Protein 7BQP (pdb70)

InterPro domains:
  IPR001077 O-methyltransferase, C-terminal domain [PF00891] (242-370)
  IPR012967 Caffeic acid 3-O-methyltransferase-like, dimerisation domain [PF08100] (73-146)
  IPR016461 O-methyltransferase-like [PS51683] (73-458)
  IPR029063 S-adenosyl-L-methionine-dependent methyltransferase superfamily [G3DSA:3.40.50.150] (156-455)
  IPR029063 S-adenosyl-L-methionine-dependent methyltransferase superfamily [SSF53335] (246-435)
  IPR036388 Winged helix-like DNA-binding domain superfamily [G3DSA:1.10.10.10] (67-148)
  IPR036390 Winged helix DNA-binding domain superfamily [SSF46785] (73-147)

Nearest PDB structures (foldseek):
  7bqp-assembly1_A-2  TM=1.002E+00  e=1.481E-89  Hymenoscyphus scutula
  7bqo-assembly1_A-2  TM=1.002E+00  e=9.772E-89  Hymenoscyphus scutula
  7bqj-assembly1_B  TM=9.889E-01  e=2.517E-76  Aspergillus bombycis
  7bql-assembly1_A  TM=9.900E-01  e=5.178E-76  Aspergillus bombycis
  7bqk-assembly1_B  TM=9.877E-01  e=4.147E-76  Aspergillus bombycis

Organism: NCBI:txid109264

CATH classification: 1.10.10.10

B-factor: mean 17.96, std 7.84, range [7.63, 72.77]

Radius of gyration: 23.18 Å; Cα contacts (8 Å, |Δi|>4): 765; chains: 1; bounding box: 71×62×52 Å

Secondary structure (DSSP, 8-state):
--HHHHHHHHHHHHHHHHHHHHHTTPPPP-SSTTS-SS----HHHHHHHHHHHHHHHHHHHHHHHHHHHHHHHHHHHHHHHHHHHHHHHTTHHHHS-TTS-EEHHHHHHHHT--HHHHHHHHHHHHTTTSSB-SSTTEEB--HHHHTTTT-HHHHHHHHHIIIIIIIIIGGGHHHHHHHH-S---TTSSGGGTTPPTT----HHHHHHH--S-EETTEESTTHHHHHHHHHHHHHHHSSTT-GGGHHHHS-GGGG-SEEEEETT-TT-HHHHHHHHH-TTEEEEEEE---TTHHHHHHHHS-GGGTTSSSEEEEE--TTS-----S-SEEEEES-GGGS-HHHHHHHHHHHHHT--TTT-EEEEEEEBTT--BPPGGG----TT-STT-HHHHHHHHHHHHHHHHHS---B-HHHHHHHHHHH-TTEEEEEEE--TT-SEEEEEEEE--

Solvent-accessible surface area: 22601 Å² total; per-residue (Å²): 115,68,108,76,85,19,50,70,69,36,105,69,20,57,71,70,12,36,69,58,4,138,160,86,144,76,125,91,60,52,108,128,30,98,19,36,66,100,26,28,67,59,9,96,1,3,60,7,76,4,90,38,66,38,14,44,86,33,42,54,73,78,77,74,23,106,70,46,84,122,166,127,96,82,125,56,70,107,85,30,76,76,4,49,50,46,0,5,148,76,75,0,5,72,10,1,32,96,120,111,39,20,21,4,88,88,0,14,135,120,26,58,3,94,53,137,148,0,95,162,10,0,65,45,2,45,99,150,86,24,1,44,80,74,104,122,22,63,0,15,7,6,20,74,0,3,125,14,45,119,32,51,23,8,15,0,79,22,9,7,33,28,41,1,7,95,46,66,1,47,106,74,40,104,78,3,74,173,111,58,39,142,45,68,34,24,107,42,1,4,48,4,34,141,38,158,106,74,99,57,80,66,6,75,47,34,0,23,82,38,74,147,30,98,35,53,64,5,163,14,120,0,10,39,6,3,11,23,8,6,6,43,47,58,65,16,86,32,41,34,16,32,1,69,7,0,57,92,11,15,79,1,36,109,28,39,188,8,38,0,0,0,8,13,3,16,9,2,24,13,0,7,37,0,0,73,51,64,88,94,2,38,0,5,0,3,31,145,80,23,109,28,0,101,136,19,1,67,63,89,15,42,90,117,1,106,88,54,28,46,4,115,27,65,50,23,84,65,82,39,134,19,76,25,160,127,4,40,0,0,0,0,5,40,10,0,16,49,10,15,71,148,78,0,22,53,1,0,116,37,3,7,110,29,15,60,46,196,135,4,52,0,0,0,8,0,8,1,65,76,6,5,62,30,8,97,157,31,114,183,134,96,24,1,22,9,120,90,1,29,9,44,190,56,3,45,40,35,38,99,39,20,52,6,7,18,12,2,63,8,2,45,58,113,66,0,34,79,6,0,85,72,6,19,109,72,1,43,36,111,34,3,31,21,3,23,7,4,1,5,0,6,0,14,2,20,7,73,168

Structure (mmCIF, N/CA/C/O backbone):
data_7BQP
#
_entry.id   7BQP
#
_cell.length_a   97.165
_cell.length_b   146.449
_cell.length_c   89.845
_cell.angle_alpha   90.000
_cell.angle_beta   90.000
_cell.angle_gamma   90.000
#
_symmetry.space_group_name_H-M   'C 2 2 21'
#
loop_
_entity.id
_entity.type
_entity.pdbx_description
1 polymer HpiI
2 non-polymer (4S)-2-METHYL-2,4-PENTANEDIOL
3 non-polymer 1,2-ETHANEDIOL
4 non-polymer GLYCEROL
5 water water
#
loop_
_atom_site.group_PDB
_atom_site.id
_atom_site.type_symbol
_atom_site.label_atom_id
_atom_site.label_alt_id
_atom_site.label_comp_id
_atom_site.label_asym_id
_atom_site.label_entity_id
_atom_site.label_seq_id
_atom_site.pdbx_PDB_ins_code
_atom_site.Cartn_x
_atom_site.Cartn_y
_atom_site.Cartn_z
_atom_site.occupancy
_atom_site.B_iso_or_equiv
_atom_site.auth_seq_id
_atom_site.auth_comp_id
_atom_site.auth_asym_id
_atom_site.auth_atom_id
_atom_site.pdbx_PDB_model_num
ATOM 1 N N . ALA A 1 2 ? 139.137 149.713 125.008 1.00 23.91 2 ALA A N 1
ATOM 2 C CA . ALA A 1 2 ? 140.063 149.420 123.909 1.00 24.00 2 ALA A CA 1
ATOM 3 C C . ALA A 1 2 ? 141.408 148.940 124.457 1.00 24.79 2 ALA A C 1
ATOM 4 O O . ALA A 1 2 ? 141.899 149.428 125.481 1.00 25.80 2 ALA A O 1
ATOM 6 N N . THR A 1 3 ? 141.970 147.949 123.784 1.00 22.89 3 THR A N 1
ATOM 7 C CA . THR A 1 3 ? 143.333 147.519 123.995 1.00 24.03 3 THR A CA 1
ATOM 8 C C . THR A 1 3 ? 143.977 147.445 122.628 1.00 15.78 3 THR A C 1
ATOM 9 O O . THR A 1 3 ? 143.283 147.354 121.598 1.00 18.21 3 THR A O 1
ATOM 13 N N . ILE A 1 4 ? 145.293 147.456 122.607 1.00 15.54 4 ILE A N 1
ATOM 14 C CA . ILE A 1 4 ? 145.977 147.384 121.327 1.00 17.78 4 ILE A CA 1
ATOM 15 C C . ILE A 1 4 ? 145.625 146.084 120.604 1.00 17.22 4 ILE A C 1
ATOM 16 O O . ILE A 1 4 ? 145.482 146.069 119.373 1.00 16.02 4 ILE A O 1
ATOM 21 N N . SER A 1 5 ? 145.464 144.978 121.350 1.00 15.73 5 SER A N 1
ATOM 22 C CA . SER A 1 5 ? 145.130 143.694 120.732 1.00 15.64 5 SER A CA 1
ATOM 23 C C . SER A 1 5 ? 143.740 143.681 120.157 1.00 16.05 5 SER A C 1
ATOM 24 O O . SER A 1 5 ? 143.537 143.137 119.068 1.00 16.80 5 SER A O 1
ATOM 27 N N . ASN A 1 6 ? 142.747 144.225 120.877 1.00 16.93 6 ASN A N 1
ATOM 28 C CA . ASN A 1 6 ? 141.396 144.179 120.319 1.00 17.10 6 ASN A CA 1
ATOM 29 C C . ASN A 1 6 ? 141.252 145.143 119.145 1.00 17.06 6 ASN A C 1
ATOM 30 O O . ASN A 1 6 ? 140.452 144.868 118.240 1.00 15.54 6 ASN A O 1
ATOM 35 N N . LEU A 1 7 ? 141.948 146.288 119.165 1.00 14.64 7 LEU A N 1
ATOM 36 C CA . LEU A 1 7 ? 141.925 147.162 117.991 1.00 13.02 7 LEU A CA 1
ATOM 37 C C . LEU A 1 7 ? 142.572 146.460 116.812 1.00 14.60 7 LEU A C 1
ATOM 38 O O . LEU A 1 7 ? 142.055 146.525 115.696 1.00 14.54 7 LEU A O 1
ATOM 43 N N . ALA A 1 8 ? 143.693 145.768 117.028 1.00 14.04 8 ALA A N 1
ATOM 44 C CA . ALA A 1 8 ? 144.330 145.048 115.926 1.00 14.46 8 ALA A CA 1
ATOM 45 C C . ALA A 1 8 ? 143.421 143.979 115.349 1.00 15.06 8 ALA A C 1
ATOM 46 O O . ALA A 1 8 ? 143.351 143.806 114.129 1.00 15.52 8 ALA A O 1
ATOM 48 N N . SER A 1 9 ? 142.699 143.252 116.206 1.00 16.07 9 SER A N 1
ATOM 49 C CA A SER A 1 9 ? 141.785 142.227 115.719 0.51 15.86 9 SER A CA 1
ATOM 50 C CA B SER A 1 9 ? 141.806 142.226 115.690 0.49 15.86 9 SER A CA 1
ATOM 51 C C . SER A 1 9 ? 140.645 142.841 114.919 1.00 17.10 9 SER A C 1
ATOM 52 O O . SER A 1 9 ? 140.230 142.301 113.881 1.00 16.20 9 SER A O 1
ATOM 57 N N . ASP A 1 10 ? 140.104 143.955 115.397 1.00 14.67 10 ASP A N 1
ATOM 58 C CA . ASP A 1 10 ? 139.030 144.614 114.655 1.00 14.51 10 ASP A CA 1
ATOM 59 C C . ASP A 1 10 ? 139.528 145.118 113.299 1.00 14.85 10 ASP A C 1
ATOM 60 O O . ASP A 1 10 ? 138.843 144.962 112.270 1.00 15.50 10 ASP A O 1
ATOM 65 N N . ILE A 1 11 ? 140.752 145.654 113.259 1.00 14.46 11 ILE A N 1
ATOM 66 C CA . ILE A 1 11 ? 141.352 146.064 111.985 1.00 13.82 11 ILE A CA 1
ATOM 67 C C . ILE A 1 11 ? 141.426 144.876 111.029 1.00 16.00 11 ILE A C 1
ATOM 68 O O . ILE A 1 11 ? 141.050 144.987 109.851 1.00 15.14 11 ILE A O 1
ATOM 73 N N . GLN A 1 12 ? 141.852 143.698 111.520 1.00 16.08 12 GLN A N 1
ATOM 74 C CA . GLN A 1 12 ? 141.963 142.560 110.624 1.00 16.59 12 GLN A CA 1
ATOM 75 C C . GLN A 1 12 ? 140.596 142.169 110.080 1.00 15.86 12 GLN A C 1
ATOM 76 O O . GLN A 1 12 ? 140.472 141.878 108.886 1.00 17.23 12 GLN A O 1
ATOM 82 N N . SER A 1 13 ? 139.562 142.223 110.907 1.00 13.83 13 SER A N 1
ATOM 83 C CA A SER A 1 13 ? 138.216 141.872 110.446 0.59 16.33 13 SER A CA 1
ATOM 84 C CA B SER A 1 13 ? 138.217 141.876 110.454 0.41 16.34 13 SER A CA 1
ATOM 85 C C . SER A 1 13 ? 137.721 142.840 109.372 1.00 17.31 13 SER A C 1
ATOM 86 O O . SER A 1 13 ? 137.172 142.412 108.341 1.00 16.38 13 SER A O 1
ATOM 91 N N . GLN A 1 14 ? 137.935 144.146 109.572 1.00 14.16 14 GLN A N 1
ATOM 92 C CA . GLN A 1 14 ? 137.489 145.152 108.613 1.00 14.03 14 GLN A CA 1
ATOM 93 C C . GLN A 1 14 ? 138.265 145.062 107.306 1.00 14.12 14 GLN A C 1
ATOM 94 O O . GLN A 1 14 ? 137.677 145.081 106.21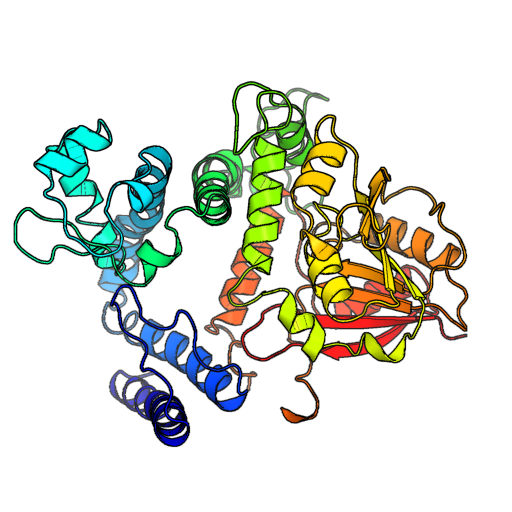8 1.00 14.08 14 GLN A O 1
ATOM 100 N N . VAL A 1 15 ? 139.583 144.866 107.406 1.00 13.06 15 VAL A N 1
ATOM 101 C CA . VAL A 1 15 ? 140.396 144.670 106.220 1.00 16.48 15 VAL A CA 1
ATOM 102 C C . VAL A 1 15 ? 139.931 143.433 105.476 1.00 16.21 15 VAL A C 1
ATOM 103 O O . VAL A 1 15 ? 139.895 143.418 104.232 1.00 17.44 15 VAL A O 1
ATOM 107 N N . ASP A 1 16 ? 139.582 142.380 106.196 1.00 16.31 16 ASP A N 1
ATOM 108 C CA . ASP A 1 16 ? 139.213 141.163 105.478 1.00 16.60 16 ASP A CA 1
ATOM 109 C C . ASP A 1 16 ? 137.934 141.391 104.685 1.00 15.58 16 ASP A C 1
ATOM 110 O O . ASP A 1 16 ? 137.796 140.871 103.569 1.00 17.01 16 ASP A O 1
ATOM 115 N N . VAL A 1 17 ? 136.946 142.107 105.233 1.00 14.74 17 VAL A N 1
ATOM 116 C CA . VAL A 1 17 ? 135.744 142.429 104.459 1.00 14.58 17 VAL A CA 1
ATOM 117 C C . VAL A 1 17 ? 136.112 143.147 103.166 1.00 15.11 17 VAL A C 1
ATOM 118 O O . VAL A 1 17 ? 135.644 142.792 102.076 1.00 16.42 17 VAL A O 1
ATOM 122 N N . ILE A 1 18 ? 136.950 144.191 103.262 1.00 14.66 18 ILE A N 1
ATOM 123 C CA . ILE A 1 18 ? 137.277 145.012 102.101 1.00 14.11 18 ILE A CA 1
ATOM 124 C C . ILE A 1 18 ? 138.087 144.204 101.110 1.00 13.35 18 ILE A C 1
ATOM 125 O O . ILE A 1 18 ? 137.749 144.156 99.915 1.00 13.48 18 ILE A O 1
ATOM 130 N N . ASP A 1 19 ? 139.162 143.566 101.578 1.00 14.52 19 ASP A N 1
ATOM 131 C CA . ASP A 1 19 ? 140.043 142.797 100.695 1.00 15.40 19 ASP A CA 1
ATOM 132 C C . ASP A 1 19 ? 139.312 141.654 100.003 1.00 16.10 19 ASP A C 1
ATOM 133 O O . ASP A 1 19 ? 139.518 141.421 98.794 1.00 17.12 19 ASP A O 1
ATOM 138 N N . SER A 1 20 ? 138.420 140.968 100.711 1.00 15.87 20 SER A N 1
ATOM 139 C CA . SER A 1 20 ? 137.677 139.880 100.082 1.00 17.52 20 SER A CA 1
ATOM 140 C C . SER A 1 20 ? 136.797 140.411 98.970 1.00 18.15 20 SER A C 1
ATOM 141 O O . SER A 1 20 ? 136.662 139.762 97.919 1.00 16.88 20 SER A O 1
ATOM 144 N N . TYR A 1 21 ? 136.126 141.550 99.190 1.00 14.55 21 TYR A N 1
ATOM 145 C CA . TYR A 1 21 ? 135.286 142.114 98.158 1.00 15.78 21 TYR A CA 1
ATOM 146 C C . TYR A 1 21 ? 136.110 142.560 96.952 1.00 12.56 21 TYR A C 1
ATOM 147 O O . TYR A 1 21 ? 135.728 142.284 95.801 1.00 14.61 21 TYR A O 1
ATOM 156 N N . LEU A 1 22 ? 137.240 143.226 97.176 1.00 12.34 22 LEU A N 1
ATOM 157 C CA . LEU A 1 22 ? 138.050 143.652 96.052 1.00 13.77 22 LEU A CA 1
ATOM 158 C C . LEU A 1 22 ? 138.485 142.454 95.221 1.00 15.32 22 LEU A C 1
ATOM 159 O O . LEU A 1 22 ? 138.430 142.493 93.984 1.00 14.43 22 LEU A O 1
ATOM 164 N N . LYS A 1 23 ? 138.913 141.383 95.881 1.00 15.69 23 LYS A N 1
ATOM 165 C CA . LYS A 1 23 ? 139.424 140.222 95.143 1.00 15.04 23 LYS A CA 1
ATOM 166 C C . LYS A 1 23 ? 138.293 139.530 94.415 1.00 15.70 23 LYS A C 1
ATOM 167 O O . LYS A 1 23 ? 138.433 139.206 93.221 1.00 18.38 23 LYS A O 1
ATOM 173 N N . LYS A 1 24 ? 137.138 139.401 95.043 1.00 14.97 24 LYS A N 1
ATOM 174 C CA . LYS A 1 24 ? 136.006 138.724 94.426 1.00 16.74 24 LYS A CA 1
ATOM 175 C C . LYS A 1 24 ? 135.587 139.422 93.145 1.00 18.97 24 LYS A C 1
ATOM 176 O O . LYS A 1 24 ? 135.194 138.766 92.156 1.00 19.92 24 LYS A O 1
ATOM 182 N N . HIS A 1 25 ? 135.669 140.759 93.122 1.00 14.27 25 HIS A N 1
ATOM 183 C CA . HIS A 1 25 ? 135.194 141.561 92.013 1.00 14.11 25 HIS A CA 1
ATOM 184 C C . HIS A 1 25 ? 136.301 142.078 91.103 1.00 12.92 25 HIS A C 1
ATOM 185 O O . HIS A 1 25 ? 136.029 142.938 90.245 1.00 14.25 25 HIS A O 1
ATOM 192 N N . ASN A 1 26 ? 137.496 141.549 91.245 1.00 13.55 26 ASN A N 1
ATOM 193 C CA . ASN A 1 26 ? 138.607 141.911 90.376 1.00 13.02 26 ASN A CA 1
ATOM 194 C C . ASN A 1 26 ? 138.876 143.410 90.364 1.00 13.29 26 ASN A C 1
ATOM 195 O O . ASN A 1 26 ? 139.193 144.017 89.336 1.00 12.97 26 ASN A O 1
ATOM 200 N N . LEU A 1 27 ? 138.770 144.004 91.550 1.00 12.53 27 LEU A N 1
ATOM 201 C CA . LEU A 1 27 ? 138.977 145.448 91.723 1.00 12.30 27 LEU A CA 1
ATOM 202 C C . LEU A 1 27 ? 140.407 145.763 92.117 1.00 12.07 27 LEU A C 1
ATOM 203 O O . LEU A 1 27 ? 141.067 144.982 92.825 1.00 14.22 27 LEU A O 1
ATOM 208 N N . GLN A 1 28 ? 140.895 146.915 91.630 1.00 12.76 28 GLN A N 1
ATOM 209 C CA . GLN A 1 28 ? 142.238 147.364 92.024 1.00 13.09 28 GLN A CA 1
ATOM 210 C C . GLN A 1 28 ? 142.365 147.602 93.524 1.00 12.98 28 GLN A C 1
ATOM 211 O O . GLN A 1 28 ? 141.465 148.150 94.165 1.00 13.35 28 GLN A O 1
ATOM 217 N N . GLN A 1 29 ? 143.499 147.209 94.076 1.00 14.05 29 GLN A N 1
ATOM 218 C CA . GLN A 1 29 ? 143.802 147.497 95.484 1.00 12.78 29 GLN A CA 1
ATOM 219 C C . GLN A 1 29 ? 144.236 148.950 95.651 1.00 13.97 29 GLN A C 1
ATOM 220 O O . GLN A 1 29 ? 145.102 149.417 94.907 1.00 14.79 29 GLN A O 1
ATOM 226 N N . PRO A 1 30 ? 143.680 149.683 96.613 1.00 12.07 30 PRO A N 1
ATOM 227 C CA . PRO A 1 30 ? 144.241 151.017 96.938 1.00 13.58 30 PRO A CA 1
ATOM 228 C C . PRO A 1 30 ? 145.695 150.896 97.351 1.00 12.48 30 PRO A C 1
ATOM 229 O O . PRO A 1 30 ? 146.118 149.913 97.949 1.00 12.73 30 PRO A O 1
ATOM 233 N N . SER A 1 31 ? 146.471 151.912 97.017 1.00 11.20 31 SER A N 1
ATOM 234 C CA . SER A 1 31 ? 147.867 152.029 97.427 1.00 11.87 31 SER A CA 1
ATOM 235 C C . SER A 1 31 ? 148.185 153.522 97.553 1.00 11.28 31 SER A C 1
ATOM 236 O O . SER A 1 31 ? 147.302 154.374 97.392 1.00 11.36 31 SER A O 1
ATOM 239 N N . PHE A 1 32 ? 149.461 153.827 97.749 1.00 11.67 32 PHE A N 1
ATOM 240 C CA . PHE A 1 32 ? 149.924 155.211 97.643 1.00 11.47 32 PHE A CA 1
ATOM 241 C C . PHE A 1 32 ? 150.540 155.548 96.298 1.00 12.36 32 PHE A C 1
ATOM 242 O O . PHE A 1 32 ? 151.060 156.653 96.128 1.00 11.63 32 PHE A O 1
ATOM 250 N N . GLU A 1 33 ? 150.452 154.634 95.320 1.00 12.35 33 GLU A N 1
ATOM 251 C CA . GLU A 1 33 ? 150.934 154.955 93.993 1.00 12.77 33 GLU A CA 1
ATOM 252 C C . GLU A 1 33 ? 150.043 156.002 93.329 1.00 12.14 33 GLU A C 1
ATOM 253 O O . GLU A 1 33 ? 148.842 156.118 93.602 1.00 12.65 33 GLU A O 1
ATOM 259 N N . VAL A 1 34 ? 150.622 156.726 92.356 1.00 12.15 34 VAL A N 1
ATOM 260 C CA . VAL A 1 34 ? 149.922 157.779 91.627 1.00 12.82 34 VAL A CA 1
ATOM 261 C C . VAL A 1 34 ? 148.597 157.310 91.058 1.00 13.21 34 VAL A C 1
ATOM 262 O O . VAL A 1 34 ? 147.577 158.035 91.122 1.00 14.22 34 VAL A O 1
ATOM 266 N N . ASP A 1 35 ? 148.558 156.092 90.483 1.00 13.18 35 ASP A N 1
ATOM 267 C CA . ASP A 1 35 ? 147.340 155.626 89.836 1.00 13.33 35 ASP A CA 1
ATOM 268 C C . ASP A 1 35 ? 146.516 154.698 90.700 1.00 14.06 35 ASP A C 1
ATOM 269 O O . ASP A 1 35 ? 145.663 153.972 90.179 1.00 15.20 35 ASP A O 1
ATOM 274 N N . SER A 1 36 ? 146.682 154.754 92.017 1.00 13.32 36 SER A N 1
ATOM 275 C CA . SER A 1 36 ? 145.755 154.015 92.876 1.00 12.07 36 SER A CA 1
ATOM 276 C C . SER A 1 36 ? 144.324 154.465 92.594 1.00 11.53 36 SER A C 1
ATOM 277 O O . SER A 1 36 ? 144.083 155.643 92.326 1.00 12.79 36 SER A O 1
ATOM 280 N N . PRO A 1 37 ? 143.326 153.588 92.752 1.00 11.66 37 PRO A N 1
ATOM 281 C CA . PRO A 1 37 ? 141.958 154.070 92.857 1.00 13.02 37 PRO A CA 1
ATOM 282 C C . PRO A 1 37 ? 141.880 155.135 93.955 1.00 11.24 37 PRO A C 1
ATOM 283 O O . PRO A 1 37 ? 142.568 155.059 94.980 1.00 11.41 37 PRO A O 1
ATOM 287 N N . SER A 1 38 ? 140.973 156.094 93.767 1.00 11.01 38 SER A N 1
ATOM 288 C CA . SER A 1 38 ? 140.876 157.207 94.700 1.00 10.98 38 SER A CA 1
ATOM 289 C C . SER A 1 38 ? 139.860 156.947 95.787 1.00 11.08 38 SER A C 1
ATOM 290 O O . SER A 1 38 ? 139.752 157.762 96.728 1.00 11.14 38 SER A O 1
ATOM 293 N N . GLU A 1 39 ? 139.132 155.839 95.717 1.00 11.25 39 GLU A N 1
ATOM 294 C CA . GLU A 1 39 ? 138.071 155.507 96.659 1.00 12.07 39 GLU A CA 1
ATOM 295 C C . GLU A 1 39 ? 137.877 154.004 96.594 1.00 12.72 39 GLU A C 1
ATOM 296 O O . GLU A 1 39 ? 138.403 153.339 95.688 1.00 13.93 39 GLU A O 1
ATOM 302 N N . LEU A 1 40 ? 137.152 153.502 97.539 1.00 12.27 40 LEU A N 1
ATOM 303 C CA . LEU A 1 40 ? 136.717 152.113 97.624 1.00 13.38 40 LEU A CA 1
ATOM 304 C C . LEU A 1 40 ? 135.303 151.997 97.083 1.00 14.25 40 LEU A C 1
ATOM 305 O O . LEU A 1 40 ? 134.603 153.000 96.896 1.00 13.64 40 LEU A O 1
ATOM 310 N N . PRO A 1 41 ? 134.852 150.763 96.779 1.00 13.06 41 PRO A N 1
ATOM 311 C CA . PRO A 1 41 ? 133.516 150.594 96.210 1.00 14.37 41 PRO A CA 1
ATOM 312 C C . PRO A 1 41 ? 132.435 151.185 97.095 1.00 15.22 41 PRO A C 1
ATOM 313 O O . PRO A 1 41 ? 132.533 151.177 98.322 1.00 14.71 41 PRO A O 1
ATOM 317 N N . LEU A 1 42 ? 131.340 151.594 96.464 1.00 16.08 42 LEU A N 1
ATOM 318 C CA . LEU A 1 42 ? 130.237 152.168 97.227 1.00 16.61 42 LEU A CA 1
ATOM 319 C C . LEU A 1 42 ? 129.314 151.122 97.829 1.00 13.99 42 LEU A C 1
ATOM 320 O O . LEU A 1 42 ? 128.446 151.485 98.629 1.00 16.00 42 LEU A O 1
ATOM 325 N N . ASP A 1 43 ? 129.555 149.842 97.573 1.00 14.33 43 ASP A N 1
ATOM 326 C CA . ASP A 1 43 ? 128.825 148.779 98.263 1.00 15.85 43 ASP A CA 1
ATOM 327 C C . ASP A 1 43 ? 128.734 149.092 99.750 1.00 15.53 43 ASP A C 1
ATOM 328 O O . ASP A 1 43 ? 129.751 149.413 100.382 1.00 14.01 43 ASP A O 1
ATOM 333 N N . ALA A 1 44 ? 127.537 148.990 100.304 1.00 13.83 44 ALA A N 1
ATOM 334 C CA . ALA A 1 44 ? 127.303 149.477 101.649 1.00 15.61 44 ALA A CA 1
ATOM 335 C C . ALA A 1 44 ? 128.137 148.731 102.669 1.00 15.77 44 ALA A C 1
ATOM 336 O O . ALA A 1 44 ? 128.646 149.338 103.622 1.00 16.17 44 ALA A O 1
ATOM 338 N N . ASN A 1 45 ? 128.282 147.418 102.540 1.00 14.63 45 ASN A N 1
ATOM 339 C CA . ASN A 1 45 ? 129.069 146.665 103.504 1.00 15.36 45 ASN A CA 1
ATOM 340 C C . ASN A 1 45 ? 130.557 147.005 103.406 1.00 14.85 45 ASN A C 1
ATOM 341 O O . ASN A 1 45 ? 131.251 147.084 104.439 1.00 15.42 45 ASN A O 1
ATOM 346 N N . VAL A 1 46 ? 131.056 147.274 102.194 1.00 13.75 46 VAL A N 1
ATOM 347 C CA . VAL A 1 46 ? 132.434 147.721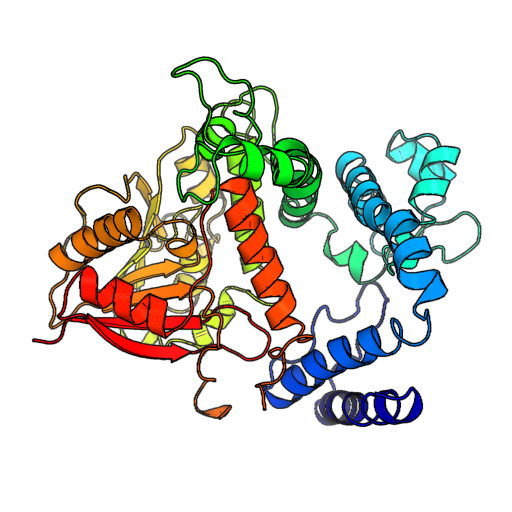 102.044 1.00 13.49 46 VAL A CA 1
ATOM 348 C C . VAL A 1 46 ? 132.610 149.087 102.690 1.00 14.25 46 VAL A C 1
ATOM 349 O O . VAL A 1 46 ? 133.605 149.316 103.402 1.00 13.14 46 VAL A O 1
ATOM 353 N N . GLN A 1 47 ? 131.678 150.011 102.445 1.00 13.02 47 GLN A N 1
ATOM 354 C CA . GLN A 1 47 ? 131.817 151.341 103.031 1.00 13.24 47 GLN A CA 1
ATOM 355 C C . GLN A 1 47 ? 131.670 151.300 104.546 1.00 13.70 47 GLN A C 1
ATOM 356 O O . GLN A 1 47 ? 132.423 151.995 105.257 1.00 12.60 47 GLN A O 1
ATOM 362 N N . ARG A 1 48 ? 130.830 150.414 105.096 1.00 11.86 48 ARG A N 1
ATOM 363 C CA . ARG A 1 48 ? 130.762 150.308 106.539 1.00 12.10 48 ARG A CA 1
ATOM 364 C C . ARG A 1 48 ? 132.091 149.844 107.092 1.00 12.76 48 ARG A C 1
ATOM 365 O O . A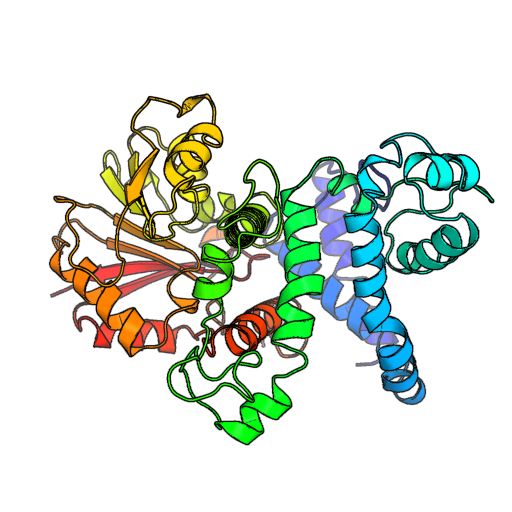RG A 1 48 ? 132.587 150.396 108.084 1.00 12.98 48 ARG A O 1
ATOM 373 N N . ALA A 1 49 ? 132.690 148.842 106.465 1.00 12.10 49 ALA A N 1
ATOM 374 C CA . ALA A 1 49 ? 133.989 148.348 106.881 1.00 13.22 49 ALA A CA 1
ATOM 375 C C . ALA A 1 49 ? 135.049 149.435 106.750 1.00 11.29 49 ALA A C 1
ATOM 376 O O . ALA A 1 49 ? 135.913 149.570 107.629 1.00 12.79 49 ALA A O 1
ATOM 378 N N . ARG A 1 50 ? 135.026 150.196 105.664 1.00 11.92 50 ARG A N 1
ATOM 379 C CA . ARG A 1 50 ? 135.983 151.298 105.500 1.00 11.38 50 ARG A CA 1
ATOM 380 C C . ARG A 1 50 ? 135.856 152.321 106.622 1.00 10.91 50 ARG A C 1
ATOM 381 O O . ARG A 1 50 ? 136.867 152.749 107.196 1.00 10.87 50 ARG A O 1
ATOM 389 N N . LEU A 1 51 ? 134.631 152.748 106.917 1.00 10.34 51 LEU A N 1
ATOM 390 C CA . LEU A 1 51 ? 134.446 153.785 107.927 1.00 11.02 51 LEU A CA 1
ATOM 391 C C . LEU A 1 51 ? 134.924 153.283 109.277 1.00 12.49 51 LEU A C 1
ATOM 392 O O . LEU A 1 51 ? 135.622 153.998 110.015 1.00 12.20 51 LEU A O 1
ATOM 397 N N . LYS A 1 52 ? 134.627 152.007 109.592 1.00 12.06 52 LYS A N 1
ATOM 398 C CA . LYS A 1 52 ? 135.090 151.420 110.839 1.00 12.06 52 LYS A CA 1
ATOM 399 C C . LYS A 1 52 ? 136.598 151.266 110.861 1.00 12.30 52 LYS A C 1
ATOM 400 O O . LYS A 1 52 ? 137.214 151.464 111.910 1.00 12.51 52 LYS A O 1
ATOM 406 N N . LEU A 1 53 ? 137.201 150.878 109.712 1.00 11.09 53 LEU A N 1
ATOM 407 C CA . LEU A 1 53 ? 138.650 150.731 109.627 1.00 10.34 53 LEU A CA 1
ATOM 408 C C . LEU A 1 53 ? 139.356 152.057 109.864 1.00 11.34 53 LEU A C 1
ATOM 409 O O . LEU A 1 53 ? 140.358 152.091 110.577 1.00 11.60 53 LEU A O 1
ATOM 414 N N . ILE A 1 54 ? 138.873 153.140 109.258 1.00 10.15 54 ILE A N 1
ATOM 415 C CA . ILE A 1 54 ? 139.529 154.428 109.503 1.00 11.18 54 ILE A CA 1
ATOM 416 C C . ILE A 1 54 ? 139.535 154.723 110.984 1.00 11.40 54 ILE A C 1
ATOM 417 O O . ILE A 1 54 ? 140.571 155.095 111.541 1.00 10.92 54 ILE A O 1
ATOM 422 N N . GLU A 1 55 ? 138.381 154.563 111.626 1.00 10.67 55 GLU A N 1
ATOM 423 C CA . GLU A 1 55 ? 138.237 154.878 113.036 1.00 11.29 55 GLU A CA 1
ATOM 424 C C . GLU A 1 55 ? 139.113 153.977 113.889 1.00 11.04 55 GLU A C 1
ATOM 425 O O . GLU A 1 55 ? 139.807 154.460 114.799 1.00 11.62 55 GLU A O 1
ATOM 431 N N . THR A 1 56 ? 139.138 152.679 113.613 1.00 11.09 56 THR A N 1
ATOM 432 C CA . THR A 1 56 ? 139.885 151.766 114.463 1.00 11.18 56 THR A CA 1
ATOM 433 C C . THR A 1 56 ? 141.394 151.939 114.288 1.00 10.70 56 THR A C 1
ATOM 434 O O . THR A 1 56 ? 142.132 151.935 115.300 1.00 11.16 56 THR A O 1
ATOM 438 N N . ALA A 1 57 ? 141.857 152.152 113.035 1.00 10.62 57 ALA A N 1
ATOM 439 C CA . ALA A 1 57 ? 143.259 152.419 112.800 1.00 9.94 57 ALA A CA 1
ATOM 440 C C . ALA A 1 57 ? 143.698 153.714 113.474 1.00 11.17 57 ALA A C 1
ATOM 441 O O . ALA A 1 57 ? 144.800 153.804 114.050 1.00 11.18 57 ALA A O 1
ATOM 443 N N . THR A 1 58 ? 142.877 154.760 113.344 1.00 11.42 58 THR A N 1
ATOM 444 C CA . THR A 1 58 ? 143.211 156.032 113.997 1.00 12.32 58 THR A CA 1
ATOM 445 C C . THR A 1 58 ? 143.233 155.857 115.511 1.00 10.09 58 THR A C 1
ATOM 446 O O . THR A 1 58 ? 144.128 156.385 116.182 1.00 11.06 58 THR A O 1
ATOM 450 N N . SER A 1 59 ? 142.294 155.101 116.079 1.00 10.30 59 SER A N 1
ATOM 451 C CA . SER A 1 59 ? 142.303 154.896 117.516 1.00 10.66 59 SER A CA 1
ATOM 452 C C . SER A 1 59 ? 143.543 154.150 117.951 1.00 10.88 59 SER A C 1
ATOM 453 O O . SER A 1 59 ? 144.105 154.459 119.006 1.00 11.32 59 SER A O 1
ATOM 456 N N . LEU A 1 60 ? 143.991 153.164 117.157 1.00 10.07 60 LEU A N 1
ATOM 457 C CA . LEU A 1 60 ? 145.172 152.401 117.525 1.00 10.30 60 LEU A CA 1
ATOM 458 C C . LEU A 1 60 ? 146.408 153.285 117.478 1.00 10.45 60 LEU A C 1
ATOM 459 O O . LEU A 1 60 ? 147.261 153.197 118.375 1.00 11.65 60 LEU A O 1
ATOM 464 N N A ALA A 1 61 ? 146.521 154.146 116.462 0.16 9.93 61 ALA A N 1
ATOM 465 N N B ALA A 1 61 ? 146.529 154.144 116.452 0.84 9.85 61 ALA A N 1
ATOM 466 C CA A ALA A 1 61 ? 147.634 155.090 116.426 0.16 10.93 61 ALA A CA 1
ATOM 467 C CA B ALA A 1 61 ? 147.656 155.074 116.445 0.84 10.98 61 ALA A CA 1
ATOM 468 C C A ALA A 1 61 ? 147.609 156.014 117.636 0.16 9.98 61 ALA A C 1
ATOM 469 C C B ALA A 1 61 ? 147.619 155.993 117.658 0.84 9.90 61 ALA A C 1
ATOM 470 O O A ALA A 1 61 ? 148.654 156.293 118.239 0.16 10.73 61 ALA A O 1
ATOM 471 O O B ALA A 1 61 ? 148.661 156.244 118.289 0.84 10.70 61 ALA A O 1
ATOM 474 N N . ASN A 1 62 ? 146.416 156.492 118.006 1.00 9.38 62 ASN A N 1
ATOM 475 C CA . ASN A 1 62 ? 146.266 157.373 119.170 1.00 9.64 62 ASN A CA 1
ATOM 476 C C . ASN A 1 62 ? 146.702 156.649 120.451 1.00 9.88 62 ASN A C 1
ATOM 477 O O . ASN A 1 62 ? 147.475 157.194 121.269 1.00 10.50 62 ASN A O 1
ATOM 482 N N . LEU A 1 63 ? 146.248 155.405 120.624 1.00 9.73 63 LEU A N 1
ATOM 483 C CA . LEU A 1 63 ? 146.631 154.623 121.801 1.00 11.09 63 LEU A CA 1
ATOM 484 C C . LEU A 1 63 ? 148.135 154.334 121.854 1.00 10.28 63 LEU A C 1
ATOM 485 O O . LEU A 1 63 ? 148.730 154.404 122.938 1.00 12.06 63 LEU A O 1
ATOM 490 N N . ALA A 1 64 ? 148.744 154.017 120.700 1.00 10.32 64 ALA A N 1
ATOM 491 C CA . ALA A 1 64 ? 150.168 153.750 120.670 1.00 10.70 64 ALA A CA 1
ATOM 492 C C . ALA A 1 64 ? 150.974 155.011 120.920 1.00 11.12 64 ALA A C 1
ATOM 493 O O . ALA A 1 64 ? 152.038 154.944 121.557 1.00 11.03 64 ALA A O 1
ATOM 495 N N . ILE A 1 65 ? 150.512 156.175 120.420 1.00 9.58 65 ILE A N 1
ATOM 496 C CA . ILE A 1 65 ? 151.177 157.418 120.814 1.00 10.71 65 ILE A CA 1
ATOM 497 C C . ILE A 1 65 ? 151.124 157.563 122.327 1.00 9.92 65 ILE A C 1
ATOM 498 O O . ILE A 1 65 ? 152.144 157.902 122.957 1.00 10.13 65 ILE A O 1
ATOM 503 N N . GLY A 1 66 ? 149.933 157.343 122.900 1.00 9.75 66 GLY A N 1
ATOM 504 C CA . GLY A 1 66 ? 149.717 157.361 124.323 1.00 10.00 66 GLY A CA 1
ATOM 505 C C . GLY A 1 66 ? 149.390 158.752 124.830 1.00 10.10 66 GLY A C 1
ATOM 506 O O . GLY A 1 66 ? 149.502 159.773 124.131 1.00 10.43 66 GLY A O 1
ATOM 507 N N . SER A 1 67 ? 149.060 158.847 126.112 1.00 10.02 67 SER A N 1
ATOM 508 C CA . SER A 1 67 ? 148.617 160.139 126.635 1.00 10.17 67 SER A CA 1
ATOM 509 C C . SER A 1 67 ? 149.775 161.086 126.877 1.00 9.03 67 SER A C 1
ATOM 510 O O . SER A 1 67 ? 149.621 162.282 126.686 1.00 10.30 67 SER A O 1
ATOM 513 N N . ALA A 1 68 ? 150.967 160.590 127.234 1.00 10.43 68 ALA A N 1
ATOM 514 C CA . ALA A 1 68 ? 152.058 161.508 127.490 1.00 10.00 68 ALA A CA 1
ATOM 515 C C . ALA A 1 68 ? 152.446 162.274 126.228 1.00 9.87 68 ALA A C 1
ATOM 516 O O . ALA A 1 68 ? 152.686 163.488 126.291 1.00 10.95 68 ALA A O 1
ATOM 518 N N . ASP A 1 69 ? 152.467 161.616 125.043 1.00 10.22 69 ASP A N 1
ATOM 519 C CA . ASP A 1 69 ? 152.834 162.322 123.822 1.00 9.87 69 ASP A CA 1
ATOM 520 C C . ASP A 1 69 ? 151.640 162.917 123.105 1.00 10.49 69 ASP A C 1
ATOM 521 O O . ASP A 1 69 ? 151.825 163.592 122.083 1.00 11.20 69 ASP A O 1
ATOM 526 N N . HIS A 1 70 ? 150.428 162.789 123.619 1.00 9.96 70 HIS A N 1
ATOM 527 C CA . HIS A 1 70 ? 149.225 163.226 122.891 1.00 10.15 70 HIS A CA 1
ATOM 528 C C . HIS A 1 70 ? 149.252 164.730 122.605 1.00 10.55 70 HIS A C 1
ATOM 529 O O . HIS A 1 70 ? 149.210 165.137 121.428 1.00 10.48 70 HIS A O 1
ATOM 536 N N . LEU A 1 71 ? 149.257 165.587 123.647 1.00 10.10 71 LEU A N 1
ATOM 537 C CA . LEU A 1 71 ? 149.281 167.043 123.430 1.00 9.76 71 LEU A CA 1
ATOM 538 C C . LEU A 1 71 ? 150.650 167.517 123.016 1.00 9.53 71 LEU A C 1
ATOM 539 O O . LEU A 1 71 ? 150.768 168.417 122.160 1.00 10.44 71 LEU A O 1
ATOM 544 N N . ARG A 1 72 ? 151.698 166.928 123.564 1.00 9.60 72 ARG A N 1
ATOM 545 C CA . ARG A 1 72 ? 153.054 167.282 123.192 1.00 10.00 72 ARG A CA 1
ATOM 546 C C . ARG A 1 72 ? 153.235 167.221 121.674 1.00 10.62 72 ARG A C 1
ATOM 547 O O . ARG A 1 72 ? 153.627 168.223 121.042 1.00 11.20 72 ARG A O 1
ATOM 555 N N . TRP A 1 73 ? 152.826 166.102 121.051 1.00 10.11 73 TRP A N 1
ATOM 556 C CA . TRP A 1 73 ? 153.028 165.952 119.616 1.00 10.87 73 TRP A CA 1
ATOM 557 C C . TRP A 1 73 ? 151.961 166.692 118.824 1.00 10.17 73 TRP A C 1
ATOM 558 O O . TRP A 1 73 ? 152.284 167.322 117.821 1.00 10.92 73 TRP A O 1
ATOM 569 N N . HIS A 1 74 ? 150.711 166.653 119.276 1.00 10.13 74 HIS A N 1
ATOM 570 C CA . HIS A 1 74 ? 149.664 167.262 118.480 1.00 10.28 74 HIS A CA 1
ATOM 571 C C . HIS A 1 74 ? 149.903 168.750 118.304 1.00 11.17 74 HIS A C 1
ATOM 572 O O . HIS A 1 74 ? 149.799 169.283 117.179 1.00 11.05 74 HIS A O 1
ATOM 579 N N . CYS A 1 75 ? 150.198 169.458 119.408 1.00 10.16 75 CYS A N 1
ATOM 580 C CA . CYS A 1 75 ? 150.319 170.896 119.302 1.00 11.27 75 CYS A CA 1
ATOM 581 C C . CYS A 1 75 ? 151.613 171.291 118.634 1.00 12.40 75 CYS A C 1
ATOM 582 O O . CYS A 1 75 ? 151.700 172.428 118.168 1.00 14.01 75 CYS A O 1
ATOM 585 N N . MET A 1 76 ? 152.617 170.402 118.585 1.00 10.22 76 MET A N 1
ATOM 586 C CA . MET A 1 76 ? 153.792 170.627 117.735 1.00 11.58 76 MET A CA 1
ATOM 587 C C . MET A 1 76 ? 153.460 170.503 116.259 1.00 11.47 76 MET A C 1
ATOM 588 O O . MET A 1 76 ? 153.797 171.390 115.462 1.00 12.02 76 MET A O 1
ATOM 593 N N . ASN A 1 77 ? 152.898 169.384 115.863 1.00 10.27 77 ASN A N 1
ATOM 594 C CA . ASN A 1 77 ? 152.860 168.978 114.469 1.00 10.46 77 ASN A CA 1
ATOM 595 C C . ASN A 1 77 ? 151.657 169.333 113.622 1.00 11.25 77 ASN A C 1
ATOM 596 O O . ASN A 1 77 ? 151.794 169.684 112.522 1.00 12.00 77 ASN A O 1
ATOM 601 N N . ASN A 1 78 ? 150.489 169.203 114.203 1.00 11.87 78 ASN A N 1
ATOM 602 C CA . ASN A 1 78 ? 149.285 169.305 113.416 1.00 13.33 78 ASN A CA 1
ATOM 603 C C . ASN A 1 78 ? 149.041 170.577 112.611 1.00 11.17 78 ASN A C 1
ATOM 604 O O . ASN A 1 78 ? 148.707 170.494 111.486 1.00 11.35 78 ASN A O 1
ATOM 609 N N . LYS A 1 79 ? 149.322 171.706 113.199 1.00 10.97 79 LYS A N 1
ATOM 610 C CA . LYS A 1 79 ? 149.167 172.946 112.491 1.00 11.38 79 LYS A CA 1
ATOM 611 C C . LYS A 1 79 ? 150.098 172.999 111.253 1.00 10.84 79 LYS A C 1
ATOM 612 O O . LYS A 1 79 ? 149.771 173.627 110.316 1.00 12.35 79 LYS A O 1
ATOM 618 N N . TYR A 1 80 ? 151.205 172.283 111.269 1.00 10.83 80 TYR A N 1
ATOM 619 C CA . TYR A 1 80 ? 152.081 172.309 110.112 1.00 10.10 80 TYR A CA 1
ATOM 620 C C . TYR A 1 80 ? 151.555 171.508 108.955 1.00 10.55 80 TYR A C 1
ATOM 621 O O . TYR A 1 80 ? 151.999 171.746 107.833 1.00 11.45 80 TYR A O 1
ATOM 630 N N . ASP A 1 81 ? 150.643 170.560 109.164 1.00 9.93 81 ASP A N 1
ATOM 631 C CA . ASP A 1 81 ? 150.066 169.915 107.992 1.00 10.64 81 ASP A CA 1
ATOM 632 C C . ASP A 1 81 ? 149.344 170.932 107.131 1.00 10.42 81 ASP A C 1
ATOM 633 O O . ASP A 1 81 ? 149.383 170.858 105.898 1.00 11.25 81 ASP A O 1
ATOM 638 N N . ASP A 1 82 ? 148.701 171.894 107.773 1.00 10.47 82 ASP A N 1
ATOM 639 C CA . ASP A 1 82 ? 147.996 172.947 107.054 1.00 10.15 82 ASP A CA 1
ATOM 640 C C . ASP A 1 82 ? 148.971 173.932 106.449 1.00 11.47 82 ASP A C 1
ATOM 641 O O . ASP A 1 82 ? 148.771 174.383 105.309 1.00 12.14 82 ASP A O 1
ATOM 646 N N . MET A 1 83 ? 150.001 174.310 107.192 1.00 10.25 83 MET A N 1
ATOM 647 C CA . MET A 1 83 ? 150.994 175.231 106.628 1.00 10.44 83 MET A CA 1
ATOM 648 C C . MET A 1 83 ? 151.688 174.618 105.421 1.00 11.05 83 MET A C 1
ATOM 649 O O . MET A 1 83 ? 151.987 175.327 104.431 1.00 11.32 83 MET A O 1
ATOM 654 N N . VAL A 1 84 ? 152.007 173.332 105.475 1.00 11.22 84 VAL A N 1
ATOM 655 C CA . VAL A 1 84 ? 152.565 172.642 104.314 1.00 10.27 84 VAL A CA 1
ATOM 656 C C . VAL A 1 84 ? 151.640 172.762 103.116 1.00 10.16 84 VAL A C 1
ATOM 657 O O . VAL A 1 84 ? 152.090 173.076 102.000 1.00 10.06 84 VAL A O 1
ATOM 661 N N . LEU A 1 85 ? 150.346 172.503 103.294 1.00 10.07 85 LEU A N 1
ATOM 662 C CA . LEU A 1 85 ? 149.386 172.670 102.212 1.00 10.25 85 LEU A CA 1
ATOM 663 C C . LEU A 1 85 ? 149.359 174.087 101.694 1.00 10.16 85 LEU A C 1
ATOM 664 O O . LEU A 1 85 ? 149.189 174.288 100.483 1.00 9.76 85 LEU A O 1
ATOM 669 N N . HIS A 1 86 ? 149.494 175.066 102.579 1.00 10.72 86 HIS A N 1
ATOM 670 C CA . HIS A 1 86 ? 149.549 176.455 102.167 1.00 10.30 86 HIS A CA 1
ATOM 671 C C . HIS A 1 86 ? 150.683 176.672 101.174 1.00 10.83 86 HIS A C 1
ATOM 672 O O . HIS A 1 86 ? 150.498 177.261 100.094 1.00 10.59 86 HIS A O 1
ATOM 679 N N . PHE A 1 87 ? 151.884 176.188 101.502 1.00 10.14 87 PHE A N 1
ATOM 680 C CA . PHE A 1 87 ? 153.005 176.244 100.564 1.00 11.09 87 PHE A CA 1
ATOM 681 C C . PHE A 1 87 ? 152.751 175.477 99.286 1.00 10.91 87 PHE A C 1
ATOM 682 O O . PHE A 1 87 ? 153.073 175.981 98.179 1.00 11.30 87 PHE A O 1
ATOM 690 N N . LEU A 1 88 ? 152.256 174.242 99.397 1.00 10.44 88 LEU A N 1
ATOM 691 C CA . LEU A 1 88 ? 152.054 173.442 98.209 1.00 11.17 88 LEU A CA 1
ATOM 692 C C . LEU A 1 88 ? 151.104 174.113 97.244 1.00 10.17 88 LEU A C 1
ATOM 693 O O . LEU A 1 88 ? 151.322 174.044 96.023 1.00 11.77 88 LEU A O 1
ATOM 698 N N . ALA A 1 89 ? 150.061 174.746 97.757 1.00 10.80 89 ALA A N 1
ATOM 699 C CA . ALA A 1 89 ? 149.113 175.432 96.889 1.00 10.78 89 ALA A CA 1
ATOM 700 C C . ALA A 1 89 ? 149.709 176.738 96.371 1.00 10.87 89 ALA A C 1
ATOM 701 O O . ALA A 1 89 ? 149.649 177.002 95.163 1.00 12.65 89 ALA A O 1
ATOM 703 N N . ARG A 1 90 ? 150.276 177.575 97.235 1.00 10.73 90 ARG A N 1
ATOM 704 C CA . ARG A 1 90 ? 150.711 178.891 96.749 1.00 11.23 90 ARG A CA 1
ATOM 705 C C . ARG A 1 90 ? 151.900 178.781 95.813 1.00 13.02 90 ARG A C 1
ATOM 706 O O . ARG A 1 90 ? 152.069 179.663 94.962 1.00 13.99 90 ARG A O 1
ATOM 714 N N . TYR A 1 91 ? 152.729 177.764 95.930 1.00 11.63 91 TYR A N 1
ATOM 715 C CA . TYR A 1 91 ? 153.850 177.579 95.010 1.00 12.46 91 TYR A CA 1
ATOM 716 C C . TYR A 1 91 ? 153.522 176.596 93.916 1.00 12.03 91 TYR A C 1
ATOM 717 O O . TYR A 1 91 ? 154.402 176.252 93.106 1.00 14.27 91 TYR A O 1
ATOM 726 N N . ASN A 1 92 ? 152.281 176.170 93.828 1.00 11.89 92 ASN A N 1
ATOM 727 C CA . ASN A 1 92 ? 151.820 175.264 92.781 1.00 12.84 92 ASN A CA 1
ATOM 728 C C . ASN A 1 92 ? 152.708 174.039 92.636 1.00 13.01 92 ASN A C 1
ATOM 729 O O . ASN A 1 92 ? 153.049 173.595 91.535 1.00 14.34 92 ASN A O 1
ATOM 734 N N . ILE A 1 93 ? 153.015 173.413 93.775 1.00 12.48 93 ILE A N 1
ATOM 735 C CA . ILE A 1 93 ? 153.905 172.271 93.781 1.00 11.82 93 ILE A CA 1
ATOM 736 C C . ILE A 1 93 ? 153.222 171.051 93.186 1.00 11.87 93 ILE A C 1
ATOM 737 O O . ILE A 1 93 ? 153.902 170.209 92.575 1.00 12.86 93 ILE A O 1
ATOM 742 N N . PHE A 1 94 ? 151.915 170.892 93.354 1.00 12.16 94 PHE A N 1
ATOM 743 C CA . PHE A 1 94 ? 151.250 169.741 92.741 1.00 11.46 94 PHE A CA 1
ATOM 744 C C . PHE A 1 94 ? 151.490 169.715 91.235 1.00 12.20 94 PHE A C 1
ATOM 745 O O . PHE A 1 94 ? 151.766 168.648 90.655 1.00 13.66 94 PHE A O 1
ATOM 753 N N . ASP A 1 95 ? 151.347 170.877 90.585 1.00 13.61 95 ASP A N 1
ATOM 754 C CA . ASP A 1 95 ? 151.467 170.930 89.127 1.00 11.91 95 ASP A CA 1
ATOM 755 C C . ASP A 1 95 ? 152.923 170.911 88.727 1.00 15.27 95 ASP A C 1
ATOM 756 O O . ASP A 1 95 ? 153.229 170.424 87.636 1.00 15.99 95 ASP A O 1
ATOM 761 N N . ALA A 1 96 ? 153.846 171.388 89.561 1.00 13.20 96 ALA A N 1
ATOM 762 C CA . ALA A 1 96 ? 155.257 171.439 89.185 1.00 13.40 96 ALA A CA 1
ATOM 763 C C . ALA A 1 96 ? 155.931 170.088 89.255 1.00 14.65 96 ALA A C 1
ATOM 764 O O . ALA A 1 96 ? 156.931 169.874 88.574 1.00 16.13 96 ALA A O 1
ATOM 766 N N . VAL A 1 97 ? 155.427 169.145 90.041 1.00 13.79 97 VAL A N 1
ATOM 767 C CA . VAL A 1 97 ? 155.973 167.793 90.078 1.00 13.79 97 VAL A CA 1
ATOM 768 C C . VAL A 1 97 ? 155.255 167.000 88.992 1.00 12.99 97 VAL A C 1
ATOM 769 O O . VAL A 1 97 ? 154.024 166.913 89.024 1.00 13.97 97 VAL A O 1
ATOM 773 N N . PRO A 1 98 ? 155.951 166.476 87.989 1.00 14.50 98 PRO A N 1
ATOM 774 C CA . PRO A 1 98 ? 155.238 165.747 86.928 1.00 15.74 98 PRO A CA 1
ATOM 775 C C . PRO A 1 98 ? 154.497 164.545 87.505 1.00 14.02 98 PRO A C 1
ATOM 776 O O . PRO A 1 98 ? 154.970 163.882 88.423 1.00 15.09 98 PRO A O 1
ATOM 780 N N . ARG A 1 99 ? 153.339 164.248 86.912 1.00 14.17 99 ARG A N 1
ATOM 781 C CA . ARG A 1 99 ? 152.502 163.180 87.444 1.00 13.48 99 ARG A CA 1
ATOM 782 C C . ARG A 1 99 ? 153.267 161.871 87.560 1.00 16.10 99 ARG A C 1
ATOM 783 O O . ARG A 1 99 ? 153.201 161.179 88.588 1.00 15.48 99 ARG A O 1
ATOM 791 N N . ASN A 1 100 ? 153.983 161.487 86.497 1.00 16.85 100 ASN A N 1
ATOM 792 C CA . ASN A 1 100 ? 154.496 160.125 86.374 1.00 17.75 100 ASN A CA 1
ATOM 793 C C . ASN A 1 100 ? 156.006 160.044 86.470 1.00 20.58 100 ASN A C 1
ATOM 794 O O . ASN A 1 100 ? 156.568 158.953 86.255 1.00 22.66 100 ASN A O 1
ATOM 799 N N . GLU A 1 101 ? 156.679 161.147 86.796 1.00 18.11 101 GLU A N 1
ATOM 800 C CA A GLU A 1 101 ? 158.135 161.186 86.878 0.50 21.25 101 GLU A CA 1
ATOM 801 C CA B GLU A 1 101 ? 158.127 161.124 86.910 0.50 21.27 101 GLU A CA 1
ATOM 802 C C . GLU A 1 101 ? 158.544 161.799 88.206 1.00 17.34 101 GLU A C 1
ATOM 803 O O . GLU A 1 101 ? 157.746 162.489 88.866 1.00 18.85 101 GLU A O 1
ATOM 814 N N . SER A 1 102 ? 159.797 161.582 88.581 1.00 17.01 102 SER A N 1
ATOM 815 C CA . SER A 1 102 ? 160.393 162.291 89.710 1.00 16.60 102 SER A CA 1
ATOM 816 C C . SER A 1 102 ? 161.063 163.562 89.219 1.00 17.78 102 SER A C 1
ATOM 817 O O . SER A 1 102 ? 161.329 163.730 88.021 1.00 20.93 102 SER A O 1
ATOM 820 N N . ILE A 1 103 ? 161.310 164.477 90.140 1.00 16.07 103 ILE A N 1
ATOM 821 C CA . ILE A 1 103 ? 161.996 165.741 89.826 1.00 16.44 103 ILE A CA 1
ATOM 822 C C . ILE A 1 103 ? 162.924 166.046 90.984 1.00 15.78 103 ILE A C 1
ATOM 823 O O . ILE A 1 103 ? 162.580 165.831 92.150 1.00 15.56 103 ILE A O 1
ATOM 828 N N . SER A 1 104 ? 164.143 166.466 90.676 1.00 15.55 104 SER A N 1
ATOM 829 C CA . SER A 1 104 ? 165.048 166.755 91.759 1.00 14.24 104 SER A CA 1
ATOM 830 C C . SER A 1 104 ? 164.565 167.970 92.578 1.00 13.50 104 SER A C 1
ATOM 831 O O . SER A 1 104 ? 163.906 168.855 92.060 1.00 13.65 104 SER A O 1
ATOM 834 N N . TYR A 1 105 ? 165.005 168.037 93.839 1.00 14.19 105 TYR A N 1
ATOM 835 C CA . TYR A 1 105 ? 164.735 169.245 94.619 1.00 14.16 105 TYR A CA 1
ATOM 836 C C . TYR A 1 105 ? 165.338 170.477 93.948 1.00 15.02 105 TYR A C 1
ATOM 837 O O . TYR A 1 105 ? 164.735 171.544 93.952 1.00 15.04 105 TYR A O 1
ATOM 846 N N . VAL A 1 106 ? 166.505 170.326 93.323 1.00 15.26 106 VAL A N 1
ATOM 847 C CA . VAL A 1 106 ? 167.132 171.451 92.630 1.00 15.95 106 VAL A CA 1
ATOM 848 C C . VAL A 1 106 ? 166.234 171.963 91.511 1.00 13.16 106 VAL A C 1
ATOM 849 O O . VAL A 1 106 ? 165.964 173.164 91.423 1.00 15.15 106 VAL A O 1
ATOM 853 N N . GLU A 1 107 ? 165.745 171.056 90.667 1.00 14.09 107 GLU A N 1
ATOM 854 C CA . GLU A 1 107 ? 164.901 171.464 89.556 1.00 14.20 107 GLU A CA 1
ATOM 855 C C . GLU A 1 107 ? 163.544 171.965 90.035 1.00 14.26 107 GLU A C 1
ATOM 856 O O . GLU A 1 107 ? 162.987 172.915 89.475 1.00 14.16 107 GLU A O 1
ATOM 862 N N . LEU A 1 108 ? 162.978 171.308 91.065 1.00 12.88 108 LEU A N 1
ATOM 863 C CA . LEU A 1 108 ? 161.672 171.737 91.581 1.00 13.50 108 LEU A CA 1
ATOM 864 C C . LEU A 1 108 ? 161.751 173.130 92.188 1.00 11.76 108 LEU A C 1
ATOM 865 O O . LEU A 1 108 ? 160.899 173.984 91.920 1.00 12.55 108 LEU A O 1
ATOM 870 N N . SER A 1 109 ? 162.801 173.355 92.996 1.00 12.81 109 SER A N 1
ATOM 871 C CA . SER A 1 109 ? 163.031 174.672 93.582 1.00 14.02 109 SER A CA 1
ATOM 872 C C . SER A 1 109 ? 163.067 175.756 92.499 1.00 13.75 109 SER A C 1
ATOM 873 O O . SER A 1 109 ? 162.438 176.816 92.609 1.00 14.51 109 SER A O 1
ATOM 876 N N . GLN A 1 110 ? 163.805 175.474 91.424 1.00 15.20 110 GLN A N 1
ATOM 877 C CA . GLN A 1 110 ? 163.942 176.431 90.336 1.00 15.87 110 GLN A CA 1
ATOM 878 C C . GLN A 1 110 ? 162.618 176.648 89.620 1.00 14.47 110 GLN A C 1
ATOM 879 O O . GLN A 1 110 ? 162.232 177.780 89.314 1.00 16.12 110 GLN A O 1
ATOM 885 N N . LYS A 1 111 ? 161.868 175.575 89.357 1.00 15.66 111 LYS A N 1
ATOM 886 C CA . LYS A 1 111 ? 160.602 175.745 88.660 1.00 14.69 111 LYS A CA 1
ATOM 887 C C . LYS A 1 111 ? 159.656 176.682 89.404 1.00 15.70 111 LYS A C 1
ATOM 888 O O . LYS A 1 111 ? 158.930 177.466 88.799 1.00 17.45 111 LYS A O 1
ATOM 894 N N . ILE A 1 112 ? 159.592 176.548 90.731 1.00 13.62 112 ILE A N 1
ATOM 895 C CA . ILE A 1 112 ? 158.581 177.233 91.536 1.00 13.35 112 ILE A CA 1
ATOM 896 C C . ILE A 1 112 ? 159.097 178.494 92.216 1.00 13.81 112 ILE A C 1
ATOM 897 O O . ILE A 1 112 ? 158.277 179.246 92.780 1.00 15.18 112 ILE A O 1
ATOM 902 N N . GLY A 1 113 ? 160.413 178.762 92.153 1.00 13.84 113 GLY A N 1
ATOM 903 C CA . GLY A 1 113 ? 160.947 179.945 92.825 1.00 14.93 113 GLY A CA 1
ATOM 904 C C . GLY A 1 113 ? 160.863 179.888 94.336 1.00 15.87 113 GLY A C 1
ATOM 905 O O . GLY A 1 113 ? 160.625 180.920 94.976 1.00 17.87 113 GLY A O 1
ATOM 906 N N . LEU A 1 114 ? 161.070 178.708 94.933 1.00 14.82 114 LEU A N 1
ATOM 907 C CA . LEU A 1 114 ? 161.118 178.582 96.396 1.00 14.45 114 LEU A CA 1
ATOM 908 C C . LEU A 1 114 ? 162.501 178.061 96.729 1.00 13.26 114 LEU A C 1
ATOM 909 O O . LEU A 1 114 ? 162.851 176.967 96.274 1.00 14.59 114 LEU A O 1
ATOM 914 N N . PRO A 1 115 ? 163.309 178.774 97.508 1.00 13.50 115 PRO A N 1
ATOM 915 C CA . PRO A 1 115 ? 164.666 178.313 97.797 1.00 14.22 115 PRO A CA 1
ATOM 916 C C . PRO A 1 115 ? 164.672 176.869 98.289 1.00 15.29 115 PRO A C 1
ATOM 917 O O . PRO A 1 115 ? 163.844 176.452 99.134 1.00 13.33 115 PRO A O 1
ATOM 921 N N . GLU A 1 116 ? 165.634 176.111 97.787 1.00 13.98 116 GLU A N 1
ATOM 922 C CA . GLU A 1 116 ? 165.652 174.664 97.944 1.00 15.32 116 GLU A CA 1
ATOM 923 C C . GLU A 1 116 ? 165.699 174.243 99.404 1.00 14.10 116 GLU A C 1
ATOM 924 O O . GLU A 1 116 ? 165.078 173.236 99.788 1.00 14.44 116 GLU A O 1
ATOM 930 N N . HIS A 1 117 ? 166.446 174.951 100.251 1.00 14.64 117 HIS A N 1
ATOM 931 C CA . HIS A 1 117 ? 166.551 174.514 101.629 1.00 16.75 117 HIS A CA 1
ATOM 932 C C . HIS A 1 117 ? 165.188 174.608 102.321 1.00 14.95 117 HIS A C 1
ATOM 933 O O . HIS A 1 117 ? 164.807 173.725 103.108 1.00 17.11 117 HIS A O 1
ATOM 940 N N . ARG A 1 118 ? 164.395 175.640 101.994 1.00 13.03 118 ARG A N 1
ATOM 941 C CA . ARG A 1 118 ? 163.065 175.787 102.565 1.00 13.48 118 ARG A CA 1
ATOM 942 C C . ARG A 1 118 ? 162.101 174.788 101.940 1.00 13.28 118 ARG A C 1
ATOM 943 O O . ARG A 1 118 ? 161.293 174.174 102.646 1.00 13.61 118 ARG A O 1
ATOM 951 N N . LEU A 1 119 ? 162.174 174.594 100.624 1.00 11.73 119 LEU A N 1
ATOM 952 C CA . LEU A 1 119 ? 161.383 173.557 99.961 1.00 10.97 119 LEU A CA 1
ATOM 953 C C . LEU A 1 119 ? 161.564 172.196 100.630 1.00 11.02 119 LEU A C 1
ATOM 954 O O . LEU A 1 119 ? 160.579 171.479 100.864 1.00 12.23 119 LEU A O 1
ATOM 959 N N . ARG A 1 120 ? 162.813 171.823 100.888 1.00 11.10 120 ARG A N 1
ATOM 960 C CA . ARG A 1 120 ? 163.129 170.530 101.490 1.00 12.01 120 ARG A CA 1
ATOM 961 C C . ARG A 1 120 ? 162.503 170.326 102.866 1.00 11.06 120 ARG A C 1
ATOM 962 O O . ARG A 1 120 ? 162.112 169.214 103.221 1.00 13.61 120 ARG A O 1
ATOM 970 N N . ARG A 1 121 ? 162.413 171.403 103.636 1.00 11.90 121 ARG A N 1
ATOM 971 C CA . ARG A 1 121 ? 161.852 171.337 104.979 1.00 11.92 121 ARG A CA 1
ATOM 972 C C . ARG A 1 121 ? 160.335 171.231 104.948 1.00 11.97 121 ARG A C 1
ATOM 973 O O . ARG A 1 121 ? 159.746 170.521 105.789 1.00 13.10 121 ARG A O 1
ATOM 981 N N . ILE A 1 122 ? 159.684 171.876 103.968 1.00 11.46 122 ILE A N 1
ATOM 982 C CA . ILE A 1 122 ? 158.250 171.718 103.756 1.00 12.14 122 ILE A CA 1
ATOM 983 C C . ILE A 1 122 ? 157.944 170.298 103.279 1.00 11.26 122 ILE A C 1
ATOM 984 O O . ILE A 1 122 ? 157.006 169.636 103.792 1.00 11.40 122 ILE A O 1
ATOM 989 N N . MET A 1 123 ? 158.688 169.806 102.263 1.00 10.72 123 MET A N 1
ATOM 990 C CA . MET A 1 123 ? 158.377 168.479 101.727 1.00 10.80 123 MET A CA 1
ATOM 991 C C . MET A 1 123 ? 158.551 167.412 102.776 1.00 11.91 123 MET A C 1
ATOM 992 O O . MET A 1 123 ? 157.773 166.438 102.824 1.00 12.76 123 MET A O 1
ATOM 997 N N . SER A 1 124 ? 159.529 167.573 103.655 1.00 11.49 124 SER A N 1
ATOM 998 C CA A SER A 1 124 ? 159.730 166.564 104.685 0.44 12.69 124 SER A CA 1
ATOM 999 C CA B SER A 1 124 ? 159.737 166.577 104.704 0.56 12.69 124 SER A CA 1
ATOM 1000 C C . SER A 1 124 ? 158.463 166.371 105.503 1.00 11.97 124 SER A C 1
ATOM 1001 O O . SER A 1 124 ? 158.097 165.237 105.846 1.00 13.88 124 SER A O 1
ATOM 1006 N N . MET A 1 125 ? 157.778 167.449 105.835 1.00 10.19 125 MET A N 1
ATOM 1007 C CA . MET A 1 125 ? 156.539 167.304 106.583 1.00 9.95 125 MET A CA 1
ATOM 1008 C C . MET A 1 125 ? 155.421 166.744 105.704 1.00 11.13 125 MET A C 1
ATOM 1009 O O . MET A 1 125 ? 154.595 165.925 106.172 1.00 10.51 125 MET A O 1
ATOM 1014 N N . ALA A 1 126 ? 155.335 167.189 104.443 1.00 10.43 126 ALA A N 1
ATOM 1015 C CA . ALA A 1 126 ? 154.320 166.644 103.530 1.00 9.92 126 ALA A CA 1
ATOM 1016 C C . ALA A 1 126 ? 154.369 165.121 103.431 1.00 10.69 126 ALA A C 1
ATOM 1017 O O . ALA A 1 126 ? 153.322 164.442 103.442 1.00 9.97 126 ALA A O 1
ATOM 1019 N N . TYR A 1 127 ? 155.565 164.573 103.331 1.00 9.94 127 TYR A N 1
ATOM 1020 C CA . TYR A 1 127 ? 155.699 163.137 103.122 1.00 9.86 127 TYR A CA 1
ATOM 1021 C C . TYR A 1 127 ? 155.073 162.335 104.239 1.00 10.10 127 TYR A C 1
ATOM 1022 O O . TYR A 1 127 ? 154.621 161.198 104.014 1.00 11.09 127 TYR A O 1
ATOM 1031 N N . THR A 1 128 ? 155.071 162.897 105.460 1.00 10.09 128 THR A N 1
ATOM 1032 C CA . THR A 1 128 ? 154.541 162.175 106.626 1.00 10.71 128 THR A CA 1
ATOM 1033 C C . THR A 1 128 ? 153.051 161.983 106.549 1.00 11.67 128 THR A C 1
ATOM 1034 O O . THR A 1 128 ? 152.524 161.142 107.285 1.00 13.43 128 THR A O 1
ATOM 1038 N N . ARG A 1 129 ? 152.356 162.686 105.642 1.00 11.06 129 ARG A N 1
ATOM 1039 C CA . ARG A 1 129 ? 150.933 162.460 105.399 1.00 12.42 129 ARG A CA 1
ATOM 1040 C C . ARG A 1 129 ? 150.720 161.731 104.093 1.00 11.17 129 ARG A C 1
ATOM 1041 O O . ARG A 1 129 ? 149.615 161.772 103.515 1.00 11.36 129 ARG A O 1
ATOM 1049 N N . HIS A 1 130 ? 151.761 161.066 103.589 1.00 10.68 130 HIS A N 1
ATOM 1050 C CA . HIS A 1 130 ? 151.636 160.388 102.279 1.00 10.99 130 HIS A CA 1
ATOM 1051 C C . HIS A 1 130 ? 151.218 161.366 101.190 1.00 11.40 130 HIS A C 1
ATOM 1052 O O . HIS A 1 130 ? 150.473 161.002 100.265 1.00 11.19 130 HIS A O 1
ATOM 1059 N N . LEU A 1 131 ? 151.742 162.593 101.244 1.00 10.64 131 LEU A N 1
ATOM 1060 C CA . LEU A 1 131 ? 151.492 163.644 100.250 1.00 11.60 131 LEU A CA 1
ATOM 1061 C C . LEU A 1 131 ? 152.843 163.913 99.621 1.00 11.37 131 LEU A C 1
ATOM 1062 O O . LEU A 1 131 ? 153.695 164.540 100.240 1.00 11.40 131 LEU A O 1
ATOM 1067 N N . PHE A 1 132 ? 153.028 163.404 98.393 1.00 10.76 132 PHE A N 1
ATOM 1068 C CA . PHE A 1 132 ? 154.318 163.316 97.713 1.00 10.85 132 PHE A CA 1
ATOM 1069 C C . PHE A 1 132 ? 155.188 162.317 98.448 1.00 12.81 132 PHE A C 1
ATOM 1070 O O . PHE A 1 132 ? 154.865 161.872 99.567 1.00 12.18 132 PHE A O 1
ATOM 1078 N N . CYS A 1 133 ? 156.311 161.978 97.838 1.00 11.79 133 CYS A N 1
ATOM 1079 C CA . CYS A 1 133 ? 157.271 161.043 98.415 1.00 11.76 133 CYS A CA 1
ATOM 1080 C C . CYS A 1 133 ? 158.644 161.417 97.878 1.00 13.93 133 CYS A C 1
ATOM 1081 O O . CYS A 1 133 ? 158.776 162.213 96.951 1.00 13.86 133 CYS A O 1
ATOM 1084 N N . GLU A 1 134 ? 159.674 160.789 98.448 1.00 16.48 134 GLU A N 1
ATOM 1085 C CA . GLU A 1 134 ? 161.060 160.979 98.037 1.00 18.23 134 GLU A CA 1
ATOM 1086 C C . GLU A 1 134 ? 161.520 159.609 97.553 1.00 18.10 134 GLU A C 1
ATOM 1087 O O . GLU A 1 134 ? 162.027 158.801 98.356 1.00 20.69 134 GLU A O 1
ATOM 1093 N N . PRO A 1 135 ? 161.392 159.307 96.271 1.00 16.72 135 PRO A N 1
ATOM 1094 C CA . PRO A 1 135 ? 161.675 157.925 95.821 1.00 20.71 135 PRO A CA 1
ATOM 1095 C C . PRO A 1 135 ? 163.148 157.570 95.833 1.00 29.35 135 PRO A C 1
ATOM 1096 O O . PRO A 1 135 ? 163.496 156.401 96.041 1.00 30.96 135 PRO A O 1
ATOM 1100 N N . LYS A 1 136 ? 164.022 158.545 95.615 1.00 24.45 136 LYS A N 1
ATOM 1101 C CA . LYS A 1 136 ? 165.465 158.388 95.770 1.00 25.36 136 LYS A CA 1
ATOM 1102 C C . LYS A 1 136 ? 165.964 159.665 96.429 1.00 29.80 136 LYS A C 1
ATOM 1103 O O . LYS A 1 136 ? 165.302 160.712 96.332 1.00 21.42 136 LYS A O 1
ATOM 1109 N N . PRO A 1 137 ? 167.085 159.610 97.149 1.00 27.04 137 PRO A N 1
ATOM 1110 C CA . PRO A 1 137 ? 167.591 160.825 97.792 1.00 24.18 137 PRO A CA 1
ATOM 1111 C C . PRO A 1 137 ? 167.742 161.928 96.759 1.00 21.58 137 PRO A C 1
ATOM 1112 O O . PRO A 1 137 ? 168.192 161.702 95.630 1.00 21.85 137 PRO A O 1
ATOM 1116 N N . GLY A 1 138 ? 167.267 163.126 97.115 1.00 19.34 138 GLY A N 1
ATOM 1117 C CA . GLY A 1 138 ? 167.384 164.270 96.235 1.00 19.53 138 GLY A CA 1
ATOM 1118 C C . GLY A 1 138 ? 166.222 164.529 95.293 1.00 15.68 138 GLY A C 1
ATOM 1119 O O . GLY A 1 138 ? 166.255 165.525 94.573 1.00 17.07 138 GLY A O 1
ATOM 1120 N N . PHE A 1 139 ? 165.201 163.659 95.273 1.00 16.07 139 PHE A N 1
ATOM 1121 C CA . PHE A 1 139 ? 164.155 163.711 94.270 1.00 16.73 139 PHE A CA 1
ATOM 1122 C C . PHE A 1 139 ? 162.792 163.587 94.927 1.00 16.41 139 PHE A C 1
ATOM 1123 O O . PHE A 1 139 ? 162.645 162.981 95.994 1.00 17.71 139 PHE A O 1
ATOM 1131 N N . VAL A 1 140 ? 161.806 164.183 94.253 1.00 12.94 140 VAL A N 1
ATOM 1132 C CA . VAL A 1 140 ? 160.410 164.277 94.714 1.00 12.48 140 VAL A CA 1
ATOM 1133 C C . VAL A 1 140 ? 159.525 163.619 93.665 1.00 13.94 140 VAL A C 1
ATOM 1134 O O . VAL A 1 140 ? 159.744 163.811 92.461 1.00 14.24 140 VAL A O 1
ATOM 1138 N N . ALA A 1 141 ? 158.515 162.856 94.098 1.00 12.87 141 ALA A N 1
ATOM 1139 C CA . ALA A 1 141 ? 157.509 162.342 93.176 1.00 12.33 141 ALA A CA 1
ATOM 1140 C C . ALA A 1 141 ? 156.137 162.445 93.819 1.00 10.94 141 ALA A C 1
ATOM 1141 O O . ALA A 1 141 ? 156.013 162.667 95.034 1.00 12.07 141 ALA A O 1
ATOM 1143 N N . HIS A 1 142 ? 155.092 162.285 93.029 1.00 11.71 142 HIS A N 1
ATOM 1144 C CA . HIS A 1 142 ? 153.725 162.270 93.549 1.00 10.79 142 HIS A CA 1
ATOM 1145 C C . HIS A 1 142 ? 153.396 160.972 94.285 1.00 12.18 142 HIS A C 1
ATOM 1146 O O . HIS A 1 142 ? 154.051 159.930 94.133 1.00 12.59 142 HIS A O 1
ATOM 1153 N N . THR A 1 143 ? 152.349 161.055 95.089 1.00 10.53 143 THR A N 1
ATOM 1154 C CA . THR A 1 143 ? 151.639 159.881 95.639 1.00 10.93 143 THR A CA 1
ATOM 1155 C C . THR A 1 143 ? 150.207 159.922 95.122 1.00 10.16 143 THR A C 1
ATOM 1156 O O . THR A 1 143 ? 149.756 160.869 94.469 1.00 10.94 143 THR A O 1
ATOM 1160 N N . SER A 1 144 ? 149.450 158.889 95.489 1.00 10.82 144 SER A N 1
ATOM 1161 C CA . SER A 1 144 ? 148.021 158.902 95.180 1.00 10.40 144 SER A CA 1
ATOM 1162 C C . SER A 1 144 ? 147.365 160.205 95.620 1.00 9.97 144 SER A C 1
ATOM 1163 O O . SER A 1 144 ? 146.641 160.859 94.869 1.00 10.91 144 SER A O 1
ATOM 1166 N N . ASN A 1 145 ? 147.613 160.574 96.881 1.00 10.26 145 ASN A N 1
ATOM 1167 C CA . ASN A 1 145 ? 146.956 161.719 97.482 1.00 10.49 145 ASN A CA 1
ATOM 1168 C C . ASN A 1 145 ? 147.329 163.005 96.782 1.00 9.90 145 ASN A C 1
ATOM 1169 O O . ASN A 1 145 ? 146.468 163.885 96.623 1.00 11.49 145 ASN A O 1
ATOM 1174 N N . SER A 1 146 ? 148.604 163.186 96.432 1.00 9.83 146 SER A N 1
ATOM 1175 C CA . SER A 1 146 ? 148.962 164.454 95.824 1.00 10.03 146 SER A CA 1
ATOM 1176 C C . SER A 1 146 ? 148.591 164.506 94.336 1.00 10.25 146 SER A C 1
ATOM 1177 O O . SER A 1 146 ? 148.267 165.582 93.834 1.00 11.80 146 SER A O 1
ATOM 1180 N N . ALA A 1 147 ? 148.665 163.363 93.620 1.00 10.09 147 ALA A N 1
ATOM 1181 C CA . ALA A 1 147 ? 148.441 163.391 92.180 1.00 9.69 147 ALA A CA 1
ATOM 1182 C C . ALA A 1 147 ? 147.001 163.701 91.859 1.00 10.84 147 ALA A C 1
ATOM 1183 O O . ALA A 1 147 ? 146.707 164.283 90.806 1.00 12.16 147 ALA A O 1
ATOM 1185 N N . LEU A 1 148 ? 146.063 163.364 92.762 1.00 11.45 148 LEU A N 1
ATOM 1186 C CA . LEU A 1 148 ? 144.670 163.637 92.500 1.00 11.91 148 LEU A CA 1
ATOM 1187 C C . LEU A 1 148 ? 144.390 165.137 92.460 1.00 12.11 148 LEU A C 1
ATOM 1188 O O . LEU A 1 148 ? 143.389 165.560 91.862 1.00 12.72 148 LEU A O 1
ATOM 1193 N N . ALA A 1 149 ? 145.303 165.959 93.021 1.00 12.05 149 ALA A N 1
ATOM 1194 C CA . ALA A 1 149 ? 145.127 167.401 93.034 1.00 11.95 149 ALA A CA 1
ATOM 1195 C C . ALA A 1 149 ? 145.859 168.132 91.909 1.00 12.41 149 ALA A C 1
ATOM 1196 O O . ALA A 1 149 ? 145.738 169.351 91.827 1.00 14.07 149 ALA A O 1
ATOM 1198 N N . ILE A 1 150 ? 146.550 167.399 91.042 1.00 12.18 150 ILE A N 1
ATOM 1199 C CA . ILE A 1 150 ? 147.175 168.005 89.866 1.00 13.01 150 ILE A CA 1
ATOM 1200 C C . ILE A 1 150 ? 146.110 168.645 88.996 1.00 13.11 150 ILE A C 1
ATOM 1201 O O . ILE A 1 150 ? 145.061 168.045 88.718 1.00 14.17 150 ILE A O 1
ATOM 1206 N N . ASN A 1 151 ? 146.363 169.893 88.620 1.00 14.55 151 ASN A N 1
ATOM 1207 C CA . ASN A 1 151 ? 145.483 170.607 87.690 1.00 14.59 151 ASN A CA 1
ATOM 1208 C C . ASN A 1 151 ? 144.062 170.723 88.219 1.00 15.69 151 ASN A C 1
ATOM 1209 O O . ASN A 1 151 ? 143.086 170.694 87.453 1.00 17.87 151 ASN A O 1
ATOM 1214 N N . ASP A 1 152 ? 143.899 170.835 89.538 1.00 13.63 152 ASP A N 1
ATOM 1215 C CA . ASP A 1 152 ? 142.560 170.900 90.122 1.00 13.06 152 ASP A CA 1
ATOM 1216 C C . ASP A 1 152 ? 142.418 172.173 90.928 1.00 13.34 152 ASP A C 1
ATOM 1217 O O . ASP A 1 152 ? 142.727 172.204 92.149 1.00 13.31 152 ASP A O 1
ATOM 1222 N N . PRO A 1 153 ? 141.968 173.266 90.296 1.00 12.41 153 PRO A N 1
ATOM 1223 C CA . PRO A 1 153 ? 141.777 174.502 91.048 1.00 14.35 153 PRO A CA 1
ATOM 1224 C C . PRO A 1 153 ? 140.719 174.379 92.122 1.00 11.88 153 PRO A C 1
ATOM 1225 O O . PRO A 1 153 ? 140.736 175.169 93.074 1.00 12.39 153 PRO A O 1
ATOM 1229 N N . LEU A 1 154 ? 139.797 173.420 92.022 1.00 11.55 154 LEU A N 1
ATOM 1230 C CA . LEU A 1 154 ? 138.817 173.235 93.090 1.00 10.71 154 LEU A CA 1
ATOM 1231 C C . LEU A 1 154 ? 139.498 172.775 94.384 1.00 11.70 154 LEU A C 1
ATOM 1232 O O . LEU A 1 154 ? 139.155 173.244 95.491 1.00 11.66 154 LEU A O 1
ATOM 1237 N N . ALA A 1 155 ? 140.464 171.880 94.261 1.00 10.21 155 ALA A N 1
ATOM 1238 C CA . ALA A 1 155 ? 141.186 171.420 95.448 1.00 10.01 155 ALA A CA 1
ATOM 1239 C C . ALA A 1 155 ? 142.057 172.552 95.978 1.00 11.52 155 ALA A C 1
ATOM 1240 O O . ALA A 1 155 ? 142.179 172.730 97.204 1.00 11.01 155 ALA A O 1
ATOM 1242 N N . MET A 1 156 ? 142.695 173.328 95.090 1.00 9.78 156 MET A N 1
ATOM 1243 C CA . MET A 1 156 ? 143.499 174.438 95.582 1.00 11.50 156 MET A CA 1
ATOM 1244 C C . MET A 1 156 ? 142.637 175.485 96.275 1.00 9.82 156 MET A C 1
ATOM 1245 O O . MET A 1 156 ? 143.049 176.063 97.310 1.00 10.97 156 MET A O 1
ATOM 1250 N N . ALA A 1 157 ? 141.419 175.686 95.765 1.00 10.29 157 ALA A N 1
ATOM 1251 C CA . ALA A 1 157 ? 140.512 176.614 96.408 1.00 9.99 157 ALA A CA 1
ATOM 1252 C C . ALA A 1 157 ? 140.201 176.169 97.822 1.00 9.97 157 ALA A C 1
ATOM 1253 O O . ALA A 1 157 ? 140.141 177.009 98.736 1.00 9.83 157 ALA A O 1
ATOM 1255 N N . TRP A 1 158 ? 140.014 174.848 98.027 1.00 10.24 158 TRP A N 1
ATOM 1256 C CA . TRP A 1 158 ? 139.664 174.367 99.351 1.00 10.09 158 TRP A CA 1
ATOM 1257 C C . TRP A 1 158 ? 140.820 174.554 100.314 1.00 8.55 158 TRP A C 1
ATOM 1258 O O . TRP A 1 158 ? 140.605 174.977 101.452 1.00 11.09 158 TRP A O 1
ATOM 1269 N N . ILE A 1 159 ? 142.063 174.283 99.875 1.00 9.28 159 ILE A N 1
ATOM 1270 C CA . ILE A 1 159 ? 143.223 174.589 100.730 1.00 10.99 159 ILE A CA 1
ATOM 1271 C C . ILE A 1 159 ? 143.220 176.055 101.113 1.00 10.29 159 ILE A C 1
ATOM 1272 O O . ILE A 1 159 ? 143.294 176.413 102.300 1.00 10.96 159 ILE A O 1
ATOM 1277 N N . LEU A 1 160 ? 143.155 176.952 100.105 1.00 10.42 160 LEU A N 1
ATOM 1278 C CA . LEU A 1 160 ? 143.444 178.349 100.360 1.00 10.30 160 LEU A CA 1
ATOM 1279 C C . LEU A 1 160 ? 142.308 179.045 101.104 1.00 11.19 160 LEU A C 1
ATOM 1280 O O . LEU A 1 160 ? 142.558 179.858 102.002 1.00 11.05 160 LEU A O 1
ATOM 1285 N N . HIS A 1 161 ? 141.061 178.675 100.815 1.00 10.06 161 HIS A N 1
ATOM 1286 C CA . HIS A 1 161 ? 139.974 179.246 101.592 1.00 10.23 161 HIS A CA 1
ATOM 1287 C C . HIS A 1 161 ? 140.159 178.921 103.085 1.00 10.06 161 HIS A C 1
ATOM 1288 O O . HIS A 1 161 ? 139.937 179.771 103.952 1.00 10.78 161 HIS A O 1
ATOM 1295 N N . ASN A 1 162 ? 140.516 177.659 103.415 1.00 9.91 162 ASN A N 1
ATOM 1296 C CA . ASN A 1 162 ? 140.684 177.318 104.821 1.00 10.00 162 ASN A CA 1
ATOM 1297 C C . ASN A 1 162 ? 141.907 177.979 105.444 1.00 10.90 162 ASN A C 1
ATOM 1298 O O . ASN A 1 162 ? 141.813 178.485 106.576 1.00 11.93 162 ASN A O 1
ATOM 1303 N N . VAL A 1 163 ? 143.060 177.946 104.775 1.00 10.78 163 VAL A N 1
ATOM 1304 C CA . VAL A 1 163 ? 144.261 178.418 105.419 1.00 11.98 163 VAL A CA 1
ATOM 1305 C C . VAL A 1 163 ? 144.411 179.933 105.378 1.00 11.72 163 VAL A C 1
ATOM 1306 O O . VAL A 1 163 ? 145.093 180.496 106.265 1.00 13.14 163 VAL A O 1
ATOM 1310 N N . GLU A 1 164 ? 143.783 180.632 104.412 1.00 11.27 164 GLU A N 1
ATOM 1311 C CA . GLU A 1 164 ? 143.949 182.082 104.295 1.00 11.57 164 GLU A CA 1
ATOM 1312 C C . GLU A 1 164 ? 142.739 182.827 104.772 1.00 12.11 164 GLU A C 1
ATOM 1313 O O . GLU A 1 164 ? 142.861 184.035 104.972 1.00 14.61 164 GLU A O 1
ATOM 1319 N N . GLU A 1 165 ? 141.592 182.156 104.978 1.00 11.30 165 GLU A N 1
ATOM 1320 C CA . GLU A 1 165 ? 140.395 182.887 105.387 1.00 11.79 165 GLU A CA 1
ATOM 1321 C C . GLU A 1 165 ? 139.809 182.263 106.648 1.00 10.74 165 GLU A C 1
ATOM 1322 O O . GLU A 1 165 ? 139.742 182.916 107.696 1.00 12.01 165 GLU A O 1
ATOM 1328 N N . VAL A 1 166 ? 139.336 181.024 106.571 1.00 10.73 166 VAL A N 1
ATOM 1329 C CA . VAL A 1 166 ? 138.588 180.469 107.704 1.00 11.30 166 VAL A CA 1
ATOM 1330 C C . VAL A 1 166 ? 139.435 180.434 108.958 1.00 11.03 166 VAL A C 1
ATOM 1331 O O . VAL A 1 166 ? 139.007 180.906 110.023 1.00 10.90 166 VAL A O 1
ATOM 1335 N N . GLN A 1 167 ? 140.621 179.879 108.870 1.00 10.78 167 GLN A N 1
ATOM 1336 C CA . GLN A 1 167 ? 141.408 179.683 110.077 1.00 12.38 167 GLN A CA 1
ATOM 1337 C C . GLN A 1 167 ? 141.882 180.999 110.658 1.00 11.49 167 GLN A C 1
ATOM 1338 O O . GLN A 1 167 ? 141.604 181.256 111.844 1.00 11.46 167 GLN A O 1
ATOM 1344 N N . PRO A 1 168 ? 142.497 181.905 109.908 1.00 11.94 168 PRO A N 1
ATOM 1345 C CA . PRO A 1 168 ? 143.007 183.132 110.556 1.00 11.60 168 PRO A CA 1
ATOM 1346 C C . PRO A 1 168 ? 141.926 184.119 110.929 1.00 12.29 168 PRO A C 1
ATOM 1347 O O . PRO A 1 168 ? 142.073 184.822 111.936 1.00 15.19 168 PRO A O 1
ATOM 1351 N N . TRP A 1 169 ? 140.878 184.241 110.122 1.00 11.42 169 TRP A N 1
ATOM 1352 C CA . TRP A 1 169 ? 139.919 185.308 110.360 1.00 11.97 169 TRP A CA 1
ATOM 1353 C C . TRP A 1 169 ? 138.824 184.900 111.326 1.00 11.63 169 TRP A C 1
ATOM 1354 O O . TRP A 1 169 ? 138.199 185.776 111.958 1.00 12.49 169 TRP A O 1
ATOM 1365 N N . TYR A 1 170 ? 138.479 183.606 111.373 1.00 11.57 170 TYR A N 1
ATOM 1366 C CA . TYR A 1 170 ? 137.311 183.120 112.106 1.00 10.87 170 TYR A CA 1
ATOM 1367 C C . TYR A 1 170 ? 137.695 182.109 113.176 1.00 11.22 170 TYR A C 1
ATOM 1368 O O . TYR A 1 170 ? 137.476 182.367 114.375 1.00 12.71 170 TYR A O 1
ATOM 1377 N N . ALA A 1 171 ? 138.272 180.944 112.821 1.00 13.03 171 ALA A N 1
ATOM 1378 C CA . ALA A 1 171 ? 138.471 179.893 113.810 1.00 11.58 171 ALA A CA 1
ATOM 1379 C C . ALA A 1 171 ? 139.400 180.346 114.909 1.00 12.40 171 ALA A C 1
ATOM 1380 O O . ALA A 1 171 ? 139.137 180.076 116.088 1.00 13.38 171 ALA A O 1
ATOM 1382 N N . ASN A 1 172 ? 140.496 180.972 114.502 1.00 12.00 172 ASN A N 1
ATOM 1383 C CA A ASN A 1 172 ? 141.424 181.408 115.588 0.60 12.62 172 ASN A CA 1
ATOM 1384 C CA B ASN A 1 172 ? 141.451 181.532 115.484 0.40 12.88 172 ASN A CA 1
ATOM 1385 C C . ASN A 1 172 ? 140.969 182.668 116.525 1.00 15.50 172 ASN A C 1
ATOM 1386 O O . ASN A 1 172 ? 141.494 183.111 117.608 1.00 20.66 172 ASN A O 1
ATOM 1395 N N . LYS A 1 173 ? 139.765 183.121 116.129 1.00 13.19 173 LYS A N 1
ATOM 1396 C CA . LYS A 1 173 ? 139.153 184.183 116.923 1.00 12.85 173 LYS A CA 1
ATOM 1397 C C . LYS A 1 173 ? 137.871 183.757 117.600 1.00 12.55 173 LYS A C 1
ATOM 1398 O O . LYS A 1 173 ? 137.239 184.599 118.272 1.00 13.96 173 LYS A O 1
ATOM 1404 N N . LEU A 1 174 ? 137.503 182.491 117.534 1.00 11.82 174 LEU A N 1
ATOM 1405 C CA . LEU A 1 174 ? 136.200 182.063 118.036 1.00 13.52 174 LEU A CA 1
ATOM 1406 C C . LEU A 1 174 ? 136.097 182.140 119.566 1.00 13.59 174 LEU A C 1
ATOM 1407 O O . LEU A 1 174 ? 135.014 182.466 120.078 1.00 12.58 174 LEU A O 1
ATOM 1412 N N . VAL A 1 175 ? 137.174 181.856 120.303 1.00 12.59 175 VAL A N 1
ATOM 1413 C CA . VAL A 1 175 ? 137.124 182.049 121.750 1.00 12.60 175 VAL A CA 1
ATOM 1414 C C . VAL A 1 175 ? 136.838 183.516 122.047 1.00 13.15 175 VAL A C 1
ATOM 1415 O O . VAL A 1 175 ? 135.943 183.838 122.853 1.00 14.47 175 VAL A O 1
ATOM 1419 N N . ASP A 1 176 ? 137.511 184.427 121.373 1.00 12.29 176 ASP A N 1
ATOM 1420 C CA . ASP A 1 176 ? 137.294 185.852 121.648 1.00 13.75 176 ASP A CA 1
ATOM 1421 C C . ASP A 1 176 ? 135.904 186.273 121.220 1.00 13.08 176 ASP A C 1
ATOM 1422 O O . ASP A 1 176 ? 135.258 187.075 121.917 1.00 14.29 176 ASP A O 1
ATOM 1427 N N . SER A 1 177 ? 135.381 185.733 120.119 1.00 12.22 177 SER A N 1
ATOM 1428 C CA . SER A 1 177 ? 134.021 186.061 119.705 1.00 13.25 177 SER A CA 1
ATOM 1429 C C . SER A 1 177 ? 133.014 185.562 120.721 1.00 13.05 177 SER A C 1
ATOM 1430 O O . SER A 1 177 ? 132.029 186.263 121.036 1.00 13.12 177 SER A O 1
ATOM 1433 N N . THR A 1 178 ? 133.239 184.368 121.258 1.00 13.44 178 THR A N 1
ATOM 1434 C CA . THR A 1 178 ? 132.356 183.813 122.284 1.00 12.06 178 THR A CA 1
ATOM 1435 C C . THR A 1 178 ? 132.351 184.703 123.518 1.00 13.50 178 THR A C 1
ATOM 1436 O O . THR A 1 178 ? 131.277 184.986 124.092 1.00 15.08 178 THR A O 1
ATOM 1440 N N . LYS A 1 179 ? 133.525 185.195 123.912 1.00 13.08 179 LYS A N 1
ATOM 1441 C CA . LYS A 1 179 ? 133.591 186.062 125.083 1.00 13.65 179 LYS A CA 1
ATOM 1442 C C . LYS A 1 179 ? 132.927 187.403 124.832 1.00 16.61 179 LYS A C 1
ATOM 1443 O O . LYS A 1 179 ? 132.338 187.972 125.757 1.00 16.59 179 LYS A O 1
ATOM 1449 N N . LYS A 1 180 ? 133.003 187.934 123.621 1.00 14.10 180 LYS A N 1
ATOM 1450 C CA . LYS A 1 180 ? 132.446 189.250 123.340 1.00 14.38 180 LYS A CA 1
ATOM 1451 C C . LYS A 1 180 ? 130.927 189.210 123.236 1.00 14.64 180 LYS A C 1
ATOM 1452 O O . LYS A 1 180 ? 130.234 190.046 123.855 1.00 16.33 180 LYS A O 1
ATOM 1458 N N . TRP A 1 181 ? 130.364 188.257 122.483 1.00 14.86 181 TRP A N 1
ATOM 1459 C CA . TRP A 1 181 ? 128.953 188.276 122.161 1.00 14.32 181 TRP A CA 1
ATOM 1460 C C . TRP A 1 181 ? 128.136 187.140 122.781 1.00 14.91 181 TRP A C 1
ATOM 1461 O O . TRP A 1 181 ? 126.901 187.179 122.724 1.00 16.03 181 TRP A O 1
ATOM 1472 N N . GLY A 1 182 ? 128.778 186.141 123.351 1.00 15.15 182 GLY A N 1
ATOM 1473 C CA . GLY A 1 182 ? 128.056 184.955 123.809 1.00 15.27 182 GLY A CA 1
ATOM 1474 C C . GLY A 1 182 ? 127.662 184.024 122.669 1.00 15.66 182 GLY A C 1
ATOM 1475 O O . GLY A 1 182 ? 128.256 184.081 121.585 1.00 16.88 182 GLY A O 1
ATOM 1476 N N . ASP A 1 183 ? 126.663 183.159 122.891 1.00 16.36 183 ASP A N 1
ATOM 1477 C CA . ASP A 1 183 ? 126.252 182.163 121.898 1.00 15.62 183 ASP A CA 1
ATOM 1478 C C . ASP A 1 183 ? 125.038 182.729 121.172 1.00 18.85 183 ASP A C 1
ATOM 1479 O O . ASP A 1 183 ? 123.929 182.689 121.696 1.00 23.50 183 ASP A O 1
ATOM 1484 N N . THR A 1 184 ? 125.248 183.288 119.979 1.00 16.09 184 THR A N 1
ATOM 1485 C CA . THR A 1 184 ? 124.204 183.910 119.162 1.00 15.88 184 THR A CA 1
ATOM 1486 C C . THR A 1 184 ? 124.244 183.310 117.771 1.00 13.60 184 THR A C 1
ATOM 1487 O O . THR A 1 184 ? 125.192 182.600 117.406 1.00 14.84 184 THR A O 1
ATOM 1491 N N . THR A 1 185 ? 123.210 183.575 116.971 1.00 14.26 185 THR A N 1
ATOM 1492 C CA . THR A 1 185 ? 123.185 183.127 115.585 1.00 15.61 185 THR A CA 1
ATOM 1493 C C . THR A 1 185 ? 123.412 184.272 114.608 1.00 12.94 185 THR A C 1
ATOM 1494 O O . THR A 1 185 ? 123.066 184.136 113.428 1.00 16.09 185 THR A O 1
ATOM 1498 N N . ASP A 1 186 ? 123.965 185.387 115.057 1.00 14.28 186 ASP A N 1
ATOM 1499 C CA . ASP A 1 186 ? 124.102 186.565 114.207 1.00 14.87 186 ASP A CA 1
ATOM 1500 C C . ASP A 1 186 ? 125.430 186.485 113.460 1.00 15.42 186 ASP A C 1
ATOM 1501 O O . ASP A 1 186 ? 126.479 186.451 114.105 1.00 13.15 186 ASP A O 1
ATOM 1506 N N . PRO A 1 187 ? 125.443 186.444 112.125 1.00 14.04 187 PRO A N 1
ATOM 1507 C CA . PRO A 1 187 ? 126.725 186.322 111.408 1.00 14.01 187 PRO A CA 1
ATOM 1508 C C . PRO A 1 187 ? 127.643 187.541 111.531 1.00 13.53 187 PRO A C 1
ATOM 1509 O O . PRO A 1 187 ? 128.826 187.488 111.137 1.00 13.91 187 PRO A O 1
ATOM 1513 N N . ARG A 1 188 ? 127.160 188.640 112.124 1.00 13.40 188 ARG A N 1
ATOM 1514 C CA . ARG A 1 188 ? 128.056 189.750 112.460 1.00 14.48 188 ARG A CA 1
ATOM 1515 C C . ARG A 1 188 ? 128.921 189.470 113.669 1.00 12.48 188 ARG A C 1
ATOM 1516 O O . ARG A 1 188 ? 129.953 190.126 113.847 1.00 13.87 188 ARG A O 1
ATOM 1524 N N . HIS A 1 189 ? 128.515 188.529 114.507 1.00 13.03 189 HIS A N 1
ATOM 1525 C CA . HIS A 1 189 ? 129.214 188.233 115.761 1.00 12.34 189 HIS A CA 1
ATOM 1526 C C . HIS A 1 189 ? 130.327 187.221 115.508 1.00 11.93 189 HIS A C 1
ATOM 1527 O O . HIS A 1 189 ? 130.377 186.123 116.077 1.00 13.01 189 HIS A O 1
ATOM 1534 N N . THR A 1 190 ? 131.237 187.656 114.661 1.00 13.02 190 THR A N 1
ATOM 1535 C CA . THR A 1 190 ? 132.325 186.814 114.169 1.00 12.62 190 THR A CA 1
ATOM 1536 C C . THR A 1 190 ? 133.630 187.596 114.216 1.00 13.52 190 THR A C 1
ATOM 1537 O O . THR A 1 190 ? 133.650 188.852 114.320 1.00 13.16 190 THR A O 1
ATOM 1541 N N . GLY A 1 191 ? 134.746 186.851 114.100 1.00 12.43 191 GLY A N 1
ATOM 1542 C CA . GLY A 1 191 ? 136.065 187.384 114.373 1.00 13.14 191 GLY A CA 1
ATOM 1543 C C . GLY A 1 191 ? 136.425 188.713 113.738 1.00 13.21 191 GLY A C 1
ATOM 1544 O O . GLY A 1 191 ? 137.026 189.559 114.414 1.00 14.88 191 GLY A O 1
ATOM 1545 N N . PRO A 1 192 ? 136.105 188.952 112.453 1.00 13.38 192 PRO A N 1
ATOM 1546 C CA . PRO A 1 192 ? 136.490 190.250 111.836 1.00 14.57 192 PRO A CA 1
ATOM 1547 C C . PRO A 1 192 ? 135.911 191.450 112.554 1.00 16.72 192 PRO A C 1
ATOM 1548 O O . PRO A 1 192 ? 136.400 192.573 112.342 1.00 17.85 192 PRO A O 1
ATOM 1552 N N . ASN A 1 193 ? 134.890 191.266 113.386 1.00 14.93 193 ASN A N 1
ATOM 1553 C CA . ASN A 1 193 ? 134.167 192.396 113.971 1.00 15.82 193 ASN A CA 1
ATOM 1554 C C . ASN A 1 193 ? 134.486 192.599 115.440 1.00 18.21 193 ASN A C 1
ATOM 1555 O O . ASN A 1 193 ? 133.830 193.413 116.099 1.00 17.04 193 ASN A O 1
ATOM 1560 N N . LEU A 1 194 ? 135.483 191.894 115.977 1.00 14.97 194 LEU A N 1
ATOM 1561 C CA . LEU A 1 194 ? 135.772 192.009 117.400 1.00 18.39 194 LEU A CA 1
ATOM 1562 C C . LEU A 1 194 ? 136.010 193.456 117.814 1.00 17.66 194 LEU A C 1
ATOM 1563 O O . LEU A 1 194 ? 135.687 193.830 118.947 1.00 21.34 194 LEU A O 1
ATOM 1568 N N . ASN A 1 195 ? 136.588 194.264 116.927 1.00 19.91 195 ASN A N 1
ATOM 1569 C CA . ASN A 1 195 ? 136.863 195.663 117.258 1.00 26.18 195 ASN A CA 1
ATOM 1570 C C . ASN A 1 195 ? 136.177 196.627 116.310 1.00 29.99 195 ASN A C 1
ATOM 1571 O O . ASN A 1 195 ? 136.580 197.795 116.227 1.00 33.18 195 ASN A O 1
ATOM 1576 N N . ALA A 1 196 ? 135.199 196.157 115.579 1.00 25.88 196 ALA A N 1
ATOM 1577 C CA . ALA A 1 196 ? 134.557 197.008 114.635 1.00 30.63 196 ALA A CA 1
ATOM 1578 C C . ALA A 1 196 ? 133.778 198.100 115.322 1.00 39.36 196 ALA A C 1
ATOM 1579 O O . ALA A 1 196 ? 133.084 197.893 116.253 1.00 35.16 196 ALA A O 1
ATOM 1581 N N . LYS A 1 197 ? 133.889 199.269 114.720 1.00 47.83 197 LYS A N 1
ATOM 1582 C CA . LYS A 1 197 ? 133.166 200.434 115.134 1.00 50.78 197 LYS A CA 1
ATOM 1583 C C . LYS A 1 197 ? 131.718 200.259 114.703 1.00 52.23 197 LYS A C 1
ATOM 1584 O O . LYS A 1 197 ? 131.412 199.558 113.773 1.00 48.44 197 LYS A O 1
ATOM 1590 N N . ALA A 1 198 ? 130.814 200.917 115.388 1.00 55.70 198 ALA A N 1
ATOM 1591 C CA . ALA A 1 198 ? 129.381 200.768 115.174 1.00 59.00 198 ALA A CA 1
ATOM 1592 C C . ALA A 1 198 ? 128.902 200.927 113.773 1.00 60.01 198 ALA A C 1
ATOM 1593 O O . ALA A 1 198 ? 129.410 201.730 113.010 1.00 60.54 198 ALA A O 1
ATOM 1595 N N . GLY A 1 199 ? 128.073 199.985 113.354 1.00 54.18 199 GLY A N 1
ATOM 1596 C CA . GLY A 1 199 ? 127.572 199.925 112.004 1.00 45.33 199 GLY A CA 1
ATOM 1597 C C . GLY A 1 199 ? 128.565 199.645 110.909 1.00 50.34 199 GLY A C 1
ATOM 1598 O O . GLY A 1 199 ? 128.236 199.778 109.766 1.00 58.56 199 GLY A O 1
ATOM 1599 N N . GLU A 1 200 ? 129.771 199.233 111.242 1.00 42.43 200 GLU A N 1
ATOM 1600 C CA . GLU A 1 200 ? 130.784 198.976 110.299 1.00 44.00 200 GLU A CA 1
ATOM 1601 C C . GLU A 1 200 ? 131.197 197.488 110.304 1.00 31.01 200 GLU A C 1
ATOM 1602 O O . GLU A 1 200 ? 132.238 197.171 109.839 1.00 33.15 200 GLU A O 1
ATOM 1608 N N . GLU A 1 201 ? 130.332 196.657 110.820 1.00 29.83 201 GLU A N 1
ATOM 1609 C CA . GLU A 1 201 ? 130.606 195.252 110.871 1.00 25.12 201 GLU A CA 1
ATOM 1610 C C . GLU A 1 201 ? 130.586 194.687 109.467 1.00 33.38 201 GLU A C 1
ATOM 1611 O O . GLU A 1 201 ? 129.849 195.126 108.626 1.00 27.82 201 GLU A O 1
ATOM 1617 N N . LYS A 1 202 ? 131.451 193.722 109.223 1.00 19.28 202 LYS A N 1
ATOM 1618 C CA . LYS A 1 202 ? 131.488 193.057 107.922 1.00 20.75 202 LYS A CA 1
ATOM 1619 C C . LYS A 1 202 ? 131.040 191.600 108.052 1.00 17.37 202 LYS A C 1
ATOM 1620 O O . LYS A 1 202 ? 131.497 190.896 108.955 1.00 17.22 202 LYS A O 1
ATOM 1626 N N . LEU A 1 203 ? 130.154 191.163 107.175 1.00 18.57 203 LEU A N 1
ATOM 1627 C CA . LEU A 1 203 ? 129.754 189.760 107.121 1.00 16.33 203 LEU A CA 1
ATOM 1628 C C . LEU A 1 203 ? 130.757 188.993 106.262 1.00 15.83 203 LEU A C 1
ATOM 1629 O O . LEU A 1 203 ? 131.348 189.539 105.335 1.00 15.94 203 LEU A O 1
ATOM 1634 N N . PHE A 1 204 ? 130.924 187.700 106.554 1.00 14.26 204 PHE A N 1
ATOM 1635 C CA . PHE A 1 204 ? 131.769 186.858 105.690 1.00 14.00 204 PHE A CA 1
ATOM 1636 C C . PHE A 1 204 ? 131.369 187.010 104.217 1.00 12.79 204 PHE A C 1
ATOM 1637 O O . PHE A 1 204 ? 132.216 187.211 103.343 1.00 13.10 204 PHE A O 1
ATOM 1645 N N . TYR A 1 205 ? 130.078 186.873 103.930 1.00 12.33 205 TYR A N 1
ATOM 1646 C CA . TYR A 1 205 ? 129.677 186.889 102.525 1.00 13.26 205 TYR A CA 1
ATOM 1647 C C . TYR A 1 205 ? 129.834 188.275 101.903 1.00 13.62 205 TYR A C 1
ATOM 1648 O O . TYR A 1 205 ? 130.048 188.374 100.677 1.00 15.52 205 TYR A O 1
ATOM 1657 N N . GLN A 1 206 ? 129.790 189.338 102.709 1.00 13.95 206 GLN A N 1
ATOM 1658 C CA . GLN A 1 206 ? 130.114 190.671 102.209 1.00 15.59 206 GLN A CA 1
ATOM 1659 C C . GLN A 1 206 ? 131.588 190.768 101.838 1.00 17.07 206 GLN A C 1
ATOM 1660 O O . GLN A 1 206 ? 131.925 191.256 100.753 1.00 15.95 206 GLN A O 1
ATOM 1666 N N . ILE A 1 207 ? 132.496 190.276 102.711 1.00 14.58 207 ILE A N 1
ATOM 1667 C CA . ILE A 1 207 ? 133.914 190.294 102.359 1.00 15.91 207 ILE A CA 1
ATOM 1668 C C . ILE A 1 207 ? 134.137 189.492 101.080 1.00 15.62 207 ILE A C 1
ATOM 1669 O O . ILE A 1 207 ? 134.869 189.902 100.166 1.00 15.66 207 ILE A O 1
ATOM 1674 N N . MET A 1 208 ? 133.519 188.303 100.997 1.00 13.46 208 MET A N 1
ATOM 1675 C CA . MET A 1 208 ? 133.704 187.446 99.831 1.00 14.14 208 MET A CA 1
ATOM 1676 C C . MET A 1 208 ? 133.336 188.174 98.546 1.00 13.89 208 MET A C 1
ATOM 1677 O O . MET A 1 208 ? 134.063 188.113 97.547 1.00 14.61 208 MET A O 1
ATOM 1682 N N . GLU A 1 209 ? 132.180 188.837 98.547 1.00 14.09 209 GLU A N 1
ATOM 1683 C CA . GLU A 1 209 ? 131.671 189.410 97.296 1.00 13.75 209 GLU A CA 1
ATOM 1684 C C . GLU A 1 209 ? 132.278 190.770 96.971 1.00 13.91 209 GLU A C 1
ATOM 1685 O O . GLU A 1 209 ? 132.308 191.130 95.778 1.00 15.55 209 GLU A O 1
ATOM 1691 N N . GLU A 1 210 ? 132.823 191.469 97.949 1.00 14.50 210 GLU A N 1
ATOM 1692 C CA . GLU A 1 210 ? 133.278 192.845 97.740 1.00 14.52 210 GLU A CA 1
ATOM 1693 C C . GLU A 1 210 ? 134.776 192.955 97.522 1.00 17.29 210 GLU A C 1
ATOM 1694 O O . GLU A 1 210 ? 135.223 193.851 96.784 1.00 18.28 210 GLU A O 1
ATOM 1700 N N . ASP A 1 211 ? 135.606 192.122 98.140 1.00 14.60 211 ASP A N 1
ATOM 1701 C CA . ASP A 1 211 ? 137.035 192.376 98.021 1.00 15.12 211 ASP A CA 1
ATOM 1702 C C . ASP A 1 211 ? 137.437 192.257 96.556 1.00 14.81 211 ASP A C 1
ATOM 1703 O O . ASP A 1 211 ? 137.100 191.292 95.858 1.00 15.96 211 ASP A O 1
ATOM 1708 N N . ASP A 1 212 ? 138.172 193.276 96.079 1.00 18.69 212 ASP A N 1
ATOM 1709 C CA . ASP A 1 212 ? 138.655 193.305 94.711 1.00 18.17 212 ASP A CA 1
ATOM 1710 C C . ASP A 1 212 ? 140.167 193.203 94.585 1.00 17.85 212 ASP A C 1
ATOM 1711 O O . ASP A 1 212 ? 140.681 193.294 93.472 1.00 19.97 212 ASP A O 1
ATOM 1716 N N . GLN A 1 213 ? 140.880 192.973 95.680 1.00 17.95 213 GLN A N 1
ATOM 1717 C CA . GLN A 1 213 ? 142.345 192.966 95.628 1.00 18.30 213 GLN A CA 1
ATOM 1718 C C . GLN A 1 213 ? 142.860 191.529 95.490 1.00 17.19 213 GLN A C 1
ATOM 1719 O O . GLN A 1 213 ? 143.410 190.945 96.428 1.00 20.77 213 GLN A O 1
ATOM 1725 N N . GLY A 1 214 ? 142.680 190.984 94.306 1.00 17.90 214 GLY A N 1
ATOM 1726 C CA . GLY A 1 214 ? 143.106 189.633 94.014 1.00 17.20 214 GLY A CA 1
ATOM 1727 C C . GLY A 1 214 ? 142.461 189.087 92.757 1.00 17.05 214 GLY A C 1
ATOM 1728 O O . GLY A 1 214 ? 141.701 189.760 92.048 1.00 17.13 214 GLY A O 1
ATOM 1729 N N . GLU A 1 215 ? 142.758 187.817 92.485 1.00 17.01 215 GLU A N 1
ATOM 1730 C CA . GLU A 1 215 ? 142.221 187.097 91.349 1.00 17.15 215 GLU A CA 1
ATOM 1731 C C . GLU A 1 215 ? 142.162 185.623 91.729 1.00 16.26 215 GLU A C 1
ATOM 1732 O O . GLU A 1 215 ? 142.980 185.150 92.519 1.00 18.18 215 GLU A O 1
ATOM 1738 N N . TRP A 1 216 ? 141.239 184.897 91.133 1.00 16.17 216 TRP A N 1
ATOM 1739 C CA . TRP A 1 216 ? 141.197 183.447 91.353 1.00 15.59 216 TRP A CA 1
ATOM 1740 C C . TRP A 1 216 ? 140.558 182.780 90.142 1.00 15.03 216 TRP A C 1
ATOM 1741 O O . TRP A 1 216 ? 139.415 183.100 89.814 1.00 14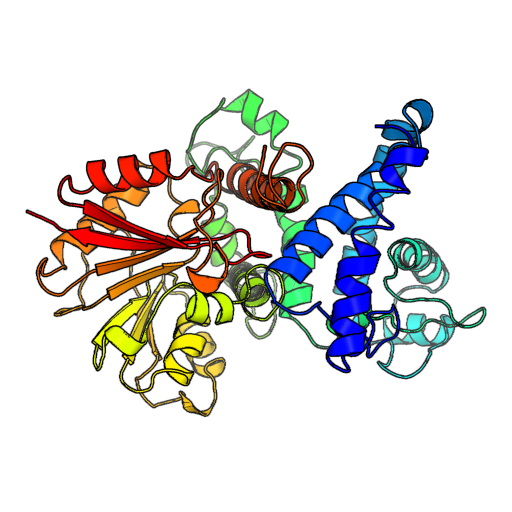.82 216 TRP A O 1
ATOM 1752 N N . ASN A 1 217 ? 141.269 181.841 89.476 1.00 16.20 217 ASN A N 1
ATOM 1753 C CA . ASN A 1 217 ? 140.658 180.901 88.534 1.00 15.81 217 ASN A CA 1
ATOM 1754 C C . ASN A 1 217 ? 139.684 181.558 87.564 1.00 15.69 217 ASN A C 1
ATOM 1755 O O . ASN A 1 217 ? 138.551 181.131 87.390 1.00 17.59 217 ASN A O 1
ATOM 1760 N N . GLY A 1 218 ? 140.148 182.654 86.926 1.00 18.64 218 GLY A N 1
ATOM 1761 C CA . GLY A 1 218 ? 139.370 183.269 85.862 1.00 20.12 218 GLY A CA 1
ATOM 1762 C C . GLY A 1 218 ? 138.544 184.461 86.282 1.00 18.30 218 GLY A C 1
ATOM 1763 O O . GLY A 1 218 ? 137.978 185.129 85.400 1.00 21.21 218 GLY A O 1
ATOM 1764 N N . VAL A 1 219 ? 138.458 184.760 87.584 1.00 17.03 219 VAL A N 1
ATOM 1765 C CA . VAL A 1 219 ? 137.764 185.948 88.069 1.00 15.47 219 VAL A CA 1
ATOM 1766 C C . VAL A 1 219 ? 138.807 186.880 88.653 1.00 19.09 219 VAL A C 1
ATOM 1767 O O . VAL A 1 219 ? 139.468 186.541 89.638 1.00 19.01 219 VAL A O 1
ATOM 1771 N N . LYS A 1 220 ? 139.014 188.035 88.012 1.00 18.19 220 LYS A N 1
ATOM 1772 C CA . LYS A 1 220 ? 139.932 189.042 88.512 1.00 19.80 220 LYS A CA 1
ATOM 1773 C C . LYS A 1 220 ? 139.144 190.165 89.164 1.00 14.84 220 LYS A C 1
ATOM 1774 O O . LYS A 1 220 ? 138.103 190.589 88.639 1.00 19.37 220 LYS A O 1
ATOM 1780 N N . GLY A 1 221 ? 139.639 190.644 90.295 1.00 16.07 221 GLY A N 1
ATOM 1781 C CA . GLY A 1 221 ? 139.037 191.751 91.008 1.00 15.59 221 GLY A CA 1
ATOM 1782 C C . GLY A 1 221 ? 137.838 191.404 91.848 1.00 17.50 221 GLY A C 1
ATOM 1783 O O . GLY A 1 221 ? 137.847 190.365 92.529 1.00 16.86 221 GLY A O 1
ATOM 1784 N N . LYS A 1 222 ? 136.796 192.226 91.811 1.00 16.77 222 LYS A N 1
ATOM 1785 C CA . LYS A 1 222 ? 135.701 192.159 92.772 1.00 15.49 222 LYS A CA 1
ATOM 1786 C C . LYS A 1 222 ? 135.088 190.783 92.812 1.00 14.88 222 LYS A C 1
ATOM 1787 O O . LYS A 1 222 ? 134.625 190.259 91.807 1.00 15.95 222 LYS A O 1
ATOM 1793 N N . GLY A 1 223 ? 135.085 190.211 94.014 1.00 14.35 223 GLY A N 1
ATOM 1794 C CA . GLY A 1 223 ? 134.450 188.925 94.258 1.00 14.61 223 GLY A CA 1
ATOM 1795 C C . GLY A 1 223 ? 135.295 187.712 93.954 1.00 13.89 223 GLY A C 1
ATOM 1796 O O . GLY A 1 223 ? 134.779 186.587 94.014 1.00 13.16 223 GLY A O 1
ATOM 1797 N N . PHE A 1 224 ? 136.594 187.885 93.752 1.00 13.46 224 PHE A N 1
ATOM 1798 C CA . PHE A 1 224 ? 137.450 186.728 93.511 1.00 12.36 224 PHE A CA 1
ATOM 1799 C C . PHE A 1 224 ? 137.375 185.701 94.647 1.00 12.66 224 PHE A C 1
ATOM 1800 O O . PHE A 1 224 ? 137.463 184.488 94.392 1.00 12.89 224 PHE A O 1
ATOM 1808 N N . ARG A 1 225 ? 137.221 186.164 95.890 1.00 12.32 225 ARG A N 1
ATOM 1809 C CA . ARG A 1 225 ? 137.177 185.234 97.022 1.00 13.44 225 ARG A CA 1
ATOM 1810 C C . ARG A 1 225 ? 135.883 184.453 97.011 1.00 14.07 225 ARG A C 1
ATOM 1811 O O . ARG A 1 225 ? 135.872 183.259 97.357 1.00 11.99 225 ARG A O 1
ATOM 1819 N N . LEU A 1 226 ? 134.764 185.093 96.586 1.00 12.18 226 LEU A N 1
ATOM 1820 C CA . LEU A 1 226 ? 133.515 184.369 96.460 1.00 12.18 226 LEU A CA 1
ATOM 1821 C C . LEU A 1 226 ? 133.576 183.339 95.352 1.00 11.34 226 LEU A C 1
ATOM 1822 O O . LEU A 1 226 ? 133.059 182.221 95.498 1.00 11.84 226 LEU A O 1
ATOM 1827 N N . TRP A 1 227 ? 134.217 183.688 94.220 1.00 12.23 227 TRP A N 1
ATOM 1828 C CA . TRP A 1 227 ? 134.400 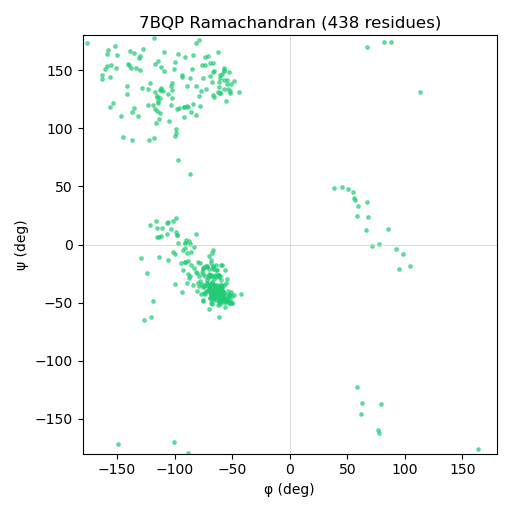182.697 93.176 1.00 13.12 227 TRP A CA 1
ATOM 1829 C C . TRP A 1 227 ? 135.214 181.518 93.677 1.00 11.36 227 TRP A C 1
ATOM 1830 O O . TRP A 1 227 ? 134.851 180.366 93.411 1.00 11.26 227 TRP A O 1
ATOM 1841 N N . ARG A 1 228 ? 136.283 181.791 94.423 1.00 11.94 228 ARG A N 1
ATOM 1842 C CA . ARG A 1 228 ? 137.035 180.701 95.016 1.00 11.47 228 ARG A CA 1
ATOM 1843 C C . ARG A 1 228 ? 136.158 179.869 95.962 1.00 11.21 228 ARG A C 1
ATOM 1844 O O . ARG A 1 228 ? 136.229 178.634 95.943 1.00 12.01 228 ARG A O 1
ATOM 1852 N N . LEU A 1 229 ? 135.268 180.520 96.725 1.00 10.75 229 LEU A N 1
ATOM 1853 C CA . LEU A 1 229 ? 134.343 179.765 97.581 1.00 10.21 229 LEU A CA 1
ATOM 1854 C C . LEU A 1 229 ? 133.427 178.881 96.748 1.00 12.16 229 LEU A C 1
ATOM 1855 O O . LEU A 1 229 ? 133.138 177.716 97.090 1.00 11.72 229 LEU A O 1
ATOM 1860 N N . PHE A 1 230 ? 132.947 179.406 95.620 1.00 11.83 230 PHE A N 1
ATOM 1861 C CA . PHE A 1 230 ? 132.116 178.589 94.748 1.00 11.53 230 PHE A CA 1
ATOM 1862 C C . PHE A 1 230 ? 132.891 177.381 94.234 1.00 11.39 230 PHE A C 1
ATOM 1863 O O . PHE A 1 230 ? 132.331 176.294 94.130 1.00 12.11 230 PHE A O 1
ATOM 1871 N N . ASP A 1 231 ? 134.179 177.569 93.908 1.00 11.20 231 ASP A N 1
ATOM 1872 C CA . ASP A 1 231 ? 135.002 176.417 93.548 1.00 12.09 231 ASP A CA 1
ATOM 1873 C C . ASP A 1 231 ? 135.073 175.388 94.684 1.00 11.96 231 ASP A C 1
ATOM 1874 O O . ASP A 1 231 ? 135.042 174.182 94.401 1.00 11.68 231 ASP A O 1
ATOM 1879 N N . THR A 1 232 ? 135.146 175.833 95.957 1.00 11.80 232 THR A N 1
ATOM 1880 C CA . THR A 1 232 ? 135.185 174.846 97.059 1.00 12.38 232 THR A CA 1
ATOM 1881 C C . THR A 1 232 ? 133.904 174.057 97.138 1.00 10.98 232 THR A C 1
ATOM 1882 O O . THR A 1 232 ? 133.896 172.849 97.443 1.00 12.05 232 THR A O 1
ATOM 1886 N N . ASP A 1 233 ? 132.770 174.703 96.825 1.00 11.46 233 ASP A N 1
ATOM 1887 C CA . ASP A 1 233 ? 131.510 173.995 96.878 1.00 12.42 233 ASP A CA 1
ATOM 1888 C C . ASP A 1 233 ? 131.487 172.924 95.798 1.00 12.50 233 ASP A C 1
ATOM 1889 O O . ASP A 1 233 ? 131.086 171.776 96.047 1.00 12.61 233 ASP A O 1
ATOM 1894 N N . LYS A 1 234 ? 131.968 173.266 94.610 1.00 12.12 234 LYS A N 1
ATOM 1895 C CA . LYS A 1 234 ? 132.018 172.301 93.525 1.00 12.74 234 LYS A CA 1
ATOM 1896 C C . LYS A 1 234 ? 132.988 171.160 93.861 1.00 12.06 234 LYS A C 1
ATOM 1897 O O . LYS A 1 234 ? 132.746 170.003 93.500 1.00 12.85 234 LYS A O 1
ATOM 1903 N N . PHE A 1 235 ? 134.092 171.468 94.547 1.00 11.45 235 PHE A N 1
ATOM 1904 C CA . PHE A 1 235 ? 135.030 170.420 94.975 1.00 11.84 235 PHE A CA 1
ATOM 1905 C C . PHE A 1 235 ? 134.329 169.324 95.754 1.00 11.14 235 PHE A C 1
ATOM 1906 O O . PHE A 1 235 ? 134.660 168.136 95.598 1.00 11.73 235 PHE A O 1
ATOM 1914 N N . PHE A 1 236 ? 133.378 169.694 96.626 1.00 10.99 236 PHE A N 1
ATOM 1915 C CA . PHE A 1 236 ? 132.688 168.651 97.387 1.00 10.99 236 PHE A CA 1
ATOM 1916 C C . PHE A 1 236 ? 131.710 167.849 96.544 1.00 12.70 236 PHE A C 1
ATOM 1917 O O . PHE A 1 236 ? 131.306 166.748 96.962 1.00 13.74 236 PHE A O 1
ATOM 1925 N N . GLY A 1 237 ? 131.313 168.391 95.397 1.00 12.72 237 GLY A N 1
ATOM 1926 C CA . GLY A 1 237 ? 130.452 167.644 94.486 1.00 12.59 237 GLY A CA 1
ATOM 1927 C C . GLY A 1 237 ? 131.158 166.737 93.515 1.00 12.86 237 GLY A C 1
ATOM 1928 O O . GLY A 1 237 ? 130.532 165.781 93.036 1.00 14.44 237 GLY A O 1
ATOM 1929 N N . THR A 1 238 ? 132.407 167.031 93.151 1.00 12.67 238 THR A N 1
ATOM 1930 C CA . THR A 1 238 ? 133.076 166.284 92.062 1.00 14.19 238 THR A CA 1
ATOM 1931 C C . THR A 1 238 ? 133.586 164.930 92.492 1.00 14.91 238 THR A C 1
ATOM 1932 O O . THR A 1 238 ? 133.896 164.097 91.635 1.00 16.90 238 THR A O 1
ATOM 1936 N N . GLY A 1 239 ? 133.691 164.653 93.777 1.00 12.22 239 GLY A N 1
ATOM 1937 C CA . GLY A 1 239 ? 134.271 163.382 94.209 1.00 13.57 239 GLY A CA 1
ATOM 1938 C C . GLY A 1 239 ? 134.192 163.281 95.716 1.00 13.27 239 GLY A C 1
ATOM 1939 O O . GLY A 1 239 ? 133.853 164.248 96.394 1.00 13.18 239 GLY A O 1
ATOM 1940 N N . GLY A 1 240 ? 134.559 162.109 96.240 1.00 13.35 240 GLY A N 1
ATOM 1941 C CA . GLY A 1 240 ? 134.636 161.933 97.697 1.00 13.01 240 GLY A CA 1
ATOM 1942 C C . GLY A 1 240 ? 133.283 161.744 98.344 1.00 14.66 240 GLY A C 1
ATOM 1943 O O . GLY A 1 240 ? 132.249 161.467 97.684 1.00 14.01 240 GLY A O 1
ATOM 1944 N N . ALA A 1 241 ? 133.265 161.949 99.657 1.00 12.89 241 ALA A N 1
ATOM 1945 C CA . ALA A 1 241 ? 132.139 161.521 100.500 1.00 11.92 241 ALA A CA 1
ATOM 1946 C C . ALA A 1 241 ? 130.825 162.123 100.055 1.00 13.02 241 ALA A C 1
ATOM 1947 O O . ALA A 1 241 ? 129.784 161.455 100.147 1.00 14.69 241 ALA A O 1
ATOM 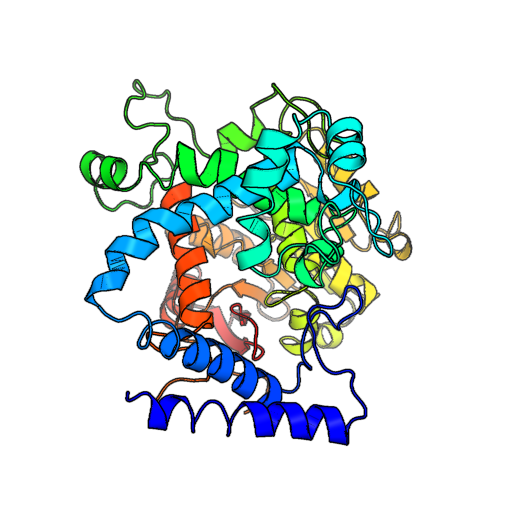1949 N N . ILE A 1 242 ? 130.819 163.401 99.701 1.00 13.46 242 ILE A N 1
ATOM 1950 C CA . ILE A 1 242 ? 129.584 164.144 99.427 1.00 14.48 242 ILE A CA 1
ATOM 1951 C C . ILE A 1 242 ? 129.339 164.283 97.920 1.00 13.07 242 ILE A C 1
ATOM 1952 O O . ILE A 1 242 ? 128.633 165.212 97.482 1.00 14.07 242 ILE A O 1
ATOM 1957 N N . LYS A 1 243 ? 129.950 163.432 97.100 1.00 12.67 243 LYS A N 1
ATOM 1958 C CA . LYS A 1 243 ? 129.848 163.616 95.647 1.00 14.26 243 LYS A CA 1
ATOM 1959 C C . LYS A 1 243 ? 128.397 163.701 95.181 1.00 14.96 243 LYS A C 1
ATOM 1960 O O . LYS A 1 243 ? 127.530 162.982 95.666 1.00 15.85 243 LYS A O 1
ATOM 1966 N N . GLY A 1 244 ? 128.155 164.567 94.214 1.00 14.72 244 GLY A N 1
ATOM 1967 C CA . GLY A 1 244 ? 126.772 164.853 93.839 1.00 14.73 244 GLY A CA 1
ATOM 1968 C C . GLY A 1 244 ? 126.041 163.665 93.239 1.00 16.61 244 GLY A C 1
ATOM 1969 O O . GLY A 1 244 ? 124.813 163.557 93.371 1.00 17.86 244 GLY A O 1
ATOM 1970 N N . THR A 1 245 ? 126.772 162.725 92.621 1.00 15.65 245 THR A N 1
ATOM 1971 C CA . THR A 1 245 ? 126.091 161.550 92.061 1.00 15.84 245 THR A CA 1
ATOM 1972 C C . THR A 1 245 ? 125.425 160.709 93.144 1.00 18.76 245 THR A C 1
ATOM 1973 O O . THR A 1 245 ? 124.515 159.927 92.836 1.00 17.94 245 THR A O 1
ATOM 1977 N N . ASN A 1 246 ? 125.802 160.875 94.426 1.00 16.01 246 ASN A N 1
ATOM 1978 C CA . ASN A 1 246 ? 125.126 160.123 95.488 1.00 17.07 246 ASN A CA 1
ATOM 1979 C C . ASN A 1 246 ? 123.643 160.447 95.547 1.00 18.13 246 ASN A C 1
ATOM 1980 O O . ASN A 1 246 ? 122.854 159.616 96.020 1.00 20.49 246 ASN A O 1
ATOM 1985 N N . MET A 1 247 ? 123.271 161.643 95.117 1.00 17.27 247 MET A N 1
ATOM 1986 C CA . MET A 1 247 ? 121.871 162.042 95.139 1.00 19.95 247 MET A CA 1
ATOM 1987 C C . MET A 1 247 ? 121.036 161.170 94.224 1.00 22.16 247 MET A C 1
ATOM 1988 O O . MET A 1 247 ? 119.828 161.011 94.468 1.00 24.61 247 MET A O 1
ATOM 1993 N N . LEU A 1 248 ? 121.652 160.615 93.167 1.00 20.28 248 LEU A N 1
ATOM 1994 C CA . LEU A 1 248 ? 120.890 159.785 92.239 1.00 20.23 248 LEU A CA 1
ATOM 1995 C C . LEU A 1 248 ? 120.532 158.465 92.893 1.00 20.10 248 LEU A C 1
ATOM 1996 O O . LEU A 1 248 ? 119.612 157.788 92.409 1.00 24.58 248 LEU A O 1
ATOM 2001 N N . ARG A 1 249 ? 121.221 158.091 93.962 1.00 21.00 249 ARG A N 1
ATOM 2002 C CA . ARG A 1 249 ? 120.956 156.891 94.695 1.00 22.13 249 ARG A CA 1
ATOM 2003 C C . ARG A 1 249 ? 120.001 157.116 95.844 1.00 23.39 249 ARG A C 1
ATOM 2004 O O . ARG A 1 249 ? 119.379 156.241 96.301 1.00 26.40 249 ARG A O 1
ATOM 2012 N N . ALA A 1 250 ? 119.910 158.348 96.280 1.00 21.92 250 ALA A N 1
ATOM 2013 C CA . ALA A 1 250 ? 119.173 158.676 97.480 1.00 19.96 250 ALA A CA 1
ATOM 2014 C C . ALA A 1 250 ? 117.799 159.257 97.189 1.00 19.76 250 ALA A C 1
ATOM 2015 O O . ALA A 1 250 ? 117.032 159.477 98.124 1.00 21.61 250 ALA A O 1
ATOM 2017 N N . PHE A 1 251 ? 117.484 159.512 95.919 1.00 20.48 251 PHE A N 1
ATOM 2018 C CA . PHE A 1 251 ? 116.214 160.097 95.502 1.00 18.71 251 PHE A CA 1
ATOM 2019 C C . PHE A 1 251 ? 115.999 159.677 94.062 1.00 22.12 251 PHE A C 1
ATOM 2020 O O . PHE A 1 251 ? 116.952 159.584 93.290 1.00 21.10 251 PHE A O 1
ATOM 2028 N N . ASP A 1 252 ? 114.742 159.429 93.690 1.00 20.88 252 ASP A N 1
ATOM 2029 C CA . ASP A 1 252 ? 114.448 158.951 92.342 1.00 22.13 252 ASP A CA 1
ATOM 2030 C C . ASP A 1 252 ? 113.987 160.126 91.499 1.00 20.49 252 ASP A C 1
ATOM 2031 O O . ASP A 1 252 ? 112.802 160.467 91.475 1.00 21.54 252 ASP A O 1
ATOM 2036 N N . TRP A 1 253 ? 114.928 160.758 90.795 1.00 19.11 253 TRP A N 1
ATOM 2037 C CA . TRP A 1 253 ? 114.597 161.913 89.979 1.00 20.67 253 TRP A CA 1
ATOM 2038 C C . TRP A 1 253 ? 113.772 161.511 88.775 1.00 20.67 253 TRP A C 1
ATOM 2039 O O . TRP A 1 253 ? 113.095 162.368 88.196 1.00 21.02 253 TRP A O 1
ATOM 2050 N N . GLY A 1 254 ? 113.836 160.234 88.392 1.00 21.23 254 GLY A N 1
ATOM 2051 C CA . GLY A 1 254 ? 113.090 159.782 87.229 1.00 20.72 254 GLY A CA 1
ATOM 2052 C C . GLY A 1 254 ? 111.593 159.764 87.471 1.00 24.58 254 GLY A C 1
ATOM 2053 O O . GLY A 1 254 ? 110.815 159.866 86.515 1.00 25.60 254 GLY A O 1
ATOM 2054 N N . LYS A 1 255 ? 111.163 159.617 88.730 1.00 21.28 255 LYS A N 1
ATOM 2055 C CA . LYS A 1 255 ? 109.733 159.564 89.031 1.00 23.33 255 LYS A CA 1
ATOM 2056 C C . LYS A 1 255 ? 109.032 160.887 88.745 1.00 27.91 255 LYS A C 1
ATOM 2057 O O . LYS A 1 255 ? 107.808 160.902 88.590 1.00 26.91 255 LYS A O 1
ATOM 2063 N N . LEU A 1 256 ? 109.779 161.993 88.659 1.00 22.95 256 LEU A N 1
ATOM 2064 C CA . LEU A 1 256 ? 109.211 163.300 88.362 1.00 24.61 256 LEU A CA 1
ATOM 2065 C C . LEU A 1 256 ? 108.754 163.439 86.917 1.00 25.49 256 LEU A C 1
ATOM 2066 O O . LEU A 1 256 ? 108.009 164.375 86.617 1.00 25.69 256 LEU A O 1
ATOM 2071 N N . GLY A 1 257 ? 109.229 162.593 86.009 1.00 25.38 257 GLY A N 1
ATOM 2072 C CA . GLY A 1 257 ? 108.903 162.806 84.600 1.00 26.73 257 GLY A CA 1
ATOM 2073 C C . GLY A 1 257 ? 109.434 164.133 84.083 1.00 26.80 257 GLY A C 1
ATOM 2074 O O . GLY A 1 257 ? 110.507 164.603 84.480 1.00 25.77 257 GLY A O 1
ATOM 2075 N N . LYS A 1 258 ? 108.690 164.751 83.169 1.00 24.46 258 LYS A N 1
ATOM 2076 C CA . LYS A 1 258 ? 109.037 166.067 82.661 1.00 21.16 258 LYS A CA 1
ATOM 2077 C C . LYS A 1 258 ? 108.610 167.074 83.718 1.00 24.43 258 LYS A C 1
ATOM 2078 O O . LYS A 1 258 ? 107.440 167.109 84.104 1.00 26.58 258 LYS A O 1
ATOM 2084 N N . ALA A 1 259 ? 109.571 167.835 84.253 1.00 21.57 259 ALA A N 1
ATOM 2085 C CA . ALA A 1 259 ? 109.288 168.643 85.426 1.00 20.98 259 ALA A CA 1
ATOM 2086 C C . ALA A 1 259 ? 110.245 169.829 85.506 1.00 17.63 259 ALA A C 1
ATOM 2087 O O . ALA A 1 259 ? 111.353 169.794 84.972 1.00 18.89 259 ALA A O 1
ATOM 2089 N N . THR A 1 260 ? 109.790 170.867 86.171 1.00 18.13 260 THR A N 1
ATOM 2090 C CA . THR A 1 260 ? 110.570 172.061 86.432 1.00 17.98 260 THR A CA 1
ATOM 2091 C C . THR A 1 260 ? 111.061 172.021 87.871 1.00 17.23 260 THR A C 1
ATOM 2092 O O . THR A 1 260 ? 110.263 171.909 88.814 1.00 17.19 260 THR A O 1
ATOM 2096 N N . VAL A 1 261 ? 112.384 172.164 88.036 1.00 16.09 261 VAL A N 1
ATOM 2097 C CA . VAL A 1 261 ? 113.043 172.184 89.344 1.00 14.93 261 VAL A CA 1
ATOM 2098 C C . VAL A 1 261 ? 113.626 173.568 89.535 1.00 14.35 261 VAL A C 1
ATOM 2099 O O . VAL A 1 261 ? 114.391 174.044 88.684 1.00 16.92 261 VAL A O 1
ATOM 2103 N N . VAL A 1 262 ? 113.248 174.238 90.602 1.00 15.76 262 VAL A N 1
ATOM 2104 C CA . VAL A 1 262 ? 113.962 175.451 91.007 1.00 15.25 262 VAL A CA 1
ATOM 2105 C C . VAL A 1 262 ? 115.035 175.012 91.989 1.00 15.33 262 VAL A C 1
ATOM 2106 O O . VAL A 1 262 ? 114.729 174.460 93.056 1.00 15.36 262 VAL A O 1
ATOM 2110 N N . ASP A 1 263 ? 116.289 175.250 91.619 1.00 14.70 263 ASP A N 1
ATOM 2111 C CA . ASP A 1 263 ? 117.440 174.836 92.436 1.00 16.30 263 ASP A CA 1
ATOM 2112 C C . ASP A 1 263 ? 117.926 176.046 93.234 1.00 13.61 263 ASP A C 1
ATOM 2113 O O . ASP A 1 263 ? 118.728 176.867 92.747 1.00 14.43 263 ASP A O 1
ATOM 2118 N N . LEU A 1 264 ? 117.458 176.132 94.487 1.00 13.38 264 LEU A N 1
ATOM 2119 C CA . LEU A 1 264 ? 117.923 177.131 95.427 1.00 14.06 264 LEU A CA 1
ATOM 2120 C C . LEU A 1 264 ? 119.242 176.737 96.106 1.00 13.95 264 LEU A C 1
ATOM 2121 O O . LEU A 1 264 ? 119.691 177.480 96.985 1.00 15.61 264 LEU A O 1
ATOM 2126 N N . SER A 1 265 ? 119.901 175.657 95.654 1.00 13.71 265 SER A N 1
ATOM 2127 C CA . SER A 1 265 ? 121.282 175.456 96.095 1.00 13.83 265 SER A CA 1
ATOM 2128 C C . SER A 1 265 ? 122.152 176.612 95.649 1.00 15.69 265 SER A C 1
ATOM 2129 O O . SER A 1 265 ? 123.178 176.899 96.272 1.00 14.90 265 SER A O 1
ATOM 2132 N N . GLY A 1 266 ? 121.792 177.267 94.550 1.00 13.64 266 GLY A N 1
ATOM 2133 C CA . GLY A 1 266 ? 122.613 178.349 94.013 1.00 14.47 266 GLY A CA 1
ATOM 2134 C C . GLY A 1 266 ? 123.990 177.905 93.577 1.00 12.82 266 GLY A C 1
ATOM 2135 O O . GLY A 1 266 ? 124.161 176.889 92.900 1.00 13.69 266 GLY A O 1
ATOM 2136 N N . ILE A 1 267 ? 124.968 178.718 93.948 1.00 13.84 267 ILE A N 1
ATOM 2137 C CA . ILE A 1 267 ? 126.369 178.537 93.536 1.00 14.04 267 ILE A CA 1
ATOM 2138 C C . ILE A 1 267 ? 126.386 178.557 92.003 1.00 13.64 267 ILE A C 1
ATOM 2139 O O . ILE A 1 267 ? 125.952 179.559 91.412 1.00 16.11 267 ILE A O 1
ATOM 2144 N N . THR A 1 268 ? 126.877 177.510 91.339 1.00 14.03 268 THR A N 1
ATOM 2145 C CA . THR A 1 268 ? 126.944 177.464 89.877 1.00 13.99 268 THR A CA 1
ATOM 2146 C C . THR A 1 268 ? 126.061 176.376 89.324 1.00 13.40 268 THR A C 1
ATOM 2147 O O . THR A 1 268 ? 126.220 176.000 88.148 1.00 16.07 268 THR A O 1
ATOM 2151 N N . GLY A 1 269 ? 125.164 175.829 90.132 1.00 15.02 269 GLY A N 1
ATOM 2152 C CA . GLY A 1 269 ? 124.264 174.796 89.609 1.00 15.72 269 GLY A CA 1
ATOM 2153 C C . GLY A 1 269 ? 124.905 173.489 89.237 1.00 16.48 269 GLY A C 1
ATOM 2154 O O . GLY A 1 269 ? 124.362 172.745 88.430 1.00 16.84 269 GLY A O 1
ATOM 2155 N N . HIS A 1 270 ? 126.063 173.181 89.826 1.00 14.40 270 HIS A N 1
ATOM 2156 C CA . HIS A 1 270 ? 126.794 171.968 89.433 1.00 15.71 270 HIS A CA 1
ATOM 2157 C C . HIS A 1 270 ? 126.066 170.680 89.798 1.00 14.45 270 HIS A C 1
ATOM 2158 O O . HIS A 1 270 ? 126.237 169.669 89.115 1.00 16.35 270 HIS A O 1
ATOM 2165 N N . LEU A 1 271 ? 125.230 170.683 90.821 1.00 14.67 271 LEU A N 1
ATOM 2166 C CA . LEU A 1 271 ? 124.447 169.505 91.145 1.00 15.54 271 LEU A CA 1
ATOM 2167 C C . LEU A 1 271 ? 123.268 169.338 90.189 1.00 16.04 271 LEU A C 1
ATOM 2168 O O . LEU A 1 271 ? 122.942 168.207 89.788 1.00 16.95 271 LEU A O 1
ATOM 2173 N N . SER A 1 272 ? 122.578 170.451 89.875 1.00 15.71 272 SER A N 1
ATOM 2174 C CA . SER A 1 272 ? 121.568 170.432 88.817 1.00 15.91 272 SER A CA 1
ATOM 2175 C C . SER A 1 272 ? 122.153 169.870 87.535 1.00 16.11 272 SER A C 1
ATOM 2176 O O . SER A 1 272 ? 121.490 169.070 86.858 1.00 16.09 272 SER A O 1
ATOM 2179 N N . SER A 1 273 ? 123.380 170.269 87.164 1.00 15.73 273 SER A N 1
ATOM 2180 C CA . SER A 1 273 ? 123.974 169.740 85.936 1.00 16.90 273 SER A CA 1
ATOM 2181 C C . SER A 1 273 ? 124.121 168.234 85.990 1.00 17.44 273 SER A C 1
ATOM 2182 O O . SER A 1 273 ? 123.864 167.552 84.997 1.00 17.95 273 SER A O 1
ATOM 2185 N N . THR A 1 274 ? 124.567 167.684 87.121 1.00 17.69 274 THR A N 1
ATOM 2186 C CA . THR A 1 274 ? 124.704 166.236 87.257 1.00 17.84 274 THR A CA 1
ATOM 2187 C C . THR A 1 274 ? 123.363 165.547 87.070 1.00 17.57 274 THR A C 1
ATOM 2188 O O . THR A 1 274 ? 123.262 164.550 86.345 1.00 20.00 274 THR A O 1
ATOM 2192 N N . VAL A 1 275 ? 122.311 166.063 87.709 1.00 16.33 275 VAL A N 1
ATOM 2193 C CA . VAL A 1 275 ? 120.997 165.438 87.567 1.00 16.78 275 VAL A CA 1
ATOM 2194 C C . VAL A 1 275 ? 120.465 165.611 86.152 1.00 18.27 275 VAL A C 1
ATOM 2195 O O . VAL A 1 275 ? 119.925 164.663 85.569 1.00 17.52 275 VAL A O 1
ATOM 2199 N N . ALA A 1 276 ? 120.616 166.807 85.580 1.00 17.06 276 ALA A N 1
ATOM 2200 C CA . ALA A 1 276 ? 120.131 167.074 84.222 1.00 17.80 276 ALA A CA 1
ATOM 2201 C C . ALA A 1 276 ? 120.763 166.132 83.200 1.00 20.81 276 ALA A C 1
ATOM 2202 O O . ALA A 1 276 ? 120.091 165.712 82.243 1.00 20.74 276 ALA A O 1
ATOM 2204 N N . LEU A 1 277 ? 122.065 165.842 83.334 1.00 20.13 277 LEU A N 1
ATOM 2205 C CA . LEU A 1 277 ? 122.709 164.948 82.369 1.00 22.36 277 LEU A CA 1
ATOM 2206 C C . LEU A 1 277 ? 122.053 163.574 82.385 1.00 22.13 277 LEU A C 1
ATOM 2207 O O . LEU A 1 277 ? 121.868 162.951 81.324 1.00 24.73 277 LEU A O 1
ATOM 2212 N N . ALA A 1 278 ? 121.638 163.121 83.567 1.00 21.76 278 ALA A N 1
ATOM 2213 C CA . ALA A 1 278 ? 121.017 161.820 83.792 1.00 22.48 278 ALA A CA 1
ATOM 2214 C C . ALA A 1 278 ? 119.529 161.804 83.432 1.00 23.01 278 ALA A C 1
ATOM 2215 O O . ALA A 1 278 ? 118.991 160.731 83.134 1.00 28.30 278 ALA A O 1
ATOM 2217 N N . TYR A 1 279 ? 118.853 162.956 83.446 1.00 22.00 279 TYR A N 1
ATOM 2218 C CA . TYR A 1 279 ? 117.392 163.046 83.283 1.00 20.77 279 TYR A CA 1
ATOM 2219 C C . TYR A 1 279 ? 117.088 164.206 82.354 1.00 20.88 279 TYR A C 1
ATOM 2220 O O . TYR A 1 279 ? 116.871 165.342 82.802 1.00 20.42 279 TYR A O 1
ATOM 2229 N N . PRO A 1 280 ? 117.029 163.948 81.035 1.00 23.60 280 PRO A N 1
ATOM 2230 C CA . PRO A 1 280 ? 116.878 165.034 80.043 1.00 24.06 280 PRO A CA 1
ATOM 2231 C C . PRO A 1 280 ? 115.520 165.720 80.036 1.00 18.08 280 PRO A C 1
ATOM 2232 O O . PRO A 1 280 ? 115.396 166.794 79.436 1.00 23.12 280 PRO A O 1
ATOM 2236 N N . ASP A 1 281 ? 114.535 165.194 80.743 1.00 20.63 281 ASP A N 1
ATOM 2237 C CA . ASP A 1 281 ? 113.223 165.824 80.752 1.00 23.20 281 ASP A CA 1
ATOM 2238 C C . ASP A 1 281 ? 113.054 166.838 81.874 1.00 23.39 281 ASP A C 1
ATOM 2239 O O . ASP A 1 281 ? 111.991 167.460 81.975 1.00 22.60 281 ASP A O 1
ATOM 2244 N N . LEU A 1 282 ? 114.094 167.052 82.692 1.00 20.54 282 LEU A N 1
ATOM 2245 C CA . LEU A 1 282 ? 114.052 168.029 83.770 1.00 18.34 282 LEU A CA 1
ATOM 2246 C C . LEU A 1 282 ? 114.612 169.357 83.306 1.00 16.93 282 LEU A C 1
ATOM 2247 O O . LEU A 1 282 ? 115.554 169.417 82.504 1.00 19.91 282 LEU A O 1
ATOM 2252 N N . THR A 1 283 ? 114.027 170.434 83.787 1.00 16.25 283 THR A N 1
ATOM 2253 C CA . THR A 1 283 ? 114.589 171.763 83.591 1.00 17.03 283 THR A CA 1
ATOM 2254 C C . THR A 1 283 ? 114.929 172.301 84.966 1.00 17.60 283 THR A C 1
ATOM 2255 O O . THR A 1 283 ? 114.093 172.231 85.886 1.00 18.30 283 THR A O 1
ATOM 2259 N N . PHE A 1 284 ? 116.147 172.823 85.103 1.00 16.31 284 PHE A N 1
ATOM 2260 C CA . PHE A 1 284 ? 116.629 173.370 86.362 1.00 14.89 284 PHE A CA 1
ATOM 2261 C C . PHE A 1 284 ? 116.863 174.858 86.233 1.00 13.64 284 PHE A C 1
ATOM 2262 O O . PHE A 1 284 ? 117.643 175.301 85.386 1.00 16.68 284 PHE A O 1
ATOM 2270 N N . ILE A 1 285 ? 116.189 175.621 87.068 1.00 13.27 285 ILE A N 1
ATOM 2271 C CA . ILE A 1 285 ? 116.377 177.068 87.184 1.00 14.53 285 ILE A CA 1
ATOM 2272 C C . ILE A 1 285 ? 117.153 177.293 88.463 1.00 14.54 285 ILE A C 1
ATOM 2273 O O . ILE A 1 285 ? 116.609 177.141 89.562 1.00 15.80 285 ILE A O 1
ATOM 2278 N N . VAL A 1 286 ? 118.424 177.634 88.316 1.00 13.79 286 VAL A N 1
ATOM 2279 C CA . VAL A 1 286 ? 119.335 177.736 89.456 1.00 15.23 286 VAL A CA 1
ATOM 2280 C C . VAL A 1 286 ? 119.316 179.165 89.944 1.00 14.64 286 VAL A C 1
ATOM 2281 O O . VAL A 1 286 ? 119.672 180.110 89.222 1.00 15.33 286 VAL A O 1
ATOM 2285 N N . GLN A 1 287 ? 118.897 179.341 91.184 1.00 13.54 287 GLN A N 1
ATOM 2286 C CA . GLN A 1 287 ? 118.696 180.651 91.782 1.00 13.18 287 GLN A CA 1
ATOM 2287 C C . GLN A 1 287 ? 119.805 180.974 92.785 1.00 13.23 287 GLN A C 1
ATOM 2288 O O . GLN A 1 287 ? 120.073 180.184 93.726 1.00 14.71 287 GLN A O 1
ATOM 2294 N N . GLU A 1 288 ? 120.398 182.148 92.642 1.00 13.84 288 GLU A N 1
ATOM 2295 C CA . GLU A 1 288 ? 121.518 182.567 93.496 1.00 13.48 288 GLU A CA 1
ATOM 2296 C C . GLU A 1 288 ? 121.579 184.092 93.435 1.00 14.63 288 GLU A C 1
ATOM 2297 O O . GLU A 1 288 ? 121.130 184.702 92.442 1.00 14.15 288 GLU A O 1
ATOM 2303 N N . ARG A 1 289 ? 122.112 184.698 94.484 1.00 13.29 289 ARG A N 1
ATOM 2304 C CA . ARG A 1 289 ? 122.431 186.109 94.490 1.00 12.58 289 ARG A CA 1
ATOM 2305 C C . ARG A 1 289 ? 123.378 186.421 93.342 1.00 14.23 289 ARG A C 1
ATOM 2306 O O . ARG A 1 289 ? 124.366 185.704 93.102 1.00 14.80 289 ARG A O 1
ATOM 2314 N N . ASN A 1 290 ? 123.079 187.496 92.605 1.00 14.13 290 ASN A N 1
ATOM 2315 C CA . ASN A 1 290 ? 123.880 187.773 91.418 1.00 14.32 290 ASN A CA 1
ATOM 2316 C C . ASN A 1 290 ? 125.231 188.366 91.776 1.00 13.70 290 ASN A C 1
ATOM 2317 O O . ASN A 1 290 ? 125.389 189.004 92.825 1.00 15.11 290 ASN A O 1
ATOM 2322 N N . GLN A 1 291 ? 126.205 188.173 90.875 1.00 15.43 291 GLN A N 1
ATOM 2323 C CA . GLN A 1 291 ? 127.500 188.849 90.908 1.00 16.38 291 GLN A CA 1
ATOM 2324 C C . GLN A 1 291 ? 127.839 189.190 89.468 1.00 15.22 291 GLN A C 1
ATOM 2325 O O . GLN A 1 291 ? 127.327 188.562 88.548 1.00 15.94 291 GLN A O 1
ATOM 2331 N N . SER A 1 292 ? 128.675 190.208 89.266 1.00 17.84 292 SER A N 1
ATOM 2332 C CA . SER A 1 292 ? 128.949 190.664 87.895 1.00 18.67 292 SER A CA 1
ATOM 2333 C C . SER A 1 292 ? 129.334 189.507 86.973 1.00 17.96 292 SER A C 1
ATOM 2334 O O . SER A 1 292 ? 128.852 189.405 85.847 1.00 20.53 292 SER A O 1
ATOM 2337 N N . TRP A 1 293 ? 130.184 188.620 87.444 1.00 16.27 293 TRP A N 1
ATOM 2338 C CA . TRP A 1 293 ? 130.739 187.543 86.664 1.00 16.80 293 TRP A CA 1
ATOM 2339 C C . TRP A 1 293 ? 129.929 186.253 86.709 1.00 16.14 293 TRP A C 1
ATOM 2340 O O . TRP A 1 293 ? 130.327 185.264 86.077 1.00 16.99 293 TRP A O 1
ATOM 2351 N N . LEU A 1 294 ? 128.834 186.198 87.492 1.00 14.54 294 LEU A N 1
ATOM 2352 C CA . LEU A 1 294 ? 128.243 184.890 87.752 1.00 15.59 294 LEU A CA 1
ATOM 2353 C C . LEU A 1 294 ? 127.576 184.278 86.515 1.00 14.66 294 LEU A C 1
ATOM 2354 O O . LEU A 1 294 ? 127.709 183.097 86.241 1.00 15.30 294 LEU A O 1
ATOM 2359 N N . GLU A 1 295 ? 126.789 185.048 85.778 1.00 16.29 295 GLU A N 1
ATOM 2360 C CA . GLU A 1 295 ? 126.127 184.418 84.649 1.00 17.05 295 GLU A CA 1
ATOM 2361 C C . GLU A 1 295 ? 127.135 183.886 83.631 1.00 14.54 295 GLU A C 1
ATOM 2362 O O . GLU A 1 295 ? 126.981 182.768 83.152 1.00 16.77 295 GLU A O 1
ATOM 2368 N N . LYS A 1 296 ? 128.190 184.663 83.348 1.00 15.63 296 LYS A N 1
ATOM 2369 C CA . LYS A 1 296 ? 129.198 184.187 82.405 1.00 18.17 296 LYS A CA 1
ATOM 2370 C C . LYS A 1 296 ? 129.913 182.938 82.927 1.00 15.81 296 LYS A C 1
ATOM 2371 O O . LYS A 1 296 ? 130.077 181.955 82.193 1.00 16.55 296 LYS A O 1
ATOM 2377 N N . GLN A 1 297 ? 130.316 182.950 84.209 1.00 15.47 297 GLN A N 1
ATOM 2378 C CA . GLN A 1 297 ? 131.027 181.778 84.706 1.00 15.49 297 GLN A CA 1
ATOM 2379 C C . GLN A 1 297 ? 130.111 180.563 84.793 1.00 14.95 297 GLN A C 1
ATOM 2380 O O . GLN A 1 297 ? 130.501 179.440 84.447 1.00 16.33 297 GLN A O 1
ATOM 2386 N N . PHE A 1 298 ? 128.865 180.771 85.250 1.00 14.14 298 PHE A N 1
ATOM 2387 C CA . PHE A 1 298 ? 127.892 179.691 85.303 1.00 15.78 298 PHE A CA 1
ATOM 2388 C C . PHE A 1 298 ? 127.775 179.014 83.938 1.00 16.77 298 PHE A C 1
ATOM 2389 O O . PHE A 1 298 ? 127.836 177.787 83.810 1.00 16.74 298 PHE A O 1
ATOM 2397 N N . ASN A 1 299 ? 127.582 179.833 82.883 1.00 16.64 299 ASN A N 1
ATOM 2398 C CA . ASN A 1 299 ? 127.421 179.291 81.536 1.00 17.78 299 ASN A CA 1
ATOM 2399 C C . ASN A 1 299 ? 128.699 178.637 81.023 1.00 15.97 299 ASN A C 1
ATOM 2400 O O . ASN A 1 299 ? 128.639 177.556 80.444 1.00 18.48 299 ASN A O 1
ATOM 2405 N N . ASP A 1 300 ? 129.864 179.233 81.293 1.00 18.40 300 ASP A N 1
ATOM 2406 C CA . ASP A 1 300 ? 131.094 178.624 80.789 1.00 18.31 300 ASP A CA 1
ATOM 2407 C C . ASP A 1 300 ? 131.374 177.269 81.425 1.00 18.81 300 ASP A C 1
ATOM 2408 O O . ASP A 1 300 ? 132.017 176.406 80.792 1.00 20.29 300 ASP A O 1
ATOM 2413 N N . LYS A 1 301 ? 130.935 177.054 82.676 1.00 17.52 301 LYS A N 1
ATOM 2414 C CA . LYS A 1 301 ? 131.251 175.820 83.393 1.00 18.96 301 LYS A CA 1
ATOM 2415 C C . LYS A 1 301 ? 130.225 174.716 83.169 1.00 18.74 301 LYS A C 1
ATOM 2416 O O . LYS A 1 301 ? 130.448 173.578 83.601 1.00 23.25 301 LYS A O 1
ATOM 2422 N N . LEU A 1 302 ? 129.113 175.004 82.496 1.00 19.17 302 LEU A N 1
ATOM 2423 C CA . LEU A 1 302 ? 128.154 173.948 82.226 1.00 21.79 302 LEU A CA 1
ATOM 2424 C C . LEU A 1 302 ? 128.809 172.861 81.383 1.00 22.01 302 LEU A C 1
ATOM 2425 O O . LEU A 1 302 ? 129.613 173.174 80.490 1.00 23.08 302 LEU A O 1
ATOM 2430 N N . PRO A 1 303 ? 128.466 171.598 81.622 1.00 21.04 303 PRO A N 1
ATOM 2431 C CA . PRO A 1 303 ? 128.849 170.521 80.694 1.00 25.92 303 PRO A CA 1
ATOM 2432 C C . PRO A 1 303 ? 128.519 170.909 79.257 1.00 27.70 303 PRO A C 1
ATOM 2433 O O . PRO A 1 303 ? 127.491 171.528 78.986 1.00 23.05 303 PRO A O 1
ATOM 2437 N N . ALA A 1 304 ? 129.405 170.553 78.322 1.00 26.01 304 ALA A N 1
ATOM 2438 C CA . ALA A 1 304 ? 129.213 170.955 76.924 1.00 27.56 304 ALA A CA 1
ATOM 2439 C C . ALA A 1 304 ? 127.822 170.604 76.400 1.00 26.79 304 ALA A C 1
ATOM 2440 O O . ALA A 1 304 ? 127.190 171.403 75.696 1.00 30.88 304 ALA A O 1
ATOM 2442 N N . GLU A 1 305 ? 127.329 169.419 76.756 1.00 27.11 305 GLU A N 1
ATOM 2443 C CA . GLU A 1 305 ? 126.045 168.926 76.278 1.00 30.83 305 GLU A CA 1
ATOM 2444 C C . GLU A 1 305 ? 124.888 169.817 76.713 1.00 28.27 305 GLU A C 1
ATOM 2445 O O . GLU A 1 305 ? 123.829 169.826 76.075 1.00 27.70 305 GLU A O 1
ATOM 2451 N N . LEU A 1 306 ? 125.046 170.534 77.815 1.00 24.17 306 LEU A N 1
ATOM 2452 C CA . LEU A 1 306 ? 123.970 171.374 78.323 1.00 20.87 306 LEU A CA 1
ATOM 2453 C C . LEU A 1 306 ? 124.053 172.816 77.859 1.00 22.01 306 LEU A C 1
ATOM 2454 O O . LEU A 1 306 ? 123.064 173.548 77.977 1.00 21.46 306 LEU A O 1
ATOM 2459 N N . LYS A 1 307 ? 125.195 173.264 77.331 1.00 20.86 307 LYS A N 1
ATOM 2460 C CA . LYS A 1 307 ? 125.334 174.667 76.978 1.00 20.74 307 LYS A CA 1
ATOM 2461 C C . LYS A 1 307 ? 124.289 175.037 75.932 1.00 21.13 307 LYS A C 1
ATOM 2462 O O . LYS A 1 307 ? 124.134 174.334 74.934 1.00 23.51 307 LYS A O 1
ATOM 2468 N N . GLY A 1 308 ? 123.568 176.128 76.185 1.00 22.05 308 GLY A N 1
ATOM 2469 C CA . GLY A 1 308 ? 122.607 176.662 75.229 1.00 23.66 308 GLY A CA 1
ATOM 2470 C C . GLY A 1 308 ? 121.296 175.928 75.166 1.00 24.35 308 GLY A C 1
ATOM 2471 O O . GLY A 1 308 ? 120.430 176.312 74.363 1.00 25.72 308 GLY A O 1
ATOM 2472 N N . SER A 1 309 ? 121.107 174.883 75.967 1.00 21.49 309 SER A N 1
ATOM 2473 C CA . SER A 1 309 ? 119.932 174.023 75.866 1.00 19.73 309 SER A CA 1
ATOM 2474 C C . SER A 1 309 ? 118.766 174.516 76.702 1.00 21.94 309 SER A C 1
ATOM 2475 O O . SER A 1 309 ? 117.646 174.019 76.530 1.00 21.46 309 SER A O 1
ATOM 2478 N N . GLY A 1 310 ? 119.004 175.443 77.609 1.00 17.90 310 GLY A N 1
ATOM 2479 C CA . GLY A 1 310 ? 118.009 175.836 78.584 1.00 19.79 310 GLY A CA 1
ATOM 2480 C C . GLY A 1 310 ? 117.710 174.824 79.669 1.00 16.97 310 GLY A C 1
ATOM 2481 O O . GLY A 1 310 ? 116.879 175.120 80.520 1.00 18.60 310 GLY A O 1
ATOM 2482 N N . ARG A 1 311 ? 118.344 173.640 79.669 1.00 17.15 311 ARG A N 1
ATOM 2483 C CA . ARG A 1 311 ? 118.054 172.603 80.666 1.00 19.27 311 ARG A CA 1
ATOM 2484 C C . ARG A 1 311 ? 118.576 172.966 82.052 1.00 18.11 311 ARG A C 1
ATOM 2485 O O . ARG A 1 311 ? 117.988 172.531 83.053 1.00 19.03 311 ARG A O 1
ATOM 2493 N N . VAL A 1 312 ? 119.655 173.748 82.130 1.00 16.65 312 VAL A N 1
ATOM 2494 C CA . VAL A 1 312 ? 120.196 174.229 83.398 1.00 14.86 312 VAL A CA 1
ATOM 2495 C C . VAL A 1 312 ? 120.526 175.682 83.153 1.00 16.29 312 VAL A C 1
ATOM 2496 O O . VAL A 1 312 ? 121.402 175.992 82.337 1.00 17.58 312 VAL A O 1
ATOM 2500 N N . ARG A 1 313 ? 119.819 176.576 83.817 1.00 15.33 313 ARG A N 1
ATOM 2501 C CA . ARG A 1 313 ? 120.023 177.999 83.575 1.00 16.14 313 ARG A CA 1
ATOM 2502 C C . ARG A 1 313 ? 120.023 178.801 84.858 1.00 14.80 313 ARG A C 1
ATOM 2503 O O . ARG A 1 313 ? 119.366 178.443 85.836 1.00 16.16 313 ARG A O 1
ATOM 2511 N N . PHE A 1 314 ? 120.731 179.908 84.828 1.00 14.62 314 PHE A N 1
ATOM 2512 C CA . PHE A 1 314 ? 120.889 180.758 85.982 1.00 15.78 314 PHE A CA 1
ATOM 2513 C C . PHE A 1 314 ? 119.765 181.779 85.999 1.00 15.66 314 PHE A C 1
ATOM 2514 O O . PHE A 1 314 ? 119.450 182.396 84.965 1.00 17.96 314 PHE A O 1
ATOM 2522 N N . MET A 1 315 ? 119.193 181.999 87.186 1.00 14.46 315 MET A N 1
ATOM 2523 C CA . MET A 1 315 ? 118.220 183.067 87.423 1.00 15.34 315 MET A CA 1
ATOM 2524 C C . MET A 1 315 ? 118.654 183.791 88.699 1.00 15.24 315 MET A C 1
ATOM 2525 O O . MET A 1 315 ? 118.595 183.213 89.804 1.00 16.37 315 MET A O 1
ATOM 2530 N N . ALA A 1 316 ? 119.121 185.030 88.594 1.00 13.93 316 ALA A N 1
ATOM 2531 C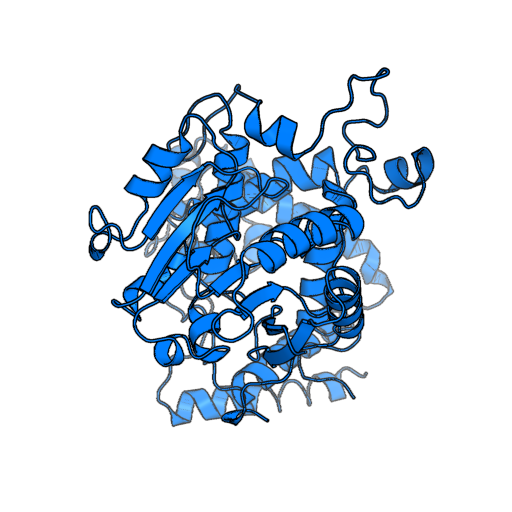 CA . ALA A 1 316 ? 119.435 185.836 89.767 1.00 14.11 316 ALA A CA 1
ATOM 2532 C C . ALA A 1 316 ? 118.213 185.900 90.670 1.00 15.72 316 ALA A C 1
ATOM 2533 O O . ALA A 1 316 ? 117.078 186.025 90.189 1.00 15.95 316 ALA A O 1
ATOM 2535 N N . HIS A 1 317 ? 118.430 185.778 91.980 1.00 15.72 317 HIS A N 1
ATOM 2536 C CA . HIS A 1 317 ? 117.299 185.685 92.897 1.00 14.51 317 HIS A CA 1
ATOM 2537 C C . HIS A 1 317 ? 117.755 185.972 94.312 1.00 16.85 317 HIS A C 1
ATOM 2538 O O . HIS A 1 317 ? 118.827 185.531 94.707 1.00 17.03 317 HIS A O 1
ATOM 2545 N N . ASP A 1 318 ? 116.915 186.668 95.071 1.00 15.61 318 ASP A N 1
ATOM 2546 C CA . ASP A 1 318 ? 117.083 186.838 96.515 1.00 15.03 318 ASP A CA 1
ATOM 2547 C C . ASP A 1 318 ? 116.301 185.714 97.193 1.00 14.60 318 ASP A C 1
ATOM 2548 O O . ASP A 1 318 ? 115.077 185.708 97.175 1.00 16.21 318 ASP A O 1
ATOM 2553 N N . LYS A 1 319 ? 117.017 184.755 97.799 1.00 16.00 319 LYS A N 1
ATOM 2554 C CA . LYS A 1 319 ? 116.333 183.612 98.417 1.00 15.72 319 LYS A CA 1
ATOM 2555 C C . LYS A 1 319 ? 115.363 184.022 99.518 1.00 14.09 319 LYS A C 1
ATOM 2556 O O . LYS A 1 319 ? 114.464 183.226 99.837 1.00 16.15 319 LYS A O 1
ATOM 2562 N N . TYR A 1 320 ? 115.470 185.228 100.043 1.00 15.80 320 TYR A N 1
ATOM 2563 C CA . TYR A 1 320 ? 114.519 185.673 101.068 1.00 16.55 320 TYR A CA 1
ATOM 2564 C C . TYR A 1 320 ? 113.301 186.357 100.470 1.00 19.34 320 TYR A C 1
ATOM 2565 O O . TYR A 1 320 ? 112.450 186.835 101.232 1.00 18.82 320 TYR A O 1
ATOM 2574 N N . ALA A 1 321 ? 113.177 186.407 99.145 1.00 17.81 321 ALA A N 1
ATOM 2575 C CA . ALA A 1 321 ? 112.090 187.117 98.487 1.00 17.02 321 ALA A CA 1
ATOM 2576 C C . ALA A 1 321 ? 111.110 186.143 97.856 1.00 17.17 321 ALA A C 1
ATOM 2577 O O . ALA A 1 321 ? 111.365 184.951 97.667 1.00 17.83 321 ALA A O 1
ATOM 2579 N N . GLN A 1 322 ? 109.947 186.670 97.492 1.00 16.97 322 GLN A N 1
ATOM 2580 C CA . GLN A 1 322 ? 108.947 185.823 96.884 1.00 19.00 322 GLN A CA 1
ATOM 2581 C C . GLN A 1 322 ? 109.492 185.138 95.635 1.00 15.64 322 GLN A C 1
ATOM 2582 O O . GLN A 1 322 ? 110.353 185.668 94.924 1.00 17.20 322 GLN A O 1
ATOM 2588 N N . GLN A 1 323 ? 108.957 183.957 95.368 1.00 13.87 323 GLN A N 1
ATOM 2589 C CA . GLN A 1 323 ? 109.405 183.086 94.272 1.00 14.97 323 GLN A CA 1
ATOM 2590 C C . GLN A 1 323 ? 108.719 183.494 92.955 1.00 17.21 323 GLN A C 1
ATOM 2591 O O . GLN A 1 323 ? 107.486 183.472 92.884 1.00 18.52 323 GLN A O 1
ATOM 2597 N N . PRO A 1 324 ? 109.468 183.865 91.896 1.00 15.87 324 PRO A N 1
ATOM 2598 C CA . PRO A 1 324 ? 108.801 184.290 90.651 1.00 16.78 324 PRO A CA 1
ATOM 2599 C C . PRO A 1 324 ? 108.447 183.145 89.712 1.00 16.09 324 PRO A C 1
ATOM 2600 O O . PRO A 1 324 ? 107.646 183.356 88.783 1.00 18.97 324 PRO A O 1
ATOM 2604 N N . VAL A 1 325 ? 109.024 181.949 89.833 1.00 15.07 325 VAL A N 1
ATOM 2605 C CA . VAL A 1 325 ? 108.790 180.903 88.848 1.00 15.80 325 VAL A CA 1
ATOM 2606 C C . VAL A 1 325 ? 107.476 180.222 89.168 1.00 18.56 325 VAL A C 1
ATOM 2607 O O . VAL A 1 325 ? 107.186 179.933 90.339 1.00 17.11 325 VAL A O 1
ATOM 2611 N N . LYS A 1 326 ? 106.669 179.976 88.124 1.00 19.80 326 LYS A N 1
ATOM 2612 C CA . LYS A 1 326 ? 105.359 179.350 88.268 1.00 18.34 326 LYS A CA 1
ATOM 2613 C C . LYS A 1 326 ? 105.412 177.866 87.926 1.00 16.87 326 LYS A C 1
ATOM 2614 O O . LYS A 1 326 ? 106.284 177.393 87.201 1.00 20.99 326 LYS A O 1
ATOM 2620 N N . ASP A 1 327 ? 104.443 177.142 88.471 1.00 20.25 327 ASP A N 1
ATOM 2621 C CA . ASP A 1 327 ? 104.249 175.723 88.184 1.00 21.42 327 ASP A CA 1
ATOM 2622 C C . ASP A 1 327 ? 105.518 174.917 88.446 1.00 20.09 327 ASP A C 1
ATOM 2623 O O . ASP A 1 327 ? 105.968 174.117 87.618 1.00 25.06 327 ASP A O 1
ATOM 2628 N N . VAL A 1 328 ? 106.134 175.204 89.592 1.00 18.25 328 VAL A N 1
ATOM 2629 C CA . VAL A 1 328 ? 107.349 174.484 89.985 1.00 19.75 328 VAL A CA 1
ATOM 2630 C C . VAL A 1 328 ? 106.972 173.119 90.548 1.00 17.52 328 VAL A C 1
ATOM 2631 O O . VAL A 1 328 ? 106.187 173.024 91.504 1.00 18.14 328 VAL A O 1
ATOM 2635 N N . ASP A 1 329 ? 107.594 172.072 90.020 1.00 16.79 329 ASP A N 1
ATOM 2636 C CA . ASP A 1 329 ? 107.381 170.716 90.519 1.00 16.88 329 ASP A CA 1
ATOM 2637 C C . ASP A 1 329 ? 108.261 170.392 91.716 1.00 17.07 329 ASP A C 1
ATOM 2638 O O . ASP A 1 329 ? 107.810 169.665 92.606 1.00 16.83 329 ASP A O 1
ATOM 2643 N N . VAL A 1 330 ? 109.494 170.915 91.763 1.00 16.45 330 VAL A N 1
ATOM 2644 C CA . VAL A 1 330 ? 110.411 170.606 92.859 1.00 16.59 330 VAL A CA 1
ATOM 2645 C C . VAL A 1 330 ? 111.167 171.875 93.207 1.00 13.83 330 VAL A C 1
ATOM 2646 O O . VAL A 1 330 ? 111.775 172.509 92.328 1.00 15.20 330 VAL A O 1
ATOM 2650 N N . PHE A 1 331 ? 111.182 172.217 94.503 1.00 15.42 331 PHE A N 1
ATOM 2651 C CA . PHE A 1 331 ? 112.185 173.152 95.032 1.00 14.55 331 PHE A CA 1
ATOM 2652 C C . PHE A 1 331 ? 113.322 172.331 95.616 1.00 14.95 331 PHE A C 1
ATOM 2653 O O . PHE A 1 331 ? 113.097 171.583 96.564 1.00 15.99 331 PHE A O 1
ATOM 2661 N N . PHE A 1 332 ? 114.508 172.467 95.053 1.00 14.94 332 PHE A N 1
ATOM 2662 C CA . PHE A 1 332 ? 115.666 171.666 95.459 1.00 14.48 332 PHE A CA 1
ATOM 2663 C C . PHE A 1 332 ? 116.677 172.568 96.142 1.00 13.76 332 PHE A C 1
ATOM 2664 O O . PHE A 1 332 ? 116.963 173.657 95.650 1.00 13.84 332 PHE A O 1
ATOM 2672 N N . MET A 1 333 ? 117.190 172.135 97.293 1.00 14.35 333 MET A N 1
ATOM 2673 C CA . MET A 1 333 ? 118.235 172.934 97.947 1.00 17.02 333 MET A CA 1
ATOM 2674 C C . MET A 1 333 ? 119.221 172.037 98.669 1.00 15.37 333 MET A C 1
ATOM 2675 O O . MET A 1 333 ? 118.888 171.411 99.699 1.00 14.52 333 MET A O 1
ATOM 2680 N N . SER A 1 334 ? 120.421 171.989 98.135 1.00 14.33 334 SER A N 1
ATOM 2681 C CA . SER A 1 334 ? 121.496 171.204 98.725 1.00 14.06 334 SER A CA 1
ATOM 2682 C C . SER A 1 334 ? 122.449 172.104 99.480 1.00 13.65 334 SER A C 1
ATOM 2683 O O . SER A 1 334 ? 122.898 173.134 98.935 1.00 14.63 334 SER A O 1
ATOM 2686 N N . THR A 1 335 ? 122.785 171.677 100.702 1.00 13.89 335 THR A N 1
ATOM 2687 C CA . THR A 1 335 ? 123.715 172.348 101.625 1.00 13.58 335 THR A CA 1
ATOM 2688 C C . THR A 1 335 ? 123.571 173.866 101.589 1.00 13.00 335 THR A C 1
ATOM 2689 O O . THR A 1 335 ? 124.540 174.638 101.575 1.00 14.45 335 THR A O 1
ATOM 2693 N N . MET A 1 336 ? 122.310 174.288 101.688 1.00 13.07 336 MET A N 1
ATOM 2694 C CA . MET A 1 336 ? 121.951 175.698 101.687 1.00 12.67 336 MET A CA 1
ATOM 2695 C C . MET A 1 336 ? 121.263 176.083 102.986 1.00 11.59 336 MET A C 1
ATOM 2696 O O . MET A 1 336 ? 121.677 177.023 103.657 1.00 13.20 336 MET A O 1
ATOM 2701 N N . LEU A 1 337 ? 120.270 175.309 103.405 1.00 13.00 337 LEU A N 1
ATOM 2702 C CA . LEU A 1 337 ? 119.556 175.622 104.639 1.00 12.83 337 LEU A CA 1
ATOM 2703 C C . LEU A 1 337 ? 120.406 175.484 105.893 1.00 12.45 337 LEU A C 1
ATOM 2704 O O . LEU A 1 337 ? 120.123 176.125 106.907 1.00 13.04 337 LEU A O 1
ATOM 2709 N N . HIS A 1 338 ? 121.492 174.725 105.835 1.00 13.10 338 HIS A N 1
ATOM 2710 C CA . HIS A 1 338 ? 122.338 174.629 107.023 1.00 13.04 338 HIS A CA 1
ATOM 2711 C C . HIS A 1 338 ? 123.055 175.914 107.339 1.00 13.72 338 HIS A C 1
ATOM 2712 O O . HIS A 1 338 ? 123.517 176.048 108.479 1.00 16.24 338 HIS A O 1
ATOM 2719 N N . LYS A 1 339 ? 123.137 176.875 106.407 1.00 13.55 339 LYS A N 1
ATOM 2720 C CA . LYS A 1 339 ? 123.704 178.179 106.684 1.00 13.22 339 LYS A CA 1
ATOM 2721 C C . LYS A 1 339 ? 122.706 179.171 107.249 1.00 12.66 339 LYS A C 1
ATOM 2722 O O . LYS A 1 339 ? 123.079 180.333 107.468 1.00 15.63 339 LYS A O 1
ATOM 2728 N N . GLU A 1 340 ? 121.455 178.735 107.429 1.00 12.68 340 GLU A N 1
ATOM 2729 C CA . GLU A 1 340 ? 120.336 179.616 107.749 1.00 13.50 340 GLU A CA 1
ATOM 2730 C C . GLU A 1 340 ? 119.807 179.277 109.137 1.00 14.13 340 GLU A C 1
ATOM 2731 O O . GLU A 1 340 ? 119.174 178.211 109.308 1.00 16.17 340 GLU A O 1
ATOM 2737 N N . PRO A 1 341 ? 119.927 180.193 110.091 1.00 13.80 341 PRO A N 1
ATOM 2738 C CA . PRO A 1 341 ? 119.244 180.019 111.387 1.00 14.20 341 PRO A CA 1
ATOM 2739 C C . PRO A 1 341 ? 117.740 179.977 111.172 1.00 14.91 341 PRO A C 1
ATOM 2740 O O . PRO A 1 341 ? 117.228 180.293 110.096 1.00 15.11 341 PRO A O 1
ATOM 2744 N N . ASP A 1 342 ? 117.018 179.536 112.194 1.00 14.35 342 ASP A N 1
ATOM 2745 C CA . ASP A 1 342 ? 115.619 179.146 112.014 1.00 14.89 342 ASP A CA 1
ATOM 2746 C C . ASP A 1 342 ? 114.787 180.242 111.353 1.00 15.36 342 ASP A C 1
ATOM 2747 O O . ASP A 1 342 ? 114.049 179.966 110.405 1.00 15.76 342 ASP A O 1
ATOM 2752 N N . GLU A 1 343 ? 114.869 181.481 111.828 1.00 14.79 343 GLU A N 1
ATOM 2753 C CA . GLU A 1 343 ? 113.978 182.513 111.255 1.00 16.67 343 GLU A CA 1
ATOM 2754 C C . GLU A 1 343 ? 114.237 182.729 109.761 1.00 17.31 343 GLU A C 1
ATOM 2755 O O . GLU A 1 343 ? 113.284 182.876 108.975 1.00 18.22 343 GLU A O 1
ATOM 2761 N N . LYS A 1 344 ? 115.509 182.720 109.344 1.00 15.13 344 LYS A N 1
ATOM 2762 C CA . LYS A 1 344 ? 115.845 182.919 107.932 1.00 14.93 344 LYS A CA 1
ATOM 2763 C C . LYS A 1 344 ? 115.453 181.708 107.093 1.00 14.66 344 LYS A C 1
ATOM 2764 O O . LYS A 1 344 ? 114.916 181.849 105.985 1.00 15.41 344 LYS A O 1
ATOM 2770 N N . ALA A 1 345 ? 115.661 180.500 107.633 1.00 14.92 345 ALA A N 1
ATOM 2771 C CA . ALA A 1 345 ? 115.255 179.293 106.941 1.00 14.55 345 ALA A CA 1
ATOM 2772 C C . ALA A 1 345 ? 113.745 179.259 106.757 1.00 13.81 345 ALA A C 1
ATOM 2773 O O . ALA A 1 345 ? 113.258 178.875 105.689 1.00 15.06 345 ALA A O 1
ATOM 2775 N N . ILE A 1 346 ? 113.005 179.694 107.787 1.00 15.35 346 ILE A N 1
ATOM 2776 C CA . ILE A 1 346 ? 111.546 179.727 107.707 1.00 16.69 346 ILE A CA 1
ATOM 2777 C C . ILE A 1 346 ? 111.087 180.708 106.629 1.00 15.62 346 ILE A C 1
ATOM 2778 O O . ILE A 1 346 ? 110.182 180.397 105.850 1.00 16.77 346 ILE A O 1
ATOM 2783 N N . THR A 1 347 ? 111.746 181.855 106.498 1.00 14.69 347 THR A N 1
ATOM 2784 C CA . THR A 1 347 ? 111.389 182.776 105.417 1.00 16.63 347 THR A CA 1
ATOM 2785 C C . THR A 1 347 ? 111.523 182.099 104.057 1.00 16.16 347 THR A C 1
ATOM 2786 O O . THR A 1 347 ? 110.622 182.180 103.203 1.00 16.29 347 THR A O 1
ATOM 2790 N N . ILE A 1 348 ? 112.636 181.393 103.836 1.00 15.01 348 ILE A N 1
ATOM 2791 C CA . ILE A 1 348 ? 112.864 180.771 102.539 1.00 15.26 348 ILE A CA 1
ATOM 2792 C C . ILE A 1 348 ? 111.797 179.726 102.288 1.00 14.89 348 ILE A C 1
ATOM 2793 O O . ILE A 1 348 ? 111.209 179.647 101.191 1.00 15.51 348 ILE A O 1
ATOM 2798 N N . LEU A 1 349 ? 111.558 178.870 103.302 1.00 15.31 349 LEU A N 1
ATOM 2799 C CA . LEU A 1 349 ? 110.653 177.746 103.132 1.00 15.91 349 LEU A CA 1
ATOM 2800 C C . LEU A 1 349 ? 109.220 178.218 102.946 1.00 16.41 349 LEU A C 1
ATOM 2801 O O . LEU A 1 349 ? 108.480 177.583 102.182 1.00 16.08 349 LEU A O 1
ATOM 2806 N N . ARG A 1 350 ? 108.826 179.328 103.586 1.00 15.26 350 ARG A N 1
ATOM 2807 C CA . ARG A 1 350 ? 107.481 179.839 103.342 1.00 16.76 350 ARG A CA 1
ATOM 2808 C C . ARG A 1 350 ? 107.340 180.415 101.936 1.00 17.88 350 ARG A C 1
ATOM 2809 O O . ARG A 1 350 ? 106.280 180.255 101.307 1.00 17.70 350 ARG A O 1
ATOM 2817 N N . HIS A 1 351 ? 108.372 181.078 101.407 1.00 16.41 351 HIS A N 1
ATOM 2818 C CA . HIS A 1 351 ? 108.279 181.530 100.021 1.00 15.38 351 HIS A CA 1
ATOM 2819 C C . HIS A 1 351 ? 108.168 180.346 99.076 1.00 15.79 351 HIS A C 1
ATOM 2820 O O . HIS A 1 351 ? 107.453 180.407 98.075 1.00 17.25 351 HIS A O 1
ATOM 2827 N N . CYS A 1 352 ? 108.862 179.230 99.366 1.00 16.41 352 CYS A N 1
ATOM 2828 C CA . CYS A 1 352 ? 108.686 178.053 98.538 1.00 16.96 352 CYS A CA 1
ATOM 2829 C C . CYS A 1 352 ? 107.279 177.509 98.673 1.00 17.47 352 CYS A C 1
ATOM 2830 O O . CYS A 1 352 ? 106.624 177.229 97.658 1.00 17.04 352 CYS A O 1
ATOM 2833 N N . ALA A 1 353 ? 106.785 177.381 99.906 1.00 17.07 353 ALA A N 1
ATOM 2834 C CA . ALA A 1 353 ? 105.485 176.747 100.120 1.00 20.20 353 ALA A CA 1
ATOM 2835 C C . ALA A 1 353 ? 104.372 177.547 99.450 1.00 18.06 353 ALA A C 1
ATOM 2836 O O . ALA A 1 353 ? 103.454 176.958 98.856 1.00 19.61 353 ALA A O 1
ATOM 2838 N N . GLU A 1 354 ? 104.455 178.874 99.507 1.00 18.30 354 GLU A N 1
ATOM 2839 C CA . GLU A 1 354 ? 103.424 179.692 98.853 1.00 20.26 354 GLU A CA 1
ATOM 2840 C C . GLU A 1 354 ? 103.413 179.509 97.344 1.00 23.74 354 GLU A C 1
ATOM 2841 O O . GLU A 1 354 ? 102.373 179.756 96.714 1.00 23.55 354 GLU A O 1
ATOM 2847 N N . ALA A 1 355 ? 104.516 179.048 96.746 1.00 19.44 355 ALA A N 1
ATOM 2848 C CA . ALA A 1 355 ? 104.636 178.788 95.324 1.00 19.02 355 ALA A CA 1
ATOM 2849 C C . ALA A 1 355 ? 104.450 177.314 94.957 1.00 18.61 355 ALA A C 1
ATOM 2850 O O . ALA A 1 355 ? 104.737 176.922 93.811 1.00 22.91 355 ALA A O 1
ATOM 2852 N N . MET A 1 356 ? 103.999 176.485 95.891 1.00 18.11 356 MET A N 1
ATOM 2853 C CA . MET A 1 356 ? 103.778 175.065 95.661 1.00 19.89 356 MET A CA 1
ATOM 2854 C C . MET A 1 356 ? 102.307 174.749 95.480 1.00 21.61 356 MET A C 1
ATOM 2855 O O . MET A 1 356 ? 101.476 175.223 96.244 1.00 22.81 356 MET A O 1
ATOM 2860 N N . ASP A 1 357 ? 102.022 173.912 94.503 1.00 20.20 357 ASP A N 1
ATOM 2861 C CA . ASP A 1 357 ? 100.730 173.239 94.450 1.00 22.51 357 ASP A CA 1
ATOM 2862 C C . ASP A 1 357 ? 100.875 171.992 95.310 1.00 21.59 357 ASP A C 1
ATOM 2863 O O . ASP A 1 357 ? 101.624 171.093 94.941 1.00 21.19 357 ASP A O 1
ATOM 2868 N N . PRO A 1 358 ? 100.179 171.882 96.440 1.00 19.97 358 PRO A N 1
ATOM 2869 C CA . PRO A 1 358 ? 100.364 170.703 97.310 1.00 20.43 358 PRO A CA 1
ATOM 2870 C C . PRO A 1 358 ? 100.174 169.359 96.638 1.00 22.35 358 PRO A C 1
ATOM 2871 O O . PRO A 1 358 ? 100.788 168.365 97.045 1.00 24.97 358 PRO A O 1
ATOM 2875 N N . LYS A 1 359 ? 99.327 169.279 95.612 1.00 21.94 359 LYS A N 1
ATOM 2876 C CA . LYS A 1 359 ? 99.066 167.999 94.978 1.00 24.95 359 LYS A CA 1
ATOM 2877 C C . LYS A 1 359 ? 100.156 167.590 94.003 1.00 22.61 359 LYS A C 1
ATOM 2878 O O . LYS A 1 359 ? 100.223 166.425 93.612 1.00 28.49 359 LYS A O 1
ATOM 2884 N N . LYS A 1 360 ? 101.022 168.522 93.599 1.00 22.94 360 LYS A N 1
ATOM 2885 C CA . LYS A 1 360 ? 101.990 168.253 92.558 1.00 25.10 360 LYS A CA 1
ATOM 2886 C C . LYS A 1 360 ? 103.438 168.504 92.983 1.00 23.28 360 LYS A C 1
ATOM 2887 O O . LYS A 1 360 ? 104.343 167.876 92.415 1.00 29.35 360 LYS A O 1
ATOM 2893 N N . SER A 1 361 ? 103.680 169.349 93.969 1.00 20.92 361 SER A N 1
ATOM 2894 C CA A SER A 1 361 ? 105.005 169.903 94.240 0.54 19.70 361 SER A CA 1
ATOM 2895 C CA B SER A 1 361 ? 105.028 169.850 94.198 0.46 19.79 361 SER A CA 1
ATOM 2896 C C . SER A 1 361 ? 105.643 169.224 95.440 1.00 20.44 361 SER A C 1
ATOM 2897 O O . SER A 1 361 ? 104.963 168.661 96.299 1.00 19.88 361 SER A O 1
ATOM 2902 N N . ARG A 1 362 ? 106.973 169.324 95.516 1.00 17.42 362 ARG A N 1
ATOM 2903 C CA . ARG A 1 362 ? 107.667 168.824 96.691 1.00 16.85 362 ARG A CA 1
ATOM 2904 C C . ARG A 1 362 ? 108.905 169.676 96.870 1.00 16.21 362 ARG A C 1
ATOM 2905 O O . ARG A 1 362 ? 109.329 170.399 95.946 1.00 16.03 362 ARG A O 1
ATOM 2913 N N . ILE A 1 363 ? 109.476 169.595 98.080 1.00 15.80 363 ILE A N 1
ATOM 2914 C CA . ILE A 1 363 ? 110.801 170.148 98.372 1.00 14.62 363 ILE A CA 1
ATOM 2915 C C . ILE A 1 363 ? 111.765 168.987 98.588 1.00 14.46 363 ILE A C 1
ATOM 2916 O O . ILE A 1 363 ? 111.452 168.032 99.314 1.00 16.62 363 ILE A O 1
ATOM 2921 N N . VAL A 1 364 ? 112.918 169.046 97.941 1.00 13.55 364 VAL A N 1
ATOM 2922 C CA . VAL A 1 364 ? 113.984 168.069 98.108 1.00 14.26 364 VAL A CA 1
ATOM 2923 C C . VAL A 1 364 ? 115.159 168.837 98.682 1.00 14.44 364 VAL A C 1
ATOM 2924 O O . VAL A 1 364 ? 115.665 169.776 98.035 1.00 14.51 364 VAL A O 1
ATOM 2928 N N . THR A 1 365 ? 115.570 168.475 99.901 1.00 12.97 365 THR A N 1
ATOM 2929 C CA . THR A 1 365 ? 116.721 169.128 100.503 1.00 13.83 365 THR A CA 1
ATOM 2930 C C . THR A 1 365 ? 117.826 168.092 100.649 1.00 14.34 365 THR A C 1
ATOM 2931 O O . THR A 1 365 ? 117.621 166.876 100.643 1.00 15.49 365 THR A O 1
ATOM 2935 N N . ARG A 1 366 ? 119.042 168.596 100.733 1.00 13.08 366 ARG A N 1
ATOM 2936 C CA . ARG A 1 366 ? 120.189 167.740 100.995 1.00 13.07 366 ARG A CA 1
ATOM 2937 C C . ARG A 1 366 ? 121.045 168.439 102.041 1.00 13.47 366 ARG A C 1
ATOM 2938 O O . ARG A 1 366 ? 121.564 169.532 101.797 1.00 14.38 366 ARG A O 1
ATOM 2946 N N . ASP A 1 367 ? 121.197 167.826 103.199 1.00 12.46 367 ASP A N 1
ATOM 2947 C CA . ASP A 1 367 ? 121.912 168.444 104.320 1.00 12.31 367 ASP A CA 1
ATOM 2948 C C . ASP A 1 367 ? 122.357 167.347 105.268 1.00 11.82 367 ASP A C 1
ATOM 2949 O O . ASP A 1 367 ? 121.798 166.245 105.289 1.00 12.58 367 ASP A O 1
ATOM 2954 N N . ILE A 1 368 ? 123.293 167.707 106.141 1.00 13.11 368 ILE A N 1
ATOM 2955 C CA . ILE A 1 368 ? 123.628 166.831 107.251 1.00 12.42 368 ILE A CA 1
ATOM 2956 C C . ILE A 1 368 ? 122.403 166.631 108.120 1.00 12.31 368 ILE A C 1
ATOM 2957 O O . ILE A 1 368 ? 121.680 167.587 108.469 1.00 12.82 368 ILE A O 1
ATOM 2962 N N . VAL A 1 369 ? 122.175 165.388 108.498 1.00 13.87 369 VAL A N 1
ATOM 2963 C CA . VAL A 1 369 ? 121.257 164.991 109.578 1.00 12.49 369 VAL A CA 1
ATOM 2964 C C . VAL A 1 369 ? 122.173 164.408 110.653 1.00 13.10 369 VAL A C 1
ATOM 2965 O O . VAL A 1 369 ? 122.798 163.351 110.459 1.00 14.56 369 VAL A O 1
ATOM 2969 N N . LEU A 1 370 ? 122.335 165.133 111.747 1.00 13.36 370 LEU A N 1
ATOM 2970 C CA . LEU A 1 370 ? 123.438 164.833 112.677 1.00 13.50 370 LEU A CA 1
ATOM 2971 C C . LEU A 1 370 ? 123.339 163.453 113.287 1.00 13.86 370 LEU A C 1
ATOM 2972 O O . LEU A 1 370 ? 124.369 162.872 113.666 1.00 15.63 370 LEU A O 1
ATOM 2977 N N . ASP A 1 371 ? 122.122 162.926 113.377 1.00 14.18 371 ASP A N 1
ATOM 2978 C CA . ASP A 1 371 ? 121.898 161.607 113.953 1.00 17.07 371 ASP A CA 1
ATOM 2979 C C . ASP A 1 371 ? 121.947 160.502 112.902 1.00 21.24 371 ASP A C 1
ATOM 2980 O O . ASP A 1 371 ? 122.053 159.323 113.241 1.00 33.09 371 ASP A O 1
ATOM 2985 N N . GLY A 1 372 ? 121.869 160.879 111.629 1.00 15.50 372 GLY A N 1
ATOM 2986 C CA . GLY A 1 372 ? 121.904 159.897 110.564 1.00 15.00 372 GLY A CA 1
ATOM 2987 C C . GLY A 1 372 ? 120.613 159.764 109.793 1.00 14.72 372 GLY A C 1
ATOM 2988 O O . GLY A 1 372 ? 119.531 159.663 110.383 1.00 15.99 372 GLY A O 1
ATOM 2989 N N . GLY A 1 373 ? 120.702 159.792 108.476 1.00 15.67 373 GLY A N 1
ATOM 2990 C CA . GLY A 1 373 ? 119.591 159.409 107.637 1.00 15.58 373 GLY A CA 1
ATOM 2991 C C . GLY A 1 373 ? 119.485 157.904 107.547 1.00 16.81 373 GLY A C 1
ATOM 2992 O O . GLY A 1 373 ? 120.319 157.164 108.085 1.00 18.78 373 GLY A O 1
ATOM 2993 N N . ASP A 1 374 ? 118.431 157.448 106.862 1.00 16.48 374 ASP A N 1
ATOM 2994 C CA . ASP A 1 374 ? 118.170 156.017 106.663 1.00 16.94 374 ASP A CA 1
ATOM 2995 C C . ASP A 1 374 ? 118.931 155.555 105.433 1.00 18.85 374 ASP A C 1
ATOM 2996 O O . ASP A 1 374 ? 119.077 156.313 104.471 1.00 16.61 374 ASP A O 1
ATOM 3001 N N . PRO A 1 375 ? 119.465 154.372 105.425 1.00 22.76 375 PRO A N 1
ATOM 3002 C CA . PRO A 1 375 ? 120.140 153.954 104.217 1.00 22.11 375 PRO A CA 1
ATOM 3003 C C . PRO A 1 375 ? 119.124 153.692 103.125 1.00 19.35 375 PRO A C 1
ATOM 3004 O O . PRO A 1 375 ? 118.003 153.410 103.382 1.00 22.75 375 PRO A O 1
ATOM 3008 N N . PRO A 1 376 ? 119.592 153.663 101.896 1.00 19.64 376 PRO A N 1
ATOM 3009 C CA . PRO A 1 376 ? 118.745 153.250 100.775 1.00 22.23 376 PRO A CA 1
ATOM 3010 C C . PRO A 1 376 ? 118.215 151.835 101.049 1.00 27.42 376 PRO A C 1
ATOM 3011 O O . PRO A 1 376 ? 118.867 150.983 101.580 1.00 25.21 376 PRO A O 1
ATOM 3015 N N . ALA A 1 377 ? 116.971 151.619 100.675 1.00 28.13 377 ALA A N 1
ATOM 3016 C CA . ALA A 1 377 ? 116.279 150.349 100.941 1.00 38.89 377 ALA A CA 1
ATOM 3017 C C . ALA A 1 377 ? 117.050 149.053 100.728 1.00 38.80 377 ALA A C 1
ATOM 3018 O O . ALA A 1 377 ? 117.082 148.267 101.606 1.00 44.17 377 ALA A O 1
ATOM 3020 N N . GLU A 1 378 ? 117.805 148.948 99.651 1.00 36.88 378 GLU A N 1
ATOM 3021 C CA . GLU A 1 378 ? 118.680 147.792 99.425 1.00 40.62 378 GLU A CA 1
ATOM 3022 C C . GLU A 1 378 ? 119.746 147.601 100.538 1.00 39.23 378 GLU A C 1
ATOM 3023 O O . GLU A 1 378 ? 120.118 146.518 100.908 1.00 38.92 378 GLU A O 1
ATOM 3029 N N . ASP A 1 379 ? 120.231 148.695 101.078 1.00 36.73 379 ASP A N 1
ATOM 3030 C CA . ASP A 1 379 ? 121.233 148.664 102.114 1.00 33.85 379 ASP A CA 1
ATOM 3031 C C . ASP A 1 379 ? 120.767 148.563 103.600 1.00 36.54 379 ASP A C 1
ATOM 3032 O O . ASP A 1 379 ? 121.570 148.537 104.485 1.00 37.52 379 ASP A O 1
ATOM 3037 N N . ALA A 1 380 ? 119.476 148.442 103.864 1.00 34.99 380 ALA A N 1
ATOM 3038 C CA . ALA A 1 380 ? 119.004 148.340 105.249 1.00 41.49 380 ALA A CA 1
ATOM 3039 C C . ALA A 1 380 ? 119.443 147.082 105.971 1.00 44.10 380 ALA A C 1
ATOM 3040 O O . ALA A 1 380 ? 119.777 147.134 107.154 1.00 52.25 380 ALA A O 1
ATOM 3042 N N . VAL A 1 393 ? 126.034 150.198 118.853 1.00 50.10 393 VAL A N 1
ATOM 3043 C CA . VAL A 1 393 ? 124.931 151.094 119.020 1.00 52.30 393 VAL A CA 1
ATOM 3044 C C . VAL A 1 393 ? 124.683 152.141 117.963 1.00 45.21 393 VAL A C 1
ATOM 3045 O O . VAL A 1 393 ? 123.612 152.671 117.839 1.00 41.38 393 VAL A O 1
ATOM 3049 N N . TYR A 1 394 ? 125.715 152.440 117.221 1.00 40.23 394 TYR A N 1
ATOM 3050 C CA . TYR A 1 394 ? 125.627 153.444 116.224 1.00 27.95 394 TYR A CA 1
ATOM 3051 C C . TYR A 1 394 ? 125.856 152.829 114.865 1.00 24.30 394 TYR A C 1
ATOM 3052 O O . TYR A 1 394 ? 126.556 151.904 114.730 1.00 26.39 394 TYR A O 1
ATOM 3061 N N . GLN A 1 395 ? 125.330 153.471 113.856 1.00 23.38 395 GLN A N 1
ATOM 3062 C CA . GLN A 1 395 ? 125.634 153.078 112.498 1.00 21.07 395 GLN A CA 1
ATOM 3063 C C . GLN A 1 395 ? 127.145 153.345 112.223 1.00 21.89 395 GLN A C 1
ATOM 3064 O O . GLN A 1 395 ? 127.769 154.234 112.777 1.00 19.34 395 GLN A O 1
ATOM 3070 N N . ALA A 1 396 ? 127.726 152.533 111.364 1.00 18.82 396 ALA A N 1
ATOM 3071 C CA . ALA A 1 396 ? 129.122 152.708 110.988 1.00 18.21 396 ALA A CA 1
ATOM 3072 C C . ALA A 1 396 ? 129.362 154.144 110.551 1.00 14.49 396 ALA A C 1
ATOM 3073 O O . ALA A 1 396 ? 128.614 154.699 109.751 1.00 15.21 396 ALA A O 1
ATOM 3075 N N . GLY A 1 397 ? 130.413 154.755 111.110 1.00 13.48 397 GLY A N 1
ATOM 3076 C CA . GLY A 1 397 ? 130.721 156.150 110.852 1.00 13.58 397 GLY A CA 1
ATOM 3077 C C . GLY A 1 397 ? 130.173 157.116 111.883 1.00 11.37 397 GLY A C 1
ATOM 3078 O O . GLY A 1 397 ? 130.704 158.249 111.991 1.00 13.10 397 GLY A O 1
ATOM 3079 N N . LEU A 1 398 ? 129.167 156.721 112.631 1.00 13.32 398 LEU A N 1
ATOM 3080 C CA . LEU A 1 398 ? 128.614 157.550 113.684 1.00 14.10 398 LEU A CA 1
ATOM 3081 C C . LEU A 1 398 ? 129.159 157.097 115.039 1.00 14.08 398 LEU A C 1
ATOM 3082 O O . LEU A 1 398 ? 130.128 156.333 115.123 1.00 14.99 398 LEU A O 1
ATOM 3087 N N . GLY A 1 399 ? 128.582 157.623 116.120 1.00 16.31 399 GLY A N 1
ATOM 3088 C CA . GLY A 1 399 ? 129.162 157.403 117.431 1.00 15.50 399 GLY A CA 1
ATOM 3089 C C . GLY A 1 399 ? 130.309 158.378 117.697 1.00 14.59 399 GLY A C 1
ATOM 3090 O O . GLY A 1 399 ? 130.719 159.153 116.822 1.00 13.64 399 GLY A O 1
ATOM 3091 N N . PRO A 1 400 ? 130.846 158.355 118.925 1.00 15.58 400 PRO A N 1
ATOM 3092 C CA . PRO A 1 400 ? 131.706 159.478 119.369 1.00 14.49 400 PRO A CA 1
ATOM 3093 C C . PRO A 1 400 ? 133.021 159.580 118.666 1.00 16.42 400 PRO A C 1
ATOM 3094 O O . PRO A 1 400 ? 133.569 160.698 118.590 1.00 14.38 400 PRO A O 1
ATOM 3098 N N . THR A 1 401 ? 133.570 158.490 118.147 1.00 13.62 401 THR A N 1
ATOM 3099 C CA . THR A 1 401 ? 134.794 158.536 117.355 1.00 14.81 401 THR A CA 1
ATOM 3100 C C . THR A 1 401 ? 134.572 158.223 115.903 1.00 12.72 401 THR A C 1
ATOM 3101 O O . THR A 1 401 ? 135.543 157.964 115.184 1.00 15.08 401 THR A O 1
ATOM 3105 N N . GLY A 1 402 ? 133.313 158.238 115.454 1.00 12.61 402 GLY A N 1
ATOM 3106 C CA . GLY A 1 402 ? 133.051 157.919 114.064 1.00 14.24 402 GLY A CA 1
ATOM 3107 C C . GLY A 1 402 ? 133.613 158.953 113.103 1.00 11.87 402 GLY A C 1
ATOM 3108 O O . GLY A 1 402 ? 133.660 160.160 113.408 1.00 12.38 402 GLY A O 1
ATOM 3109 N N . VAL A 1 403 ? 134.013 158.503 111.909 1.00 11.72 403 VAL A N 1
ATOM 3110 C CA . VAL A 1 403 ? 134.601 159.458 110.983 1.00 12.30 403 VAL A CA 1
ATOM 3111 C C . VAL A 1 403 ? 133.544 160.346 110.362 1.00 11.15 403 VAL A C 1
ATOM 3112 O O . VAL A 1 403 ? 133.867 161.452 109.929 1.00 11.86 403 VAL A O 1
ATOM 3116 N N . ILE A 1 404 ? 132.297 159.873 110.283 1.00 11.24 404 ILE A N 1
ATOM 3117 C CA . ILE A 1 404 ? 131.242 160.775 109.816 1.00 12.23 404 ILE A CA 1
ATOM 3118 C C . ILE A 1 404 ? 130.805 161.712 110.933 1.00 11.80 404 ILE A C 1
ATOM 3119 O O . ILE A 1 404 ? 130.587 162.893 110.692 1.00 11.47 404 ILE A O 1
ATOM 3124 N N . THR A 1 405 ? 130.778 161.243 112.176 1.00 12.19 405 THR A N 1
ATOM 3125 C CA . THR A 1 405 ? 130.611 162.185 113.311 1.00 11.56 405 THR A CA 1
ATOM 3126 C C . THR A 1 405 ? 131.640 163.283 113.228 1.00 11.35 405 THR A C 1
ATOM 3127 O O . THR A 1 405 ? 131.319 164.463 113.398 1.00 11.36 405 THR A O 1
ATOM 3131 N N . ARG A 1 406 ? 132.883 162.915 112.939 1.00 10.30 406 ARG A N 1
ATOM 3132 C CA . ARG A 1 406 ? 133.951 163.896 112.901 1.00 11.33 406 ARG A CA 1
ATOM 3133 C C . ARG A 1 406 ? 133.785 164.872 111.739 1.00 10.70 406 ARG A C 1
ATOM 3134 O O . ARG A 1 406 ? 133.998 166.088 111.916 1.00 10.76 406 ARG A O 1
ATOM 3142 N N . LEU A 1 407 ? 133.459 164.386 110.514 1.00 11.28 407 LEU A N 1
ATOM 3143 C CA . LEU A 1 407 ? 133.236 165.277 109.394 1.00 11.99 407 LEU A CA 1
ATOM 3144 C C . LEU A 1 407 ? 132.059 166.195 109.676 1.00 10.84 407 LEU A C 1
ATOM 3145 O O . LEU A 1 407 ? 132.125 167.378 109.332 1.00 10.70 407 LEU A O 1
ATOM 3150 N N . ASN A 1 408 ? 130.967 165.645 110.229 1.00 10.91 408 ASN A N 1
ATOM 3151 C CA . ASN A 1 408 ? 129.812 166.479 110.598 1.00 10.87 408 ASN A CA 1
ATOM 3152 C C . ASN A 1 408 ? 130.222 167.565 111.576 1.00 11.10 408 ASN A C 1
ATOM 3153 O O . ASN A 1 408 ? 129.742 168.701 111.484 1.00 11.51 408 ASN A O 1
ATOM 3158 N N . ALA A 1 409 ? 131.086 167.235 112.535 1.00 9.98 409 ALA A N 1
ATOM 3159 C CA . ALA A 1 409 ? 131.571 168.227 113.499 1.00 10.28 409 ALA A CA 1
ATOM 3160 C C . ALA A 1 409 ? 132.452 169.265 112.828 1.00 12.07 409 ALA A C 1
ATOM 3161 O O . ALA A 1 409 ? 132.373 170.441 113.151 1.00 11.95 409 ALA A O 1
ATOM 3163 N N . GLY A 1 410 ? 133.302 168.852 111.903 1.00 10.60 410 GLY A N 1
ATOM 3164 C CA . GLY A 1 410 ? 134.098 169.825 111.162 1.00 11.74 410 GLY A CA 1
ATOM 3165 C C . GLY A 1 410 ? 133.243 170.802 110.397 1.00 11.92 410 GLY A C 1
ATOM 3166 O O . GLY A 1 410 ? 133.499 172.016 110.405 1.00 12.53 410 GLY A O 1
ATOM 3167 N N . ILE A 1 411 ? 132.239 170.293 109.698 1.00 10.10 411 ILE A N 1
ATOM 3168 C CA . ILE A 1 411 ? 131.344 171.177 108.981 1.00 10.74 411 ILE A CA 1
ATOM 3169 C C . ILE A 1 411 ? 130.555 172.038 109.967 1.00 10.94 411 ILE A C 1
ATOM 3170 O O . ILE A 1 411 ? 130.386 173.255 109.745 1.00 11.79 411 ILE A O 1
ATOM 3175 N N . ASP A 1 412 ? 130.054 171.435 111.063 1.00 10.59 412 ASP A N 1
ATOM 3176 C CA . ASP A 1 412 ? 129.298 172.219 112.057 1.00 9.88 412 ASP A CA 1
ATOM 3177 C C . ASP A 1 412 ? 130.149 173.333 112.654 1.00 10.96 412 ASP A C 1
ATOM 3178 O O . ASP A 1 412 ? 129.660 174.456 112.851 1.00 11.33 412 ASP A O 1
ATOM 3183 N N . LEU A 1 413 ? 131.420 173.066 112.940 1.00 11.11 413 LEU A N 1
ATOM 3184 C CA . LEU A 1 413 ? 132.289 174.105 113.503 1.00 11.23 413 LEU A CA 1
ATOM 3185 C C . LEU A 1 413 ? 132.674 175.124 112.444 1.00 11.40 413 LEU A C 1
ATOM 3186 O O . LEU A 1 413 ? 132.876 176.289 112.800 1.00 11.20 413 LEU A O 1
ATOM 3191 N N . GLN A 1 414 ? 132.714 174.742 111.150 1.00 10.44 414 GLN A N 1
ATOM 3192 C CA . GLN A 1 414 ? 132.924 175.725 110.097 1.00 11.28 414 GLN A CA 1
ATOM 3193 C C . GLN A 1 414 ? 131.729 176.662 110.016 1.00 10.79 414 GLN A C 1
ATOM 3194 O O . GLN A 1 414 ? 131.901 177.878 109.892 1.00 11.77 414 GLN A O 1
ATOM 3200 N N . MET A 1 415 ? 130.520 176.115 110.128 1.00 10.88 415 MET A N 1
ATOM 3201 C CA . MET A 1 415 ? 129.321 176.944 110.140 1.00 11.55 415 MET A CA 1
ATOM 3202 C C . MET A 1 415 ? 129.328 177.857 111.358 1.00 11.02 415 MET A C 1
ATOM 3203 O O . MET A 1 415 ? 128.952 179.045 111.243 1.00 11.81 415 MET A O 1
ATOM 3208 N N . LEU A 1 416 ? 129.723 177.350 112.532 1.00 11.65 416 LEU A N 1
ATOM 3209 C CA . LEU A 1 416 ? 129.786 178.177 113.729 1.00 11.31 416 LEU A CA 1
ATOM 3210 C C . LEU A 1 416 ? 130.782 179.304 113.545 1.00 12.04 416 LEU A C 1
ATOM 3211 O O . LEU A 1 416 ? 130.479 180.489 113.755 1.00 12.31 416 LEU A O 1
ATOM 3216 N N . ALA A 1 417 ? 132.010 178.942 113.135 1.00 11.16 417 ALA A N 1
ATOM 3217 C CA . ALA A 1 417 ? 133.067 179.933 113.135 1.00 11.37 417 ALA A CA 1
ATOM 3218 C C . ALA A 1 417 ? 132.787 181.041 112.128 1.00 11.43 417 ALA A C 1
ATOM 3219 O O . ALA A 1 417 ? 133.113 182.204 112.396 1.00 12.58 417 ALA A O 1
ATOM 3221 N N . VAL A 1 418 ? 132.272 180.698 110.943 1.00 11.57 418 VAL A N 1
ATOM 3222 C CA . VAL A 1 418 ? 132.181 181.675 109.866 1.00 11.65 418 VAL A CA 1
ATOM 3223 C C . VAL A 1 418 ? 130.877 182.439 109.920 1.00 11.52 418 VAL A C 1
ATOM 3224 O O . VAL A 1 418 ? 130.875 183.626 109.576 1.00 12.33 418 VAL A O 1
ATOM 3228 N N . LEU A 1 419 ? 129.788 181.790 110.371 1.00 11.52 419 LEU A N 1
ATOM 3229 C CA . LEU A 1 419 ? 128.442 182.340 110.248 1.00 12.20 419 LEU A CA 1
ATOM 3230 C C . LEU A 1 419 ? 127.632 182.348 111.529 1.00 12.36 419 LEU A C 1
ATOM 3231 O O . LEU A 1 419 ? 126.531 182.936 111.540 1.00 13.14 419 LEU A O 1
ATOM 3236 N N . ASN A 1 420 ? 128.072 181.679 112.587 1.00 11.58 420 ASN A N 1
ATOM 3237 C CA . ASN A 1 420 ? 127.205 181.329 113.714 1.00 11.13 420 ASN A CA 1
ATOM 3238 C C . ASN A 1 420 ? 126.027 180.488 113.282 1.00 13.06 420 ASN A C 1
ATOM 3239 O O . ASN A 1 420 ? 125.000 180.477 113.968 1.00 12.97 420 ASN A O 1
ATOM 3244 N N . ALA A 1 421 ? 126.156 179.775 112.168 1.00 11.86 421 ALA A N 1
ATOM 3245 C CA . ALA A 1 421 ? 125.142 178.820 111.723 1.00 11.76 421 ALA A CA 1
ATOM 3246 C C . ALA A 1 421 ? 125.433 177.461 112.358 1.00 11.72 421 ALA A C 1
ATOM 3247 O O . ALA A 1 421 ? 126.367 177.331 113.161 1.00 11.68 421 ALA A O 1
ATOM 3249 N N . PHE A 1 422 ? 124.620 176.447 112.059 1.00 12.08 422 PHE A N 1
ATOM 3250 C CA . PHE A 1 422 ? 124.690 175.179 112.791 1.00 11.64 422 PHE A CA 1
ATOM 3251 C C . PHE A 1 422 ? 124.055 174.041 112.009 1.00 10.58 422 PHE A C 1
ATOM 3252 O O . PHE A 1 422 ? 123.084 174.245 111.267 1.00 13.06 422 PHE A O 1
ATOM 3260 N N . GLU A 1 423 ? 124.559 172.819 112.241 1.00 11.75 423 GLU A N 1
ATOM 3261 C CA . GLU A 1 423 ? 123.926 171.622 111.686 1.00 12.48 423 GLU A CA 1
ATOM 3262 C C . GLU A 1 423 ? 122.796 171.159 112.589 1.00 11.74 423 GLU A C 1
ATOM 3263 O O . GLU A 1 423 ? 122.696 171.548 113.744 1.00 13.17 423 GLU A O 1
ATOM 3269 N N . ARG A 1 424 ? 121.931 170.305 112.027 1.00 11.08 424 ARG A N 1
ATOM 3270 C CA . ARG A 1 424 ? 120.668 169.909 112.645 1.00 11.81 424 ARG A CA 1
ATOM 3271 C C . ARG A 1 424 ? 120.486 168.402 112.665 1.00 11.74 424 ARG A C 1
ATOM 3272 O O . ARG A 1 424 ? 120.963 167.666 111.801 1.00 12.86 424 ARG A O 1
ATOM 3280 N N . THR A 1 425 ? 119.749 167.964 113.696 1.00 13.39 425 THR A N 1
ATOM 3281 C CA . THR A 1 425 ? 119.281 166.573 113.756 1.00 13.73 425 THR A CA 1
ATOM 3282 C C . THR A 1 425 ? 118.023 166.399 112.890 1.00 12.73 425 THR A C 1
ATOM 3283 O O . THR A 1 425 ? 117.423 167.374 112.413 1.00 13.29 425 THR A O 1
ATOM 3287 N N . ARG A 1 426 ? 117.564 165.171 112.739 1.00 14.72 426 ARG A N 1
ATOM 3288 C CA . ARG A 1 426 ? 116.348 164.885 111.987 1.00 14.45 426 ARG A CA 1
ATOM 3289 C C . ARG A 1 426 ? 115.148 165.590 112.613 1.00 14.53 426 ARG A C 1
ATOM 3290 O O . ARG A 1 426 ? 114.402 166.218 111.934 1.00 15.05 426 ARG A O 1
ATOM 3298 N N . GLU A 1 427 ? 115.031 165.505 113.929 1.00 14.57 427 GLU A N 1
ATOM 3299 C CA . GLU A 1 427 ? 113.924 166.155 114.584 1.00 17.51 427 GLU A CA 1
ATOM 3300 C C . GLU A 1 427 ? 114.004 167.677 114.433 1.00 16.08 427 GLU A C 1
ATOM 3301 O O . GLU A 1 427 ? 113.040 168.320 114.265 1.00 15.38 427 GLU A O 1
ATOM 3307 N N . ASP A 1 428 ? 115.198 168.243 114.458 1.00 15.23 428 ASP A N 1
ATOM 3308 C CA . ASP A 1 428 ? 115.357 169.659 114.232 1.00 15.27 428 ASP A CA 1
ATOM 3309 C C . ASP A 1 428 ? 114.793 170.018 112.834 1.00 13.54 428 ASP A C 1
ATOM 3310 O O . ASP A 1 428 ? 114.113 170.980 112.690 1.00 14.12 428 ASP A O 1
ATOM 3315 N N . TRP A 1 429 ? 115.149 169.237 111.822 1.00 13.62 429 TRP A N 1
ATOM 3316 C CA . TRP A 1 429 ? 114.638 169.527 110.483 1.00 13.57 429 TRP A CA 1
ATOM 3317 C C . TRP A 1 429 ? 113.126 169.437 110.436 1.00 14.83 429 TRP A C 1
ATOM 3318 O O . TRP A 1 429 ? 112.475 170.312 109.869 1.00 15.48 429 TRP A O 1
ATOM 3329 N N . ILE A 1 430 ? 112.564 168.384 111.043 1.00 14.63 430 ILE 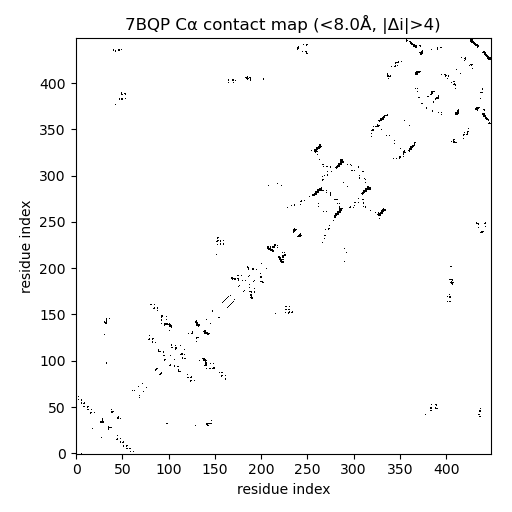A N 1
ATOM 3330 C CA . ILE A 1 430 ? 111.111 168.200 110.999 1.00 15.90 430 ILE A CA 1
ATOM 3331 C C . ILE A 1 430 ? 110.407 169.361 111.680 1.00 16.83 430 ILE A C 1
ATOM 3332 O O . ILE A 1 430 ? 109.430 169.910 111.155 1.00 16.55 430 ILE A O 1
ATOM 3337 N N . THR A 1 431 ? 110.910 169.762 112.848 1.00 15.42 431 THR A N 1
ATOM 3338 C CA . THR A 1 431 ? 110.335 170.887 113.583 1.00 16.03 431 THR A CA 1
ATOM 3339 C C . THR A 1 431 ? 110.430 172.181 112.781 1.00 18.54 431 THR A C 1
ATOM 3340 O O . THR A 1 431 ? 109.493 172.988 112.761 1.00 17.69 431 THR A O 1
ATOM 3344 N N . LEU A 1 432 ? 111.572 172.410 112.122 1.00 16.47 432 LEU A N 1
ATOM 3345 C CA . LEU A 1 432 ? 111.746 173.617 111.330 1.00 16.54 432 LEU A CA 1
ATOM 3346 C C . LEU A 1 432 ? 110.722 173.682 110.207 1.00 14.96 432 LEU A C 1
ATOM 3347 O O . LEU A 1 432 ? 110.044 174.705 110.025 1.00 17.01 432 LEU A O 1
ATOM 3352 N N . PHE A 1 433 ? 110.588 172.602 109.453 1.00 14.81 433 PHE A N 1
ATOM 3353 C CA . PHE A 1 433 ? 109.646 172.592 108.338 1.00 15.84 433 PHE A CA 1
ATOM 3354 C C . PHE A 1 433 ? 108.210 172.752 108.831 1.00 18.47 433 PHE A C 1
ATOM 3355 O O . PHE A 1 433 ? 107.435 173.507 108.231 1.00 18.06 433 PHE A O 1
ATOM 3363 N N . LYS A 1 434 ? 107.861 172.090 109.937 1.00 17.14 434 LYS A N 1
ATOM 3364 C CA . LYS A 1 434 ? 106.491 172.203 110.437 1.00 19.28 434 LYS A CA 1
ATOM 3365 C C . LYS A 1 434 ? 106.197 173.597 110.949 1.00 21.77 434 LYS A C 1
ATOM 3366 O O . LYS A 1 434 ? 105.051 174.047 110.855 1.00 21.33 434 LYS A O 1
ATOM 3372 N N . THR A 1 435 ? 107.191 174.295 111.501 1.00 17.18 435 THR A N 1
ATOM 3373 C CA . THR A 1 435 ? 107.013 175.698 111.868 1.00 18.38 435 THR A CA 1
ATOM 3374 C C . THR A 1 435 ? 106.805 176.555 110.630 1.00 18.87 435 THR A C 1
ATOM 3375 O O . THR A 1 435 ? 105.964 177.468 110.624 1.00 19.89 435 THR A O 1
ATOM 3379 N N . ALA A 1 436 ? 107.574 176.309 109.571 1.00 17.81 436 ALA A N 1
ATOM 3380 C CA . ALA A 1 436 ? 107.360 177.045 108.332 1.00 18.81 436 ALA A CA 1
ATOM 3381 C C . ALA A 1 436 ? 105.935 176.855 107.820 1.00 19.63 436 ALA A C 1
ATOM 3382 O O . ALA A 1 436 ? 105.263 177.822 107.437 1.00 20.34 436 ALA A O 1
ATOM 3384 N N . ASP A 1 437 ? 105.465 175.620 107.784 1.00 18.48 437 ASP A N 1
ATOM 3385 C CA . ASP A 1 437 ? 104.108 175.333 107.329 1.00 20.92 437 ASP A CA 1
ATOM 3386 C C . ASP A 1 437 ? 103.714 174.015 107.968 1.00 19.03 437 ASP A C 1
ATOM 3387 O O . ASP A 1 437 ? 104.332 172.990 107.686 1.00 19.37 437 ASP A O 1
ATOM 3392 N N . PRO A 1 438 ? 102.674 173.987 108.811 1.00 18.77 438 PRO A N 1
ATOM 3393 C CA . PRO A 1 438 ? 102.363 172.749 109.543 1.00 18.91 438 PRO A CA 1
ATOM 3394 C C . PRO A 1 438 ? 101.896 171.605 108.648 1.00 20.07 438 PRO A C 1
ATOM 3395 O O . PRO A 1 438 ? 101.796 170.483 109.140 1.00 21.34 438 PRO A O 1
ATOM 3399 N N . ARG A 1 439 ? 101.734 171.876 107.359 1.00 20.31 439 ARG A N 1
ATOM 3400 C CA . ARG A 1 439 ? 101.326 170.856 106.408 1.00 19.80 439 ARG A CA 1
ATOM 3401 C C . ARG A 1 439 ? 102.522 170.059 105.879 1.00 19.95 439 ARG A C 1
ATOM 3402 O O . ARG A 1 439 ? 102.337 169.081 105.154 1.00 22.44 439 ARG A O 1
ATOM 3410 N N . PHE A 1 440 ? 103.744 170.463 106.231 1.00 19.55 440 PHE A N 1
ATOM 3411 C CA . PHE A 1 440 ? 104.913 169.731 105.747 1.00 17.99 440 PHE A CA 1
ATOM 3412 C C . PHE A 1 440 ? 105.071 168.382 106.435 1.00 18.42 440 PHE A C 1
ATOM 3413 O O . PHE A 1 440 ? 104.979 168.280 107.669 1.00 20.95 440 PHE A O 1
ATOM 3421 N N . VAL A 1 441 ? 105.329 167.358 105.632 1.00 16.60 441 VAL A N 1
ATOM 3422 C CA . VAL A 1 441 ? 105.597 166.007 106.101 1.00 20.87 441 VAL A CA 1
ATOM 3423 C C . VAL A 1 441 ? 106.899 165.544 105.457 1.00 18.52 441 VAL A C 1
ATOM 3424 O O . VAL A 1 441 ? 107.080 165.703 104.240 1.00 18.84 441 VAL A O 1
ATOM 3428 N N . LEU A 1 442 ? 107.777 164.945 106.266 1.00 17.44 442 LEU A N 1
ATOM 3429 C CA . LEU A 1 442 ? 109.000 164.316 105.775 1.00 17.33 442 LEU A CA 1
ATOM 3430 C C . LEU A 1 442 ? 108.672 162.926 105.249 1.00 17.91 442 LEU A C 1
ATOM 3431 O O . LEU A 1 442 ? 108.332 162.019 106.026 1.00 20.91 442 LEU A O 1
ATOM 3436 N N . LYS A 1 443 ? 108.765 162.743 103.951 1.00 16.87 443 LYS A N 1
ATOM 3437 C CA . LYS A 1 443 ? 108.468 161.454 103.327 1.00 18.07 443 LYS A CA 1
ATOM 3438 C C . LYS A 1 443 ? 109.651 160.516 103.250 1.00 20.73 443 LYS A C 1
ATOM 3439 O O . LYS A 1 443 ? 109.453 159.293 103.214 1.00 20.81 443 LYS A O 1
ATOM 3445 N N . ALA A 1 444 ? 110.877 161.042 103.240 1.00 17.42 444 ALA A N 1
ATOM 3446 C CA . ALA A 1 444 ? 112.049 160.182 103.104 1.00 17.10 444 ALA A CA 1
ATOM 3447 C C . ALA A 1 444 ? 113.252 160.988 103.534 1.00 17.58 444 ALA A C 1
ATOM 3448 O O . ALA A 1 444 ? 113.276 162.200 103.339 1.00 15.30 444 ALA A O 1
ATOM 3450 N N . CYS A 1 445 ? 114.229 160.305 104.156 1.00 16.58 445 CYS A N 1
ATOM 3451 C CA . CYS A 1 445 ? 115.461 160.952 104.660 1.00 15.31 445 CYS A CA 1
ATOM 3452 C C . CYS A 1 445 ? 116.567 159.922 104.438 1.00 14.21 445 CYS A C 1
ATOM 3453 O O . CYS A 1 445 ? 116.718 159.026 105.285 1.00 16.77 445 CYS A O 1
ATOM 3456 N N . ILE A 1 446 ? 117.254 159.982 103.295 1.00 14.66 446 ILE A N 1
ATOM 3457 C CA . ILE A 1 446 ? 118.104 158.886 102.847 1.00 14.41 446 ILE A CA 1
ATOM 3458 C C . ILE A 1 446 ? 119.543 159.356 102.816 1.00 14.21 446 ILE A C 1
ATOM 3459 O O . ILE A 1 446 ? 119.866 160.344 102.143 1.00 13.57 446 ILE A O 1
ATOM 3464 N N . GLN A 1 447 ? 120.407 158.605 103.487 1.00 14.26 447 GLN A N 1
ATOM 3465 C CA . GLN A 1 447 ? 121.843 158.877 103.539 1.00 13.77 447 GLN A CA 1
ATOM 3466 C C . GLN A 1 447 ? 122.589 157.654 103.031 1.00 14.25 447 GLN A C 1
ATOM 3467 O O . GLN A 1 447 ? 122.436 156.562 103.593 1.00 16.09 447 GLN A O 1
ATOM 3473 N N . THR A 1 448 ? 123.353 157.819 101.970 1.00 13.25 448 THR A N 1
ATOM 3474 C CA . THR A 1 448 ? 124.163 156.715 101.483 1.00 14.71 448 THR A CA 1
ATOM 3475 C C . THR A 1 448 ? 125.384 156.489 102.382 1.00 14.28 448 THR A C 1
ATOM 3476 O O . THR A 1 448 ? 125.970 157.446 102.940 1.00 14.18 448 THR A O 1
ATOM 3480 N N . VAL A 1 449 ? 125.759 155.218 102.576 1.00 14.68 449 VAL A N 1
ATOM 3481 C CA . VAL A 1 449 ? 126.868 154.898 103.472 1.00 14.77 449 VAL A CA 1
ATOM 3482 C C . VAL A 1 449 ? 128.156 155.434 102.864 1.00 14.04 449 VAL A C 1
ATOM 3483 O O . VAL A 1 449 ? 128.480 155.155 101.703 1.00 14.78 449 VAL A O 1
ATOM 3487 N N . GLY A 1 450 ? 128.929 156.190 103.660 1.00 14.58 450 GLY A N 1
ATOM 3488 C CA . GLY A 1 450 ? 130.091 156.920 103.158 1.00 16.09 450 GLY A CA 1
ATOM 3489 C C . GLY A 1 450 ? 129.879 158.414 103.003 1.00 14.42 450 GLY A C 1
ATOM 3490 O O . GLY A 1 450 ? 130.862 159.180 102.939 1.00 14.47 450 GLY A O 1
ATOM 3491 N N . ASP A 1 451 ? 128.625 158.854 102.964 1.00 13.44 451 ASP A N 1
ATOM 3492 C CA . ASP A 1 451 ? 128.324 160.279 102.827 1.00 12.56 451 ASP A CA 1
ATOM 3493 C C . ASP A 1 451 ? 127.756 160.849 104.125 1.00 16.17 451 ASP A C 1
ATOM 3494 O O . ASP A 1 451 ? 127.093 160.137 104.879 1.00 23.24 451 ASP A O 1
ATOM 3499 N N . CYS A 1 452 ? 128.013 162.129 104.389 1.00 12.81 452 CYS A N 1
ATOM 3500 C CA . CYS A 1 452 ? 127.510 162.746 105.602 1.00 13.54 452 CYS A CA 1
ATOM 3501 C C . CYS A 1 452 ? 126.154 163.399 105.409 1.00 13.68 452 CYS A C 1
ATOM 3502 O O . CYS A 1 452 ? 125.521 163.739 106.423 1.00 14.18 452 CYS A O 1
ATOM 3505 N N . ALA A 1 453 ? 125.717 163.612 104.167 1.00 13.44 453 ALA A N 1
ATOM 3506 C CA . ALA A 1 453 ? 124.464 164.321 103.915 1.00 15.06 453 ALA A CA 1
ATOM 3507 C C . ALA A 1 453 ? 123.351 163.346 103.608 1.00 13.89 453 ALA A C 1
ATOM 3508 O O . ALA A 1 453 ? 123.585 162.273 103.051 1.00 13.94 453 ALA A O 1
ATOM 3510 N N . SER A 1 454 ? 122.136 163.745 103.933 1.00 12.92 454 SER A N 1
ATOM 3511 C CA . SER A 1 454 ? 120.937 163.004 103.557 1.00 12.55 454 SER A CA 1
ATOM 3512 C C . SER A 1 454 ? 120.140 163.800 102.543 1.00 12.18 454 SER A C 1
ATOM 3513 O O . SER A 1 454 ? 120.129 165.034 102.582 1.00 14.19 454 SER A O 1
ATOM 3516 N N . VAL A 1 455 ? 119.389 163.079 101.707 1.00 13.33 455 VAL A N 1
ATOM 3517 C CA . VAL A 1 455 ? 118.415 163.710 100.817 1.00 14.37 455 VAL A CA 1
ATOM 3518 C C . VAL A 1 455 ? 117.029 163.497 101.415 1.00 14.13 455 VAL A C 1
ATOM 3519 O O . VAL A 1 455 ? 116.601 162.356 101.647 1.00 15.76 455 VAL A O 1
ATOM 3523 N N . MET A 1 456 ? 116.369 164.607 101.706 1.00 13.19 456 MET A N 1
ATOM 3524 C CA . MET A 1 456 ? 115.088 164.613 102.384 1.00 14.66 456 MET A CA 1
ATOM 3525 C C . MET A 1 456 ? 114.008 165.094 101.431 1.00 15.17 456 MET A C 1
ATOM 3526 O O . MET A 1 456 ? 114.199 166.071 100.705 1.00 15.17 456 MET A O 1
ATOM 3531 N N . GLU A 1 457 ? 112.878 164.389 101.420 1.00 14.76 457 GLU A N 1
ATOM 3532 C CA . GLU A 1 457 ? 111.785 164.730 100.529 1.00 15.90 457 GLU A CA 1
ATOM 3533 C C . GLU A 1 457 ? 110.626 165.210 101.375 1.00 14.11 457 GLU A C 1
ATOM 3534 O O . GLU A 1 457 ? 110.198 164.497 102.293 1.00 16.41 457 GLU A O 1
ATOM 3540 N N . TRP A 1 458 ? 110.110 166.409 101.080 1.00 14.87 458 TRP A N 1
ATOM 3541 C CA . TRP A 1 458 ? 109.078 167.069 101.888 1.00 15.75 458 TRP A CA 1
ATOM 3542 C C . TRP A 1 458 ? 107.877 167.378 101.013 1.00 15.84 458 TRP A C 1
ATOM 3543 O O . TRP A 1 458 ? 108.030 167.903 99.917 1.00 17.44 458 TRP A O 1
ATOM 3554 N N . VAL A 1 459 ? 106.674 167.074 101.514 1.00 17.09 459 VAL A N 1
ATOM 3555 C CA . VAL A 1 459 ? 105.449 167.420 100.798 1.00 17.30 459 VAL A CA 1
ATOM 3556 C C . VAL A 1 459 ? 104.509 168.137 101.757 1.00 18.56 459 VAL A C 1
ATOM 3557 O O . VAL A 1 459 ? 104.618 168.041 102.980 1.00 19.18 459 VAL A O 1
ATOM 3561 N N . LEU A 1 460 ? 103.552 168.811 101.171 1.00 19.96 460 LEU A N 1
ATOM 3562 C CA . LEU A 1 460 ? 102.506 169.470 101.916 1.00 21.68 460 LEU A CA 1
ATOM 3563 C C . LEU A 1 460 ? 101.270 168.591 101.937 1.00 22.03 460 LEU A C 1
ATOM 3564 O O . LEU A 1 460 ? 100.730 168.343 100.941 1.00 22.99 460 LEU A O 1
ATOM 3569 N N . GLU A 1 461 ? 100.872 168.153 103.111 1.00 23.31 461 GLU A N 1
ATOM 3570 C CA . GLU A 1 461 ? 99.667 167.328 103.291 1.00 24.36 461 GLU A CA 1
ATOM 3571 C C . GLU A 1 461 ? 98.605 168.026 104.107 1.00 27.89 461 GLU A C 1
ATOM 3572 O O . GLU A 1 461 ? 98.875 168.462 105.126 1.00 31.75 461 GLU A O 1
ATOM 3578 N N . GLU A 1 462 ? 97.387 168.093 103.581 1.00 40.57 462 GLU A N 1
ATOM 3579 C CA . GLU A 1 462 ? 96.284 168.742 104.280 1.00 44.42 462 GLU A CA 1
ATOM 3580 C C . GLU A 1 462 ? 95.741 167.856 105.396 1.00 45.73 462 GLU A C 1
ATOM 3581 O O . GLU A 1 462 ? 96.500 167.336 106.214 1.00 51.51 462 GLU A O 1
#

Foldseek 3Di:
DDLVVLVVLLVVLVCQQVVVCVVVVHFDADFAQPGPPDGDLPQSNLLSVLVNVLSVVVSVCVVCNDVCNCVVCVVQVVLLLVLLVVCLVLVLLQLADSPDKDFLVRSCVVRVNDSVVVVVSVVSCVVVSAWDAPDPRIIYGTNVSNVCHPQLLVSLVSCCVPVPQVPQFVVCPVVLCVQPNQDQFQLSARVCSPPDPPRGDALVNCQQAAFPAAGDPRHGGNRNVLSVLSPVVVLQCDFLNHLCVVVLQDPPPVLAQFEEEEAQASLCPSLLVVCVVHVSYAYEYEDADHPCRQVVSLVPRDPVCRPVRRHHYDYDDLLDADDDAPHAEYEHEPPCQLPPLVSSLSNLLSVVVRDDQVGHKYKYKFFALQDFAARPVDGVHRRQDDDSGVLNVVQVVVQVSSCRRRSGGGHHPVRVVVSNCVSPVQKDWPGWHRRSSHRMTIIMIGGHD

Sequence (449 aa):
ATISNLASSDIQSSQVDVIDSYLKKHNLQQPSFEVDSPSELPLDANVQRARLKLIETATSLAANLAIGSADHLRWHCMNNKYDDMVLHFLARYNIFDAVPRNEESISYVELSQKIGLPEHRLRRIMSSMAYTRHLFCEPKPGFVAHTSNSALAINDPLAMAWILHNVEEVQPWYANNKLVDSTKKWGDTTDPRHTGPNLNAKAGEEKLFYQIMEEDDQGEWNGVKGKGFRLWRLFDTDKFFGTGGAIKGTNMLRAFDWGKLGKATVVDLSGITGHLSSTVALAYPDLTFIVQERNQSWLEKQFNDKLPAELKGSGRVRFMAHDKYAQQPVKDVDVFFMSTMLHKEPDEKAITILRHCAEAMDPKKSSRIVTRDIVLDGGDPPAEDAVYQAGLGPTGVITRLNAGIDLQMLAVLNAFERTREDWITLFKTADPRFVLKACIQTVGDCASVMEWVLEE